Protein AF-A0A1I8D537-F1 (afdb_monomer_lite)

Foldseek 3Di:
DDDDDDDDDDDDDDDDDDDDDDDDDDDDDDDDDDDDDDDDDDDDDDDDDDDDDDDDDDPPPDPDDDDDDDDDDDDDDDDDDDDDDDDDDDDDDPLDLVPVLVVVVPPDPDDDPPDPPDDDDDDDDDDDDDDDDDDDDPPPVVVVVVVVVVVLVVLQVLLVLAFADEDEAEDPDAADDLVVLRLPPVDPLLVSLVVLVCLLVPPDPPVCCVPRPPLRYDYHYQQPDLCRCPPQDDLVNVQCLLAVDFAFDSNFKWWWFADPQDIDTPTDGGRDHSVNVVVSLVVQIKMKTWQCLVRDVSQVSNQVSNCSNVVHHGGDMDIDGHPPGDGAADKDAQDDDRDAQAAAKDWDWAFRQPHSVRSRDNGIDGGDGCVNCVPTHTSDTGMDGRND

Secondary structure (DSSP, 8-state):
-------PPP-----------------PPP---PPPPPP-------------------------------------------------------TTHHHHTTGGGG---------------------------------SHHHHHHHHHHHHHHHHHHTTT-EEEEEE----SPPP-GGG-TT-SSS-HHHHHHHHHHHHTTTS-HHHHHHHTTTTEEEEEE-S-TTTTTTS--HHHHHHHHHHS--BBTTTEEEEEEETTEEE----SSB--HHHHHHHHHTT-EEEEE-GGGT-HHHHHHHHHHHHHHTS----EEEE--TT-B---S---SS-------SSEEEEEEE--SSSTTSS-SSPPP---HHHHHTPPEEEEEEEETT-

Structure (mmCIF, N/CA/C/O backbone):
data_AF-A0A1I8D537-F1
#
_entry.id   AF-A0A1I8D537-F1
#
loop_
_atom_site.group_PDB
_atom_site.id
_atom_site.type_symbol
_atom_site.label_atom_id
_atom_site.label_alt_id
_atom_site.label_comp_id
_atom_site.label_asym_id
_atom_site.label_entity_id
_atom_site.label_seq_id
_atom_site.pdbx_PDB_ins_code
_atom_site.Cartn_x
_atom_site.Cartn_y
_atom_site.Cartn_z
_atom_site.occupancy
_atom_site.B_iso_or_equiv
_atom_site.auth_seq_id
_atom_site.auth_comp_id
_atom_site.auth_asym_id
_atom_site.auth_atom_id
_atom_site.pdbx_PDB_model_num
ATOM 1 N N . MET A 1 1 ? -20.082 6.733 97.610 1.00 42.09 1 MET A N 1
ATOM 2 C CA . MET A 1 1 ? -18.948 5.843 97.273 1.00 42.09 1 MET A CA 1
ATOM 3 C C . MET A 1 1 ? -19.517 4.480 96.896 1.00 42.09 1 MET A C 1
ATOM 5 O O . MET A 1 1 ? -20.137 3.892 97.761 1.00 42.09 1 MET A O 1
ATOM 9 N N . VAL A 1 2 ? -19.406 4.048 95.629 1.00 35.66 2 VAL A N 1
ATOM 10 C CA . VAL A 1 2 ? -19.519 2.661 95.091 1.00 35.66 2 VAL A CA 1
ATOM 11 C C . VAL A 1 2 ? -19.519 2.766 93.552 1.00 35.66 2 VAL A C 1
ATOM 13 O O . VAL A 1 2 ? -20.226 3.599 92.995 1.00 35.66 2 VAL A O 1
ATOM 16 N N . LYS A 1 3 ? -18.702 1.954 92.866 1.00 36.00 3 LYS A N 1
ATOM 17 C CA . LYS A 1 3 ? -18.610 1.874 91.390 1.00 36.00 3 LYS A CA 1
ATOM 18 C C . LYS A 1 3 ? -19.558 0.804 90.829 1.00 36.00 3 LYS A C 1
ATOM 20 O O . LYS A 1 3 ? -19.685 -0.244 91.457 1.00 36.00 3 LYS A O 1
ATOM 25 N N . ARG A 1 4 ? -20.090 1.016 89.614 1.00 32.56 4 ARG A N 1
ATOM 26 C CA . ARG A 1 4 ? -20.592 0.039 88.601 1.00 32.56 4 ARG A CA 1
ATOM 27 C C . ARG A 1 4 ? -21.242 0.841 87.453 1.00 32.56 4 ARG A C 1
ATOM 29 O O . ARG A 1 4 ? -21.795 1.891 87.738 1.00 32.56 4 ARG A O 1
ATOM 36 N N . LYS A 1 5 ? -21.287 0.413 86.188 1.00 35.75 5 LYS A N 1
ATOM 37 C CA . LYS A 1 5 ? -20.443 -0.477 85.355 1.00 35.75 5 LYS A CA 1
ATOM 38 C C . LY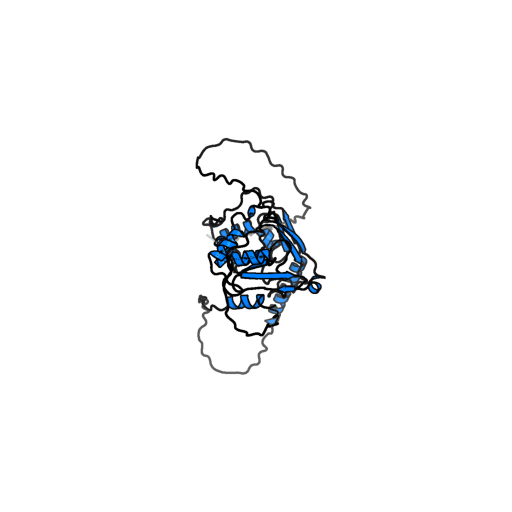S A 1 5 ? -20.904 -0.208 83.901 1.00 35.75 5 LYS A C 1
ATOM 40 O O . LYS A 1 5 ? -22.108 -0.095 83.695 1.00 35.75 5 LYS A O 1
ATOM 45 N N . ASN A 1 6 ? -20.008 -0.098 82.917 1.00 33.31 6 ASN A N 1
ATOM 46 C CA . ASN A 1 6 ? -20.415 0.188 81.528 1.00 33.31 6 ASN A CA 1
ATOM 47 C C . ASN A 1 6 ? -21.150 -0.999 80.878 1.00 33.31 6 ASN A C 1
ATOM 49 O O . ASN A 1 6 ? -20.800 -2.152 81.127 1.00 33.31 6 ASN A O 1
ATOM 53 N N . GLY A 1 7 ? -22.105 -0.694 79.995 1.00 30.84 7 GLY A N 1
ATOM 54 C CA . GLY A 1 7 ? -22.795 -1.662 79.141 1.00 30.84 7 GLY A CA 1
ATOM 55 C C . GLY A 1 7 ? -23.750 -0.969 78.165 1.00 30.84 7 GLY A C 1
ATOM 56 O O . GLY A 1 7 ? -24.885 -0.675 78.527 1.00 30.84 7 GLY A O 1
ATOM 57 N N . SER A 1 8 ? -23.291 -0.702 76.940 1.00 32.69 8 SER A N 1
ATOM 58 C CA . SER A 1 8 ? -24.126 -0.142 75.868 1.00 32.69 8 SER A CA 1
ATOM 59 C C . SER A 1 8 ? -24.868 -1.257 75.116 1.00 32.69 8 SER A C 1
ATOM 61 O O . SER A 1 8 ? -24.220 -2.224 74.710 1.00 32.69 8 SER A O 1
ATOM 63 N N . PRO A 1 9 ? -26.186 -1.145 74.872 1.00 38.38 9 PRO A N 1
ATOM 64 C CA . PRO A 1 9 ? -26.909 -2.064 73.999 1.00 38.38 9 PRO A CA 1
ATOM 65 C C . PRO A 1 9 ? -26.724 -1.679 72.523 1.00 38.38 9 PRO A C 1
ATOM 67 O O . PRO A 1 9 ? -26.725 -0.502 72.166 1.00 38.38 9 PRO A O 1
ATOM 70 N N . GLY A 1 10 ? -26.575 -2.678 71.652 1.00 29.81 10 GLY A N 1
ATOM 71 C CA . GLY A 1 10 ? -26.399 -2.461 70.215 1.00 29.81 10 GLY A CA 1
ATOM 72 C C . GLY A 1 10 ? -27.690 -2.080 69.481 1.00 29.81 10 GLY A C 1
ATOM 73 O O . GLY A 1 10 ? -28.796 -2.445 69.884 1.00 29.81 10 GLY A O 1
ATOM 74 N N . HIS A 1 11 ? -27.541 -1.407 68.341 1.00 34.97 11 HIS A N 1
ATOM 75 C CA . HIS A 1 11 ? -28.600 -1.249 67.344 1.00 34.97 11 HIS A CA 1
ATOM 76 C C . HIS A 1 11 ? -28.240 -2.017 66.072 1.00 34.97 11 HIS A C 1
ATOM 78 O O . HIS A 1 11 ? -27.252 -1.716 65.405 1.00 34.97 11 HIS A O 1
ATOM 84 N N . LYS A 1 12 ? -29.069 -3.011 65.734 1.00 34.28 12 LYS A N 1
ATOM 85 C CA . LYS A 1 12 ? -29.093 -3.618 64.400 1.00 34.28 12 LYS A CA 1
ATOM 86 C C . LYS A 1 12 ? -29.731 -2.627 63.431 1.00 34.28 12 LYS A C 1
ATOM 88 O O . LYS A 1 12 ? -30.748 -2.030 63.770 1.00 34.28 12 LYS A O 1
ATOM 93 N N . ASN A 1 13 ? -29.183 -2.501 62.225 1.00 32.94 13 ASN A N 1
ATOM 94 C CA . ASN A 1 13 ? -29.828 -1.761 61.143 1.00 32.94 13 ASN A CA 1
ATOM 95 C C . ASN A 1 13 ? -29.662 -2.534 59.825 1.00 32.94 13 ASN A C 1
ATOM 97 O O . ASN A 1 13 ? -28.634 -2.440 59.154 1.00 32.94 13 ASN A O 1
ATOM 101 N N . ASP A 1 14 ? -30.674 -3.332 59.478 1.00 34.47 14 ASP A N 1
ATOM 102 C CA . ASP A 1 14 ? -30.709 -4.132 58.251 1.00 34.47 14 ASP A CA 1
ATOM 103 C C . ASP A 1 14 ? -30.905 -3.242 57.015 1.00 34.47 14 ASP A C 1
ATOM 105 O O . ASP A 1 14 ? -32.007 -2.762 56.740 1.00 34.47 14 ASP A O 1
ATOM 109 N N . LYS A 1 15 ? -29.857 -3.068 56.201 1.00 35.38 15 LYS A N 1
ATOM 110 C CA . LYS A 1 15 ? -29.979 -2.461 54.865 1.00 35.38 15 LYS A CA 1
ATOM 111 C C . LYS A 1 15 ? -30.142 -3.537 53.789 1.00 35.38 15 LYS A C 1
ATOM 113 O O . LYS A 1 15 ? -29.167 -4.003 53.201 1.00 35.38 15 LYS A O 1
ATOM 118 N N . LYS A 1 16 ? -31.396 -3.886 53.475 1.00 32.94 16 LYS A N 1
ATOM 119 C CA . LYS A 1 16 ? -31.740 -4.678 52.279 1.00 32.94 16 LYS A CA 1
ATOM 120 C C . LYS A 1 16 ? -31.326 -3.922 51.007 1.00 32.94 16 LYS A C 1
ATOM 122 O O . LYS A 1 16 ? -31.945 -2.917 50.661 1.00 32.94 16 LYS A O 1
ATOM 127 N N . LYS A 1 17 ? -30.322 -4.423 50.277 1.00 32.81 17 LYS A N 1
ATOM 128 C CA . LYS A 1 17 ? -29.999 -3.944 48.921 1.00 32.81 17 LYS A CA 1
ATOM 129 C C . LYS A 1 17 ? -31.120 -4.362 47.956 1.00 32.81 17 LYS A C 1
ATOM 131 O O . LYS A 1 17 ? -31.336 -5.555 47.758 1.00 32.81 17 LYS A O 1
ATOM 136 N N . LYS A 1 18 ? -31.824 -3.402 47.345 1.00 30.39 18 LYS A N 1
ATOM 137 C CA . LYS A 1 18 ? -32.707 -3.670 46.196 1.00 30.39 18 LYS A CA 1
ATOM 138 C C . LYS A 1 18 ? -31.857 -3.740 44.926 1.00 30.39 18 LYS A C 1
ATOM 140 O O . LYS A 1 18 ? -31.135 -2.796 44.623 1.00 30.39 18 LYS A O 1
ATOM 145 N N . ARG A 1 19 ? -31.955 -4.851 44.196 1.00 27.30 19 ARG A N 1
ATOM 146 C CA . ARG A 1 19 ? -31.329 -5.056 42.883 1.00 27.30 19 ARG A CA 1
ATOM 147 C C . ARG A 1 19 ? -32.318 -4.567 41.822 1.00 27.30 19 ARG A C 1
ATOM 149 O O . ARG A 1 19 ? -33.407 -5.123 41.726 1.00 27.30 19 ARG A O 1
ATOM 156 N N . ILE A 1 20 ? -31.974 -3.512 41.088 1.00 29.56 20 ILE A N 1
ATOM 157 C CA . ILE A 1 20 ? -32.763 -3.045 39.940 1.00 29.56 20 ILE A CA 1
ATOM 158 C C . ILE A 1 20 ? -32.239 -3.794 38.715 1.00 29.56 20 ILE A C 1
ATOM 160 O O . ILE A 1 20 ? -31.045 -3.735 38.434 1.00 29.56 20 ILE A O 1
ATOM 164 N N . MET A 1 21 ? -33.116 -4.518 38.018 1.00 25.98 21 MET A N 1
ATOM 165 C CA . MET A 1 21 ? -32.838 -4.991 36.662 1.00 25.98 21 MET A CA 1
ATOM 166 C C . MET A 1 21 ? -33.482 -4.013 35.686 1.00 25.98 21 MET A C 1
ATOM 168 O O . MET A 1 21 ? -34.645 -3.657 35.871 1.00 25.98 21 MET A O 1
ATOM 172 N N . ILE A 1 22 ? -32.734 -3.590 34.671 1.00 29.81 22 ILE A N 1
ATOM 173 C CA . ILE A 1 22 ? -33.254 -2.813 33.546 1.00 29.81 22 ILE A CA 1
ATOM 174 C C . ILE A 1 22 ? -33.246 -3.752 32.341 1.00 29.81 22 ILE A C 1
ATOM 176 O O . ILE A 1 22 ? -32.198 -4.275 31.969 1.00 29.81 22 ILE A O 1
ATOM 180 N N . SER A 1 23 ? -34.425 -4.014 31.786 1.00 29.33 23 SER A N 1
ATOM 181 C CA . SER A 1 23 ? -34.601 -4.770 30.547 1.00 29.33 23 SER A CA 1
ATOM 182 C C . SER A 1 23 ? -34.297 -3.888 29.339 1.00 29.33 23 SER A C 1
ATOM 184 O O . SER A 1 23 ? -34.702 -2.727 29.312 1.00 29.33 23 SER A O 1
ATOM 186 N N . SER A 1 24 ? -33.635 -4.443 28.328 1.00 29.47 24 SER A N 1
ATOM 187 C CA . SER A 1 24 ? -33.384 -3.765 27.058 1.00 29.47 24 SER A CA 1
ATOM 188 C C . SER A 1 24 ? -34.669 -3.640 26.232 1.00 29.47 24 SER A C 1
ATOM 190 O O . SER A 1 24 ? -35.201 -4.626 25.723 1.00 29.47 24 SER A O 1
ATOM 192 N N . GLU A 1 25 ? -35.159 -2.411 26.069 1.00 31.31 25 GLU A N 1
ATOM 193 C CA . GLU A 1 25 ? -36.150 -2.080 25.042 1.00 31.31 25 GLU A CA 1
ATOM 194 C C . GLU A 1 25 ? -35.470 -1.569 23.763 1.00 31.31 25 GLU A C 1
ATOM 196 O O . GLU A 1 25 ? -34.305 -1.174 23.750 1.00 31.31 25 GLU A O 1
ATOM 201 N N . LYS A 1 26 ? -36.191 -1.683 22.646 1.00 32.62 26 LYS A N 1
ATOM 202 C CA . LYS A 1 26 ? -35.643 -1.617 21.287 1.00 32.62 26 LYS A CA 1
ATOM 203 C C . LYS A 1 26 ? -35.336 -0.176 20.870 1.00 32.62 26 LYS A C 1
ATOM 205 O O . LYS A 1 26 ? -36.237 0.659 20.863 1.00 32.62 26 LYS A O 1
ATOM 210 N N . ASN A 1 27 ? -34.110 0.083 20.414 1.00 34.41 27 ASN A N 1
ATOM 211 C CA . ASN A 1 27 ? -33.751 1.362 19.798 1.00 34.41 27 ASN A CA 1
ATOM 212 C C . ASN A 1 27 ? -34.459 1.543 18.445 1.00 34.41 27 ASN A C 1
ATOM 214 O O . ASN A 1 27 ? -34.182 0.826 17.485 1.00 34.41 27 ASN A O 1
ATOM 218 N N . ALA A 1 28 ? -35.332 2.547 18.366 1.00 29.05 28 ALA A N 1
ATOM 219 C CA . ALA A 1 28 ? -35.763 3.166 17.116 1.00 29.05 28 ALA A CA 1
ATOM 220 C C . ALA A 1 28 ? -35.010 4.503 16.939 1.00 29.05 28 ALA A C 1
ATOM 222 O O . ALA A 1 28 ? -34.761 5.185 17.937 1.00 29.05 28 ALA A O 1
ATOM 223 N N . PRO A 1 29 ? -34.630 4.903 15.712 1.00 31.08 29 PRO A N 1
ATOM 224 C CA . PRO A 1 29 ? -33.760 6.059 15.508 1.00 31.08 29 PRO A CA 1
ATOM 225 C C . PRO A 1 29 ? -34.480 7.383 15.795 1.00 31.08 29 PRO A C 1
ATOM 227 O O . PRO A 1 29 ? -35.481 7.725 15.161 1.00 31.08 29 PRO A O 1
ATOM 230 N N . VAL A 1 30 ? -33.930 8.163 16.727 1.00 29.34 30 VAL A N 1
ATOM 231 C CA . VAL A 1 30 ? -34.388 9.524 17.034 1.00 29.34 30 VAL A CA 1
ATOM 232 C C . VAL A 1 30 ? -33.805 10.496 16.006 1.00 29.34 30 VAL A C 1
ATOM 234 O O . VAL A 1 30 ? -32.590 10.643 15.901 1.00 29.34 30 VAL A O 1
ATOM 237 N N . LYS A 1 31 ? -34.663 11.200 15.257 1.00 29.36 31 LYS A N 1
ATOM 238 C CA . LYS A 1 31 ? -34.233 12.319 14.403 1.00 29.36 31 LYS A CA 1
ATOM 239 C C . LYS A 1 31 ? -33.857 13.524 15.266 1.00 29.36 31 LYS A C 1
ATOM 241 O O . LYS A 1 31 ? -34.735 14.139 15.868 1.00 29.36 31 LYS A O 1
ATOM 246 N N . ALA A 1 32 ? -32.580 13.896 15.271 1.00 27.77 32 ALA A N 1
ATOM 247 C CA . ALA A 1 32 ? -32.137 15.174 15.816 1.00 27.77 32 ALA A CA 1
ATOM 248 C C . ALA A 1 32 ? -32.544 16.331 14.883 1.00 27.77 32 ALA A C 1
ATOM 250 O O . ALA A 1 32 ? -32.377 16.249 13.666 1.00 27.77 32 ALA A O 1
ATOM 251 N N . ILE A 1 33 ? -33.071 17.414 15.457 1.00 29.64 33 ILE A N 1
ATOM 252 C CA . ILE A 1 33 ? -33.353 18.675 14.758 1.00 29.64 33 ILE A CA 1
ATOM 253 C C . ILE A 1 33 ? -32.297 19.684 15.212 1.00 29.64 33 ILE A C 1
ATOM 255 O O . ILE A 1 33 ? -32.210 19.987 16.400 1.00 29.64 33 ILE A O 1
ATOM 259 N N . ILE A 1 34 ? -31.501 20.198 14.274 1.00 33.84 34 ILE A N 1
ATOM 260 C CA . ILE A 1 34 ? -30.439 21.174 14.553 1.00 33.84 34 ILE A CA 1
ATOM 261 C C . ILE A 1 34 ? -31.026 22.598 14.463 1.00 33.84 34 ILE A C 1
ATOM 263 O O . ILE A 1 34 ? -31.644 22.922 13.442 1.00 33.84 34 ILE A O 1
ATOM 267 N N . PRO A 1 35 ? -30.859 23.468 15.479 1.00 28.75 35 PRO A N 1
ATOM 268 C CA . PRO A 1 35 ? -31.269 24.869 15.395 1.00 28.75 35 PRO A CA 1
ATOM 269 C C . PRO A 1 35 ? -30.373 25.667 14.437 1.00 28.75 35 PRO A C 1
ATOM 271 O O . PRO A 1 35 ? -29.161 25.466 14.396 1.00 28.75 35 PRO A O 1
ATOM 274 N N . LYS A 1 36 ? -30.949 26.634 13.711 1.00 29.59 36 LYS A N 1
ATOM 275 C CA . LYS A 1 36 ? -30.155 27.652 13.005 1.00 29.59 36 LYS A CA 1
ATOM 276 C C . LYS A 1 36 ? -29.499 28.590 14.021 1.00 29.59 36 LYS A C 1
ATOM 278 O O . LYS A 1 36 ? -30.199 29.139 14.866 1.00 29.59 36 LYS A O 1
ATOM 283 N N . LEU A 1 37 ? -28.196 28.813 13.877 1.00 31.05 37 LEU A N 1
ATOM 284 C CA . LEU A 1 37 ? -27.470 29.899 14.534 1.00 31.05 37 LEU A CA 1
ATOM 285 C C . LEU A 1 37 ? -27.420 31.129 13.619 1.00 31.05 37 LEU A C 1
ATOM 287 O O . LEU A 1 37 ? -27.288 31.009 12.398 1.00 31.05 37 LEU A O 1
ATOM 291 N N . GLU A 1 38 ? -27.573 32.305 14.221 1.00 29.55 38 GLU A N 1
ATOM 292 C CA . GLU A 1 38 ? -27.538 33.598 13.537 1.00 29.55 38 GLU A CA 1
ATOM 293 C C . GLU A 1 38 ? -26.091 34.079 13.331 1.00 29.55 38 GLU A C 1
ATOM 295 O O . GLU A 1 38 ? -25.165 33.632 14.006 1.00 29.55 38 GLU A O 1
ATOM 300 N N . LYS A 1 39 ? -25.887 34.978 12.361 1.00 34.84 39 LYS A N 1
ATOM 301 C CA . LYS A 1 39 ? -24.579 35.590 12.094 1.00 34.84 39 LYS A CA 1
ATOM 302 C C . LYS A 1 39 ? -24.328 36.748 13.058 1.00 34.84 39 LYS A C 1
ATOM 304 O O . LYS A 1 39 ? -25.103 37.700 13.045 1.00 34.84 39 LYS A O 1
ATOM 309 N N . GLU A 1 40 ? -23.183 36.742 13.732 1.00 31.56 40 GLU A N 1
ATOM 310 C CA . GLU A 1 40 ? -22.563 37.961 14.266 1.00 31.56 40 GLU A CA 1
ATOM 311 C C . GLU A 1 40 ? -21.183 38.217 13.636 1.00 31.56 40 GLU A C 1
ATOM 313 O O . GLU A 1 40 ? -20.696 37.431 12.820 1.00 31.56 40 GLU A O 1
ATOM 318 N N . ALA A 1 41 ? -20.654 39.417 13.879 1.00 30.30 41 ALA A N 1
ATOM 319 C CA . ALA A 1 41 ? -19.824 40.147 12.925 1.00 30.30 41 ALA A CA 1
ATOM 320 C C . ALA A 1 41 ? -18.313 39.862 12.993 1.00 30.30 41 ALA A C 1
ATOM 322 O O . ALA A 1 41 ? -17.769 39.432 14.007 1.00 30.30 41 ALA A O 1
ATOM 323 N N . ALA A 1 42 ? -17.635 40.173 11.886 1.00 30.94 42 ALA A N 1
ATOM 324 C CA . ALA A 1 42 ? -16.201 39.994 11.719 1.00 30.94 42 ALA A CA 1
ATOM 325 C C . ALA A 1 42 ? -15.366 41.144 12.312 1.00 30.94 42 ALA A C 1
ATOM 327 O O . ALA A 1 42 ? -15.640 42.320 12.075 1.00 30.94 42 ALA A O 1
ATOM 328 N N . LEU A 1 43 ? -14.281 40.756 12.977 1.00 29.61 43 LEU A N 1
ATOM 329 C CA . LEU A 1 43 ? -13.011 41.467 13.136 1.00 29.61 43 LEU A CA 1
ATOM 330 C C . LEU A 1 43 ? -11.947 40.358 12.992 1.00 29.61 43 LEU A C 1
ATOM 332 O O . LEU A 1 43 ? -12.119 39.296 13.579 1.00 29.61 43 LEU A O 1
ATOM 336 N N . GLY A 1 44 ? -10.873 40.466 12.219 1.00 28.73 44 GLY A N 1
ATOM 337 C CA . GLY A 1 44 ? -10.266 41.646 11.615 1.00 28.73 44 GLY A CA 1
ATOM 338 C C . GLY A 1 44 ? -8.754 41.520 11.786 1.00 28.73 44 GLY A C 1
ATOM 339 O O . GLY A 1 44 ? -8.198 42.127 12.695 1.00 28.73 44 GLY A O 1
ATOM 340 N N . ALA A 1 45 ? -8.124 40.674 10.971 1.00 30.45 45 ALA A N 1
ATOM 341 C CA . ALA A 1 45 ? -6.677 40.497 10.905 1.00 30.45 45 ALA A CA 1
ATOM 342 C C . ALA A 1 45 ? -6.301 40.167 9.455 1.00 30.45 45 ALA A C 1
ATOM 344 O O . ALA A 1 45 ? -6.851 39.233 8.869 1.00 30.45 45 ALA A O 1
ATOM 345 N N . GLU A 1 46 ? -5.431 40.991 8.886 1.00 33.12 46 GLU A N 1
ATOM 346 C CA . GLU A 1 46 ? -4.829 40.812 7.568 1.00 33.12 46 GLU A CA 1
ATOM 347 C C . GLU A 1 46 ? -3.608 39.896 7.718 1.00 33.12 46 GLU A C 1
ATOM 349 O O . GLU A 1 46 ? -2.859 40.051 8.678 1.00 33.12 46 GLU A O 1
ATOM 354 N N . ASP A 1 47 ? -3.411 38.974 6.779 1.00 33.69 47 ASP A N 1
ATOM 355 C CA . ASP A 1 47 ? -2.084 38.490 6.387 1.00 33.69 47 ASP A CA 1
ATOM 356 C C . ASP A 1 47 ? -2.196 37.943 4.955 1.00 33.69 47 ASP A C 1
ATOM 358 O O . ASP A 1 47 ? -3.015 37.064 4.662 1.00 33.69 47 ASP A O 1
ATOM 362 N N . ASP A 1 48 ? -1.418 38.533 4.049 1.00 34.25 48 ASP A N 1
ATOM 363 C CA . ASP A 1 48 ? -1.381 38.190 2.629 1.00 34.25 48 ASP A CA 1
ATOM 364 C C . ASP A 1 48 ? -0.525 36.935 2.395 1.00 34.25 48 ASP A C 1
ATOM 366 O O . ASP A 1 48 ? 0.622 36.895 2.825 1.00 34.25 48 ASP A O 1
ATOM 370 N N . ASP A 1 49 ? -1.072 35.940 1.683 1.00 32.09 49 ASP A N 1
ATOM 371 C CA . ASP A 1 49 ? -0.349 35.087 0.712 1.00 32.09 49 ASP A CA 1
ATOM 372 C C . ASP A 1 49 ? -1.305 34.032 0.108 1.00 32.09 49 ASP A C 1
ATOM 374 O O . ASP A 1 49 ? -1.273 32.837 0.417 1.00 32.09 49 ASP A O 1
ATOM 378 N N . ILE A 1 50 ? -2.198 34.474 -0.787 1.00 28.78 50 ILE A N 1
ATOM 379 C CA . ILE A 1 50 ? -3.016 33.567 -1.609 1.00 28.78 50 ILE A CA 1
ATOM 380 C C . ILE A 1 50 ? -2.271 33.286 -2.917 1.00 28.78 50 ILE A C 1
ATOM 382 O O . ILE A 1 50 ? -2.323 34.075 -3.861 1.00 28.78 50 ILE A O 1
ATOM 386 N N . ILE A 1 51 ? -1.611 32.128 -2.996 1.00 33.38 51 ILE A N 1
ATOM 387 C CA . ILE A 1 51 ? -1.079 31.613 -4.263 1.00 33.38 51 ILE A CA 1
ATOM 388 C C . ILE A 1 51 ? -2.243 31.061 -5.096 1.00 33.38 51 ILE A C 1
ATOM 390 O O . ILE A 1 51 ? -2.849 30.039 -4.770 1.00 33.38 51 ILE A O 1
ATOM 394 N N . GLU A 1 52 ? -2.551 31.757 -6.189 1.00 28.17 52 GLU A N 1
ATOM 395 C CA . GLU A 1 52 ? -3.597 31.405 -7.150 1.00 28.17 52 GLU A CA 1
ATOM 396 C C . GLU A 1 52 ? -3.191 30.161 -7.969 1.00 28.17 52 GLU A C 1
ATOM 398 O O . GLU A 1 52 ? -2.550 30.261 -9.016 1.00 28.17 52 GLU A O 1
ATOM 403 N N . LEU A 1 53 ? -3.567 28.965 -7.497 1.00 30.48 53 LEU A N 1
ATOM 404 C CA . LEU A 1 53 ? -3.414 27.720 -8.258 1.00 30.48 53 LEU A CA 1
ATOM 405 C C . LEU A 1 53 ? -4.370 27.705 -9.457 1.00 30.48 53 LEU A C 1
ATOM 407 O O . LEU A 1 53 ? -5.536 27.311 -9.355 1.00 30.48 53 LEU A O 1
ATOM 411 N N . LYS A 1 54 ? -3.860 28.122 -10.617 1.00 29.11 54 LYS A N 1
ATOM 412 C CA . LYS A 1 54 ? -4.538 27.934 -11.901 1.00 29.11 54 LYS A CA 1
ATOM 413 C C . LYS A 1 54 ? -4.584 26.451 -12.256 1.00 29.11 54 LYS A C 1
ATOM 415 O O . LYS A 1 54 ? -3.618 25.721 -12.051 1.00 29.11 54 LYS A O 1
ATOM 420 N N . ARG A 1 55 ? -5.719 26.029 -12.815 1.00 34.53 55 ARG A N 1
ATOM 421 C CA . ARG A 1 55 ? -5.831 24.742 -13.504 1.00 34.53 55 ARG A CA 1
ATOM 422 C C . ARG A 1 55 ? -4.916 24.752 -14.721 1.00 34.53 55 ARG A C 1
ATOM 424 O O . ARG A 1 55 ? -4.999 25.682 -15.521 1.00 34.53 55 ARG A O 1
ATOM 431 N N . GLU A 1 56 ? -4.158 23.683 -14.891 1.00 33.66 56 GLU A N 1
ATOM 432 C CA . GLU A 1 56 ? -3.835 23.172 -16.218 1.00 33.66 56 GLU A CA 1
ATOM 433 C C . GLU A 1 56 ? -4.650 21.888 -16.390 1.00 33.66 56 GLU A C 1
ATOM 435 O O . GLU A 1 56 ? -4.726 21.059 -15.478 1.00 33.66 56 GLU A O 1
ATOM 440 N N . ASP A 1 57 ? -5.384 21.813 -17.498 1.00 29.98 57 ASP A N 1
ATOM 441 C CA . ASP A 1 57 ? -6.360 20.756 -17.745 1.00 29.98 57 ASP A CA 1
ATOM 442 C C . ASP A 1 57 ? -5.680 19.436 -18.155 1.00 29.98 57 ASP A C 1
ATOM 444 O O . ASP A 1 57 ? -4.477 19.372 -18.413 1.00 29.98 57 ASP A O 1
ATOM 448 N N . ALA A 1 58 ? -6.462 18.356 -18.167 1.00 31.75 58 ALA A N 1
ATOM 449 C CA . ALA A 1 58 ? -5.971 17.000 -18.382 1.00 31.75 58 ALA A CA 1
ATOM 450 C C . ALA A 1 58 ? -5.155 16.848 -19.679 1.00 31.75 58 ALA A C 1
ATOM 452 O O . ALA A 1 58 ? -5.612 17.214 -20.762 1.00 31.75 58 ALA A O 1
ATOM 453 N N . ILE A 1 59 ? -3.989 16.203 -19.571 1.00 28.94 59 ILE A N 1
ATOM 454 C CA . ILE A 1 59 ? -3.255 15.694 -20.731 1.00 28.94 59 ILE A CA 1
ATOM 455 C C . ILE A 1 59 ? -4.005 14.463 -21.253 1.00 28.94 59 ILE A C 1
ATOM 457 O O . ILE A 1 59 ? -3.756 13.333 -20.827 1.00 28.94 59 ILE A O 1
AT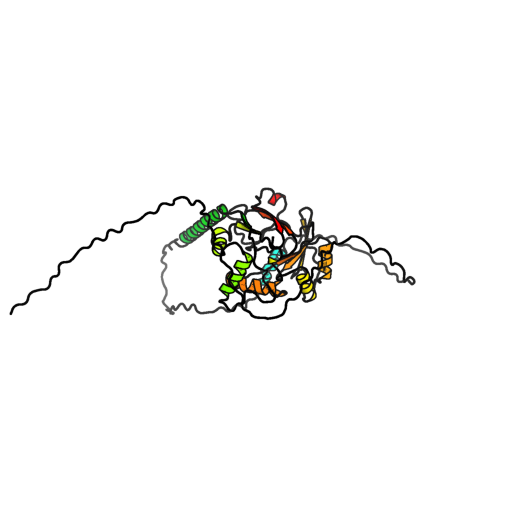OM 461 N N . GLU A 1 60 ? -4.928 14.682 -22.187 1.00 28.75 60 GLU A N 1
ATOM 462 C CA . GLU A 1 60 ? -5.301 13.643 -23.143 1.00 28.75 60 GLU A CA 1
ATOM 463 C C . GLU A 1 60 ? -4.065 13.339 -23.997 1.00 28.75 60 GLU A C 1
ATOM 465 O O . GLU A 1 60 ? -3.559 14.197 -24.719 1.00 28.75 60 GLU A O 1
ATOM 470 N N . MET A 1 61 ? -3.539 12.118 -23.889 1.00 28.95 61 MET A N 1
ATOM 471 C CA . MET A 1 61 ? -2.465 11.656 -24.764 1.00 28.95 61 MET A CA 1
ATOM 472 C C . MET A 1 61 ? -3.053 11.332 -26.139 1.00 28.95 61 MET A C 1
ATOM 474 O O . MET A 1 61 ? -3.532 10.222 -26.361 1.00 28.95 61 MET A O 1
ATOM 478 N N . SER A 1 62 ? -3.025 12.304 -27.049 1.00 31.05 62 SER A N 1
ATOM 479 C CA . SER A 1 62 ? -3.342 12.083 -28.458 1.00 31.05 62 SER A CA 1
ATOM 480 C C . SER A 1 62 ? -2.266 11.223 -29.122 1.00 31.05 62 SER A C 1
ATOM 482 O O . SER A 1 62 ? -1.085 11.575 -29.109 1.00 31.05 62 SER A O 1
ATOM 484 N N . GLU A 1 63 ? -2.683 10.117 -29.729 1.00 38.56 63 GLU A N 1
ATOM 485 C CA . GLU A 1 63 ? -1.903 9.422 -30.750 1.00 38.56 63 GLU A CA 1
ATOM 486 C C . GLU A 1 63 ? -1.905 10.292 -32.015 1.00 38.56 63 GLU A C 1
ATOM 488 O O . GLU A 1 63 ? -2.968 10.471 -32.598 1.00 38.56 63 GLU A O 1
ATOM 493 N N . ASP A 1 64 ? -0.761 10.888 -32.374 1.00 32.94 64 ASP A N 1
ATOM 494 C CA . ASP A 1 64 ? -0.312 11.203 -33.746 1.00 32.94 64 ASP A CA 1
ATOM 495 C C . ASP A 1 64 ? 0.990 12.043 -33.707 1.00 32.94 64 ASP A C 1
ATOM 497 O O . ASP A 1 64 ? 1.344 12.612 -32.676 1.00 32.94 64 ASP A O 1
ATOM 501 N N . GLU A 1 65 ? 1.701 12.097 -34.841 1.00 33.34 65 GLU A N 1
ATOM 502 C CA . GLU A 1 65 ? 2.960 12.834 -35.093 1.00 33.34 65 GLU A CA 1
ATOM 503 C C . GLU A 1 65 ? 4.219 12.399 -34.309 1.00 33.34 65 GLU A C 1
ATOM 505 O O . GLU A 1 65 ? 4.614 13.025 -33.333 1.00 33.34 65 GLU A O 1
ATOM 510 N N . TYR A 1 66 ? 4.950 11.416 -34.855 1.00 32.94 66 TYR A N 1
ATOM 511 C CA . TYR A 1 66 ? 6.390 11.564 -35.149 1.00 32.94 66 TYR A CA 1
ATOM 512 C C . TYR A 1 66 ? 6.791 10.616 -36.286 1.00 32.94 66 TYR A C 1
ATOM 514 O O . TYR A 1 66 ? 7.258 9.504 -36.051 1.00 32.94 66 TYR A O 1
ATOM 522 N N . ASP A 1 67 ? 6.622 11.081 -37.524 1.00 30.69 67 ASP A N 1
ATOM 523 C CA . ASP A 1 67 ? 7.131 10.417 -38.725 1.00 30.69 67 ASP A CA 1
ATOM 524 C C . ASP A 1 67 ? 7.838 11.456 -39.613 1.00 30.69 67 ASP A C 1
ATOM 526 O O . ASP A 1 67 ? 7.299 12.538 -39.852 1.00 30.69 67 ASP A O 1
ATOM 530 N N . ASN A 1 68 ? 9.016 11.099 -40.136 1.00 31.86 68 ASN A N 1
ATOM 531 C CA . ASN A 1 68 ? 9.979 11.940 -40.878 1.00 31.86 68 ASN A CA 1
ATOM 532 C C . ASN A 1 68 ? 10.782 12.980 -40.059 1.00 31.86 68 ASN A C 1
ATOM 534 O O . ASN A 1 68 ? 10.364 14.119 -39.903 1.00 31.86 68 ASN A O 1
ATOM 538 N N . GLU A 1 69 ? 12.032 12.643 -39.731 1.00 31.00 69 GLU A N 1
ATOM 539 C CA . GLU A 1 69 ? 13.188 13.265 -40.406 1.00 31.00 69 GLU A CA 1
ATOM 540 C C . GLU A 1 69 ? 14.289 12.207 -40.550 1.00 31.00 69 GLU A C 1
ATOM 542 O O . GLU A 1 69 ? 14.995 11.872 -39.601 1.00 31.00 69 GLU A O 1
ATOM 547 N N . ASP A 1 70 ? 14.416 11.661 -41.758 1.00 33.53 70 ASP A N 1
ATOM 548 C CA . ASP A 1 70 ? 15.538 10.807 -42.144 1.00 33.53 70 ASP A CA 1
ATOM 549 C C . ASP A 1 70 ? 16.509 11.622 -43.022 1.00 33.53 70 ASP A C 1
ATOM 551 O O . ASP A 1 70 ? 16.085 12.532 -43.738 1.00 33.53 70 ASP A O 1
ATOM 555 N N . SER A 1 71 ? 17.791 11.238 -43.025 1.00 30.03 71 SER A N 1
ATOM 556 C CA . SER A 1 71 ? 18.896 11.702 -43.902 1.00 30.03 71 SER A CA 1
ATOM 557 C C . SER A 1 71 ? 19.840 12.848 -43.464 1.00 30.03 71 SER A C 1
ATOM 559 O O . SER A 1 71 ? 19.851 13.919 -44.063 1.00 30.03 71 SER A O 1
ATOM 561 N N . PHE A 1 72 ? 20.834 12.544 -42.607 1.00 28.80 72 PHE A N 1
ATOM 562 C CA . PHE A 1 72 ? 22.218 13.015 -42.859 1.00 28.80 72 PHE A CA 1
ATOM 563 C C . PHE A 1 72 ? 23.333 12.215 -42.142 1.00 28.80 72 PHE A C 1
ATOM 565 O O . PHE A 1 72 ? 23.873 12.663 -41.139 1.00 28.80 72 PHE A O 1
ATOM 572 N N . PHE A 1 73 ? 23.723 11.050 -42.680 1.00 27.34 73 PHE A N 1
ATOM 573 C CA . PHE A 1 73 ? 25.120 10.712 -43.044 1.00 27.34 73 PHE A CA 1
ATOM 574 C C . PHE A 1 73 ? 25.211 9.275 -43.589 1.00 27.34 73 PHE A C 1
ATOM 576 O O . PHE A 1 73 ? 24.672 8.336 -43.011 1.00 27.34 73 PHE A O 1
ATOM 583 N N . LYS A 1 74 ? 25.938 9.085 -44.695 1.00 29.27 74 LYS A N 1
ATOM 584 C CA . LYS A 1 74 ? 26.327 7.766 -45.227 1.00 29.27 74 LYS A CA 1
ATOM 585 C C . LYS A 1 74 ? 27.742 7.863 -45.814 1.00 29.27 74 LYS A C 1
ATOM 587 O O . LYS A 1 74 ? 28.167 8.966 -46.152 1.00 29.27 74 LYS A O 1
ATOM 592 N N . THR A 1 75 ? 28.413 6.717 -45.993 1.00 27.91 75 THR A N 1
ATOM 593 C CA . THR A 1 75 ? 29.843 6.536 -46.374 1.00 27.91 75 THR A CA 1
ATOM 594 C C . THR A 1 75 ? 30.819 6.866 -45.226 1.00 27.91 75 THR A C 1
ATOM 596 O O . THR A 1 75 ? 30.660 7.902 -44.594 1.00 27.91 75 THR A O 1
ATOM 599 N N . SER A 1 76 ? 31.837 6.070 -44.866 1.00 31.33 76 SER A N 1
ATOM 600 C CA . SER A 1 76 ? 32.331 4.738 -45.306 1.00 31.33 76 SER A CA 1
ATOM 601 C C . SER A 1 76 ? 33.367 4.213 -44.267 1.00 31.33 76 SER A C 1
ATOM 603 O O . SER A 1 76 ? 33.869 5.040 -43.511 1.00 31.33 76 SER A O 1
ATOM 605 N N . PHE A 1 77 ? 33.829 2.950 -44.188 1.00 27.27 77 PHE A N 1
ATOM 606 C CA . PHE A 1 77 ? 33.441 1.618 -44.724 1.00 27.27 77 PHE A CA 1
ATOM 607 C C . PHE A 1 77 ? 34.445 0.553 -44.172 1.00 27.27 77 PHE A C 1
ATOM 609 O O . PHE A 1 77 ? 35.531 0.948 -43.759 1.00 27.27 77 PHE A O 1
ATOM 616 N N . GLU A 1 78 ? 34.101 -0.748 -44.220 1.00 27.97 78 GLU A N 1
ATOM 617 C CA . GLU A 1 78 ? 34.950 -1.945 -43.945 1.00 27.97 78 GLU A CA 1
ATOM 618 C C . GLU A 1 78 ? 35.521 -2.203 -42.526 1.00 27.97 78 GLU A C 1
ATOM 620 O O . GLU A 1 78 ? 36.015 -1.316 -41.835 1.00 27.97 78 GLU A O 1
ATOM 625 N N . GLY A 1 79 ? 35.482 -3.485 -42.124 1.00 26.45 79 GLY A N 1
ATOM 626 C CA . GLY A 1 79 ? 36.011 -4.010 -40.859 1.00 26.45 79 GLY A CA 1
ATOM 627 C C . GLY A 1 79 ? 35.411 -5.376 -40.498 1.00 26.45 79 GLY A C 1
ATOM 628 O O . GLY A 1 79 ? 34.517 -5.438 -39.660 1.00 26.45 79 GLY A O 1
ATOM 629 N N . ASP A 1 80 ? 35.870 -6.447 -41.153 1.00 27.28 80 ASP A N 1
ATOM 630 C CA . ASP A 1 80 ? 35.409 -7.825 -40.912 1.00 27.28 80 ASP A CA 1
ATOM 631 C C . ASP A 1 80 ? 35.830 -8.372 -39.537 1.00 27.28 80 ASP A C 1
ATOM 633 O O . ASP A 1 80 ? 36.991 -8.234 -39.148 1.00 27.28 80 ASP A O 1
ATOM 637 N N . SER A 1 81 ? 34.935 -9.129 -38.896 1.00 32.06 81 SER A N 1
ATOM 638 C CA . SER A 1 81 ? 35.279 -10.416 -38.267 1.00 32.06 81 SER A CA 1
ATOM 639 C C . SER A 1 81 ? 34.016 -11.204 -37.909 1.00 32.06 81 SER A C 1
ATOM 641 O O . SER A 1 81 ? 33.102 -10.675 -37.277 1.00 32.06 81 SER A O 1
ATOM 643 N N . GLU A 1 82 ? 33.986 -12.467 -38.328 1.00 31.70 82 GLU A N 1
ATOM 644 C CA . GLU A 1 82 ? 33.036 -13.484 -37.872 1.00 31.70 82 GLU A CA 1
ATOM 645 C C . GLU A 1 82 ? 33.350 -13.866 -36.416 1.00 31.70 82 GLU A C 1
ATOM 647 O O . GLU A 1 82 ? 34.518 -13.900 -36.047 1.00 31.70 82 GLU A O 1
ATOM 652 N N . ASP A 1 83 ? 32.321 -14.168 -35.625 1.00 32.72 83 ASP A N 1
ATOM 653 C CA . ASP A 1 83 ? 32.286 -15.263 -34.641 1.00 32.72 83 ASP A CA 1
ATOM 654 C C . ASP A 1 83 ? 30.824 -15.406 -34.169 1.00 32.72 83 ASP A C 1
ATOM 656 O O . ASP A 1 83 ? 30.113 -14.409 -34.013 1.00 32.72 83 ASP A O 1
ATOM 660 N N . GLY A 1 84 ? 30.336 -16.641 -34.041 1.00 27.69 84 GLY A N 1
ATOM 661 C CA . GLY A 1 84 ? 28.933 -16.951 -33.733 1.00 27.69 84 GLY A CA 1
ATOM 662 C C . GLY A 1 84 ? 28.750 -17.698 -32.412 1.00 27.69 84 GLY A C 1
ATOM 663 O O . GLY A 1 84 ? 29.726 -17.941 -31.710 1.00 27.69 84 GLY A O 1
ATOM 664 N N . GLU A 1 85 ? 27.499 -18.113 -32.160 1.00 29.55 85 GLU A N 1
ATOM 665 C CA . GLU A 1 85 ? 27.055 -18.964 -31.031 1.00 29.55 85 GLU A CA 1
ATOM 666 C C . GLU A 1 85 ? 27.124 -18.248 -29.651 1.00 29.55 85 GLU A C 1
ATOM 668 O O . GLU A 1 85 ? 28.039 -17.486 -29.367 1.00 29.55 85 GLU A O 1
ATOM 673 N N . GLU A 1 86 ? 26.148 -18.333 -28.739 1.00 29.62 86 GLU A N 1
ATOM 674 C CA . GLU A 1 86 ? 24.935 -19.162 -28.600 1.00 29.62 86 GLU A CA 1
ATOM 675 C C . GLU A 1 86 ? 23.866 -18.368 -27.798 1.00 29.62 86 GLU A C 1
ATOM 677 O O . GLU A 1 86 ? 24.219 -17.521 -26.972 1.00 29.62 86 GLU A O 1
ATOM 682 N N . GLU A 1 87 ? 22.566 -18.636 -27.990 1.00 41.94 87 GLU A N 1
ATOM 683 C CA . GLU A 1 87 ? 21.530 -18.182 -27.038 1.00 41.94 87 GLU A CA 1
ATOM 684 C C . GLU A 1 87 ? 21.419 -19.175 -25.868 1.00 41.94 87 GLU A C 1
ATOM 686 O O . GLU A 1 87 ? 21.291 -20.374 -26.120 1.00 41.94 87 GLU A O 1
ATOM 691 N N . PRO A 1 88 ? 21.365 -18.718 -24.604 1.00 33.59 88 PRO A N 1
ATOM 692 C CA . PRO A 1 88 ? 20.871 -19.540 -23.513 1.00 33.59 88 PRO A CA 1
ATOM 693 C C . PRO A 1 88 ? 19.345 -19.401 -23.400 1.00 33.59 88 PRO A C 1
ATOM 695 O O . PRO A 1 88 ? 18.829 -18.445 -22.814 1.00 33.59 88 PRO A O 1
ATOM 698 N N . GLU A 1 89 ? 18.619 -20.401 -23.905 1.00 38.19 89 GLU A N 1
ATOM 699 C CA . GLU A 1 89 ? 17.366 -20.795 -23.259 1.00 38.19 89 GLU A CA 1
ATOM 700 C C . GLU A 1 89 ? 17.699 -21.217 -21.820 1.00 38.19 89 GLU A C 1
ATOM 702 O O . GLU A 1 89 ? 18.442 -22.172 -21.636 1.00 38.19 89 GLU A O 1
ATOM 707 N N . ASP A 1 90 ? 17.158 -20.528 -20.813 1.00 30.22 90 ASP A N 1
ATOM 708 C CA . ASP A 1 90 ? 16.946 -21.091 -19.470 1.00 30.22 90 ASP A CA 1
ATOM 709 C C . ASP A 1 90 ? 15.985 -20.191 -18.675 1.00 30.22 90 ASP A C 1
ATOM 711 O O . ASP A 1 90 ? 16.351 -19.184 -18.062 1.00 30.22 90 ASP A O 1
ATOM 715 N N . GLY A 1 91 ? 14.698 -20.542 -18.714 1.00 30.02 91 GLY A N 1
ATOM 716 C CA . GLY A 1 91 ? 13.658 -19.881 -17.931 1.00 30.02 91 GLY A CA 1
ATOM 717 C C . GLY A 1 91 ? 13.648 -20.382 -16.489 1.00 30.02 91 GLY A C 1
ATOM 718 O O . GLY A 1 91 ? 12.956 -21.350 -16.184 1.00 30.02 91 GLY A O 1
ATOM 719 N N . ILE A 1 92 ? 14.378 -19.712 -15.597 1.00 27.94 92 ILE A N 1
ATOM 720 C CA . ILE A 1 92 ? 14.366 -20.021 -14.160 1.00 27.94 92 ILE A CA 1
ATOM 721 C C . ILE A 1 92 ? 13.101 -19.419 -13.523 1.00 27.94 92 ILE A C 1
ATOM 723 O O . ILE A 1 92 ? 12.929 -18.198 -13.521 1.00 27.94 92 ILE A O 1
ATOM 727 N N . SER A 1 93 ? 12.224 -20.262 -12.965 1.00 34.88 93 SER A N 1
ATOM 728 C CA . SER A 1 93 ? 11.112 -19.801 -12.115 1.00 34.88 93 SER A CA 1
ATOM 729 C C . SER A 1 93 ? 11.684 -19.305 -10.788 1.00 34.88 93 SER A C 1
ATOM 731 O O . SER A 1 93 ? 12.268 -20.085 -10.041 1.00 34.88 93 SER A O 1
ATOM 733 N N . LEU A 1 94 ? 11.530 -18.010 -10.507 1.00 36.22 94 LEU A N 1
ATOM 734 C CA . LEU A 1 94 ? 11.937 -17.366 -9.250 1.00 36.22 94 LEU A CA 1
ATOM 735 C C . LEU A 1 94 ? 10.720 -17.129 -8.341 1.00 36.22 94 LEU A C 1
ATOM 737 O O . LEU A 1 94 ? 10.492 -16.036 -7.817 1.00 36.22 94 LEU A O 1
ATOM 741 N N . ASP A 1 95 ? 9.926 -18.184 -8.175 1.00 34.28 95 ASP A N 1
ATOM 742 C CA . ASP A 1 95 ? 8.887 -18.279 -7.154 1.00 34.28 95 ASP A CA 1
ATOM 743 C C . ASP A 1 95 ? 9.569 -18.594 -5.813 1.00 34.28 95 ASP A C 1
ATOM 745 O O . ASP A 1 95 ? 9.772 -19.752 -5.463 1.00 34.28 95 ASP A O 1
ATOM 749 N N . GLY A 1 96 ? 10.013 -17.544 -5.115 1.00 35.50 96 GLY A N 1
ATOM 750 C CA . GLY A 1 96 ? 10.737 -17.667 -3.842 1.00 35.50 96 GLY A CA 1
ATOM 751 C C . GLY A 1 96 ? 11.367 -16.373 -3.315 1.00 35.50 96 GLY A C 1
ATOM 752 O O . GLY A 1 96 ? 11.524 -16.231 -2.110 1.00 35.50 96 GLY A O 1
ATOM 753 N N . LEU A 1 97 ? 11.651 -15.390 -4.182 1.00 38.56 97 LEU A N 1
ATOM 754 C CA . LEU A 1 97 ? 12.331 -14.146 -3.772 1.00 38.56 97 LEU A CA 1
ATOM 755 C C . LEU A 1 97 ? 11.547 -13.285 -2.763 1.00 38.56 97 LEU A C 1
ATOM 757 O O . LEU A 1 97 ? 12.152 -12.489 -2.064 1.00 38.56 97 LEU A O 1
ATOM 761 N N . GLU A 1 98 ? 10.225 -13.451 -2.650 1.00 45.75 98 GLU A N 1
ATOM 762 C CA . GLU A 1 98 ? 9.427 -12.745 -1.631 1.00 45.75 98 GLU A CA 1
ATOM 763 C C . GLU A 1 98 ? 9.627 -13.316 -0.211 1.00 45.75 98 GLU A C 1
ATOM 765 O O . GLU A 1 98 ? 9.242 -12.656 0.741 1.00 45.75 98 GLU A O 1
ATOM 770 N N . ALA A 1 99 ? 10.247 -14.496 -0.054 1.00 41.06 99 ALA A N 1
ATOM 771 C CA . ALA A 1 99 ? 10.554 -15.095 1.251 1.00 41.06 99 ALA A CA 1
ATOM 772 C C . ALA A 1 99 ? 12.031 -14.944 1.674 1.00 41.06 99 ALA A C 1
ATOM 774 O O . ALA A 1 99 ? 12.333 -15.040 2.859 1.00 41.06 99 ALA A O 1
ATOM 775 N N . GLU A 1 100 ? 12.958 -14.722 0.733 1.00 35.75 100 GLU A N 1
ATOM 776 C CA . GLU A 1 100 ? 14.388 -14.542 1.049 1.00 35.75 100 GLU A CA 1
ATOM 777 C C . GLU A 1 100 ? 14.732 -13.097 1.472 1.00 35.75 100 GLU A C 1
ATOM 779 O O . GLU A 1 100 ? 15.722 -12.892 2.172 1.00 35.75 100 GLU A O 1
ATOM 784 N N . ASP A 1 101 ? 13.914 -12.103 1.100 1.00 43.75 101 ASP A N 1
ATOM 785 C CA . ASP A 1 101 ? 14.187 -10.678 1.368 1.00 43.75 101 ASP A CA 1
ATOM 786 C C . ASP A 1 101 ? 13.896 -10.236 2.829 1.00 43.75 101 ASP A C 1
ATOM 788 O O . ASP A 1 101 ? 14.430 -9.212 3.263 1.00 43.75 101 ASP A O 1
ATOM 792 N N . ASP A 1 102 ? 13.103 -10.989 3.609 1.00 41.84 102 ASP A N 1
ATOM 793 C CA . ASP A 1 102 ? 12.788 -10.662 5.019 1.00 41.84 102 ASP A CA 1
ATOM 794 C C . ASP A 1 102 ? 13.800 -11.246 6.035 1.00 41.84 102 ASP A C 1
ATOM 796 O O . ASP A 1 102 ? 14.027 -10.656 7.096 1.00 41.84 102 ASP A O 1
ATOM 800 N N . ASP A 1 103 ? 14.484 -12.353 5.710 1.00 36.62 103 ASP A N 1
ATOM 801 C CA . ASP A 1 103 ? 15.486 -12.988 6.593 1.00 36.62 103 ASP A CA 1
ATOM 802 C C . ASP A 1 103 ? 16.745 -12.106 6.791 1.00 36.62 103 ASP A C 1
ATOM 804 O O . ASP A 1 103 ? 17.381 -12.122 7.853 1.00 36.62 103 ASP A O 1
ATOM 808 N N . ASP A 1 104 ? 17.096 -11.285 5.794 1.00 37.44 104 ASP A N 1
ATOM 809 C CA . ASP A 1 104 ? 18.284 -10.413 5.815 1.00 37.44 104 ASP A CA 1
ATOM 810 C C . ASP A 1 104 ? 18.132 -9.204 6.769 1.00 37.44 104 ASP A C 1
ATOM 812 O O . ASP A 1 104 ? 19.128 -8.598 7.178 1.00 37.44 104 ASP A O 1
ATOM 816 N N . LEU A 1 105 ? 16.906 -8.870 7.201 1.00 39.47 105 LEU A N 1
ATOM 817 C CA . LEU A 1 105 ? 16.649 -7.810 8.190 1.00 39.47 105 LEU A CA 1
ATOM 818 C C . LEU A 1 105 ? 16.902 -8.250 9.645 1.00 39.47 105 LEU A C 1
ATOM 820 O O . LEU A 1 105 ? 16.956 -7.404 10.539 1.00 39.47 105 LEU A O 1
ATOM 824 N N . MET A 1 106 ? 17.105 -9.548 9.895 1.00 39.00 106 MET A N 1
ATOM 825 C CA . MET A 1 106 ? 17.269 -10.115 11.242 1.00 39.00 106 MET A CA 1
ATOM 826 C C . MET A 1 106 ? 18.739 -10.333 11.664 1.00 39.00 106 MET A C 1
ATOM 828 O O . MET A 1 106 ? 18.996 -10.881 12.738 1.00 39.00 106 MET A O 1
ATOM 832 N N . GLN A 1 107 ? 19.720 -9.892 10.861 1.00 33.44 107 GLN A N 1
ATOM 833 C CA . GLN A 1 107 ? 21.157 -10.151 11.078 1.00 33.44 107 GLN A CA 1
ATOM 834 C C . GLN A 1 107 ? 22.002 -8.950 11.570 1.00 33.44 107 GLN A C 1
ATOM 836 O O . GLN A 1 107 ? 23.195 -8.8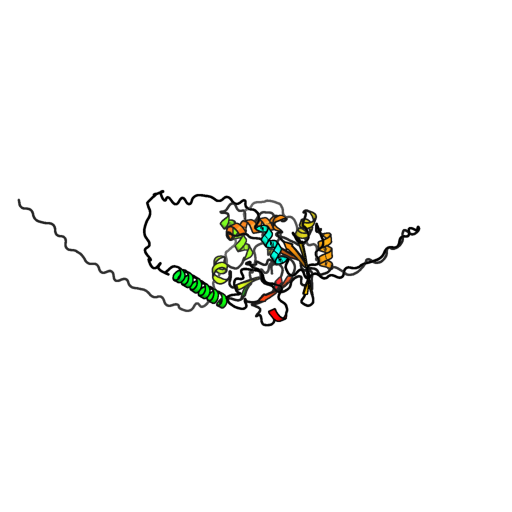81 11.268 1.00 33.44 107 GLN A O 1
ATOM 841 N N . ASP A 1 108 ? 21.455 -8.044 12.394 1.00 32.88 108 ASP A N 1
ATOM 842 C CA . ASP A 1 108 ? 22.275 -7.077 13.160 1.00 32.88 108 ASP A CA 1
ATOM 843 C C . ASP A 1 108 ? 22.180 -7.304 14.689 1.00 32.88 108 ASP A C 1
ATOM 845 O O . ASP A 1 108 ? 21.238 -6.844 15.345 1.00 32.88 108 ASP A O 1
ATOM 849 N N . PRO A 1 109 ? 23.141 -8.026 15.304 1.00 37.66 109 PRO A N 1
ATOM 850 C CA . PRO A 1 109 ? 23.144 -8.320 16.734 1.00 37.66 109 PRO A CA 1
ATOM 851 C C . PRO A 1 109 ? 23.707 -7.143 17.555 1.00 37.66 109 PRO A C 1
ATOM 853 O O . PRO A 1 109 ? 24.742 -7.264 18.214 1.00 37.66 109 PRO A O 1
ATOM 856 N N . ALA A 1 110 ? 23.007 -6.004 17.538 1.00 35.03 110 ALA A N 1
ATOM 857 C CA . ALA A 1 110 ? 23.410 -4.774 18.229 1.00 35.03 110 ALA A CA 1
ATOM 858 C C . ALA A 1 110 ? 22.296 -4.122 19.079 1.00 35.03 110 ALA A C 1
ATOM 860 O O . ALA A 1 110 ? 22.287 -2.905 19.271 1.00 35.03 110 ALA A O 1
ATOM 861 N N . ILE A 1 111 ? 21.381 -4.914 19.654 1.00 35.75 111 ILE A N 1
ATOM 862 C CA . ILE A 1 111 ? 20.430 -4.420 20.666 1.00 35.75 111 ILE A CA 1
ATOM 863 C C . ILE A 1 111 ? 21.006 -4.596 22.077 1.00 35.75 111 ILE A C 1
ATOM 865 O O . ILE A 1 111 ? 21.378 -5.695 22.491 1.00 35.75 111 ILE A O 1
ATOM 869 N N . LEU A 1 112 ? 21.047 -3.489 22.829 1.00 32.22 112 LEU A N 1
ATOM 870 C CA . LEU A 1 112 ? 21.374 -3.462 24.256 1.00 32.22 112 LEU A CA 1
ATOM 871 C C . LEU A 1 112 ? 20.457 -4.413 25.040 1.00 32.22 112 LEU A C 1
ATOM 873 O O . LEU A 1 112 ? 19.251 -4.191 25.130 1.00 32.22 112 LEU A O 1
ATOM 877 N N . THR A 1 113 ? 21.040 -5.407 25.705 1.00 30.41 113 THR A N 1
ATOM 878 C CA . THR A 1 113 ? 20.354 -6.135 26.777 1.00 30.41 113 THR A CA 1
ATOM 879 C C . THR A 1 113 ? 20.317 -5.260 28.029 1.00 30.41 113 THR A C 1
ATOM 881 O O . THR A 1 113 ? 21.305 -5.192 28.765 1.00 30.41 113 THR A O 1
ATOM 884 N N . ASP A 1 114 ? 19.194 -4.588 28.277 1.00 29.95 114 ASP A N 1
ATOM 885 C CA . ASP A 1 114 ? 19.025 -3.755 29.469 1.00 29.95 114 ASP A CA 1
ATOM 886 C C . ASP A 1 114 ? 18.851 -4.647 30.716 1.00 29.95 114 ASP A C 1
ATOM 888 O O . ASP A 1 114 ? 17.810 -5.258 30.967 1.00 29.95 114 ASP A O 1
ATOM 892 N N . SER A 1 115 ? 19.939 -4.813 31.468 1.00 31.42 115 SER A N 1
ATOM 893 C CA . SER A 1 115 ? 20.091 -5.877 32.460 1.00 31.42 115 SER A CA 1
ATOM 894 C C . SER A 1 115 ? 19.700 -5.444 33.881 1.00 31.42 115 SER A C 1
ATOM 896 O O . SER A 1 115 ? 20.574 -5.302 34.739 1.00 31.42 115 SER A O 1
ATOM 898 N N . ILE A 1 116 ? 18.402 -5.277 34.174 1.00 30.28 116 ILE A N 1
ATOM 899 C CA . ILE A 1 116 ? 17.905 -5.209 35.568 1.00 30.28 116 ILE A CA 1
ATOM 900 C C . ILE A 1 116 ? 16.622 -6.040 35.769 1.00 30.28 116 ILE A C 1
ATOM 902 O O . ILE A 1 116 ? 15.547 -5.521 36.056 1.00 30.28 116 ILE A O 1
ATOM 906 N N . TYR A 1 117 ? 16.775 -7.365 35.730 1.00 31.45 117 TYR A N 1
ATOM 907 C CA . TYR A 1 117 ? 15.999 -8.273 36.582 1.00 31.45 117 TYR A CA 1
ATOM 908 C C . TYR A 1 117 ? 16.983 -9.016 37.494 1.00 31.45 117 TYR A C 1
ATOM 910 O O . TYR A 1 117 ? 17.479 -10.089 37.163 1.00 31.45 117 TYR A O 1
ATOM 918 N N . GLN A 1 118 ? 17.314 -8.405 38.635 1.00 28.19 118 GLN A N 1
ATOM 919 C CA . GLN A 1 118 ? 18.075 -9.074 39.691 1.00 28.19 118 GLN A CA 1
ATOM 920 C C . GLN A 1 118 ? 17.135 -9.963 40.512 1.00 28.19 118 GLN A C 1
ATOM 922 O O . GLN A 1 118 ? 16.505 -9.495 41.463 1.00 28.19 118 GLN A O 1
ATOM 927 N N . GLU A 1 119 ? 17.068 -11.252 40.182 1.00 31.30 119 GLU A N 1
ATOM 928 C CA . GLU A 1 119 ? 16.677 -12.246 41.181 1.00 31.30 119 GLU A CA 1
ATOM 929 C C . GLU A 1 119 ? 17.849 -12.458 42.143 1.00 31.30 119 GLU A C 1
ATOM 931 O O . GLU A 1 119 ? 18.880 -13.027 41.787 1.00 31.30 119 GLU A O 1
ATOM 936 N N . ASN A 1 120 ? 17.688 -11.989 43.381 1.00 32.03 120 ASN A N 1
ATOM 937 C CA . ASN A 1 120 ? 18.527 -12.447 44.480 1.00 32.03 120 ASN A CA 1
ATOM 938 C C . ASN A 1 120 ? 18.175 -13.909 44.765 1.00 32.03 120 ASN A C 1
ATOM 940 O O . ASN A 1 120 ? 17.042 -14.179 45.161 1.00 32.03 120 ASN A O 1
ATOM 944 N N . ASN A 1 121 ? 19.141 -14.816 44.657 1.00 31.88 121 ASN A N 1
ATOM 945 C CA . ASN A 1 121 ? 19.194 -16.006 45.498 1.00 31.88 121 ASN A CA 1
ATOM 946 C C . ASN A 1 121 ? 20.656 -16.312 45.820 1.00 31.88 121 ASN A C 1
ATOM 948 O O . ASN A 1 121 ? 21.530 -16.224 44.960 1.00 31.88 121 ASN A O 1
ATOM 952 N N . GLU A 1 122 ? 20.899 -16.578 47.097 1.00 33.28 122 GLU A N 1
ATOM 953 C CA . GLU A 1 122 ? 22.226 -16.723 47.684 1.00 33.28 122 GLU A CA 1
ATOM 954 C C . GLU A 1 122 ? 22.814 -18.105 47.358 1.00 33.28 122 GLU A C 1
ATOM 956 O O . GLU A 1 122 ? 22.088 -19.089 47.204 1.00 33.28 122 GLU A O 1
ATOM 961 N N . GLU A 1 123 ? 24.141 -18.174 47.247 1.00 33.31 123 GLU A N 1
ATOM 962 C CA . GLU A 1 123 ? 24.879 -19.433 47.139 1.00 33.31 123 GLU A CA 1
ATOM 963 C C . GLU A 1 123 ? 24.788 -20.189 48.475 1.00 33.31 123 GLU A C 1
ATOM 965 O O . GLU A 1 123 ? 25.179 -19.649 49.510 1.00 33.31 123 GLU A O 1
ATOM 970 N N . ASP A 1 124 ? 24.320 -21.441 48.460 1.00 32.97 124 ASP A N 1
ATOM 971 C CA . ASP A 1 124 ? 24.434 -22.353 49.606 1.00 32.97 124 ASP A CA 1
ATOM 972 C C . ASP A 1 124 ? 24.963 -23.714 49.121 1.00 32.97 124 ASP A C 1
ATOM 974 O O . ASP A 1 124 ? 24.282 -24.462 48.411 1.00 32.97 124 ASP A O 1
ATOM 978 N N . GLU A 1 125 ? 26.225 -24.011 49.444 1.00 36.56 125 GLU A N 1
ATOM 979 C CA . GLU A 1 125 ? 26.867 -25.292 49.133 1.00 36.56 125 GLU A CA 1
ATOM 980 C C . GLU A 1 125 ? 26.454 -26.347 50.174 1.00 36.56 125 GLU A C 1
ATOM 982 O O . GLU A 1 125 ? 26.830 -26.259 51.344 1.00 36.56 125 GLU A O 1
ATOM 987 N N . GLY A 1 126 ? 25.713 -27.380 49.753 1.00 31.61 126 GLY A N 1
ATOM 988 C CA . GLY A 1 126 ? 25.165 -28.405 50.651 1.00 31.61 126 GLY A CA 1
ATOM 989 C C . GLY A 1 126 ? 25.247 -29.830 50.096 1.00 31.61 126 GLY A C 1
ATOM 990 O O . GLY A 1 126 ? 24.671 -30.146 49.062 1.00 31.61 126 GLY A O 1
ATOM 991 N N . GLU A 1 127 ? 25.969 -30.682 50.819 1.00 32.00 127 GLU A N 1
ATOM 992 C CA . GLU A 1 127 ? 26.371 -32.061 50.511 1.00 32.00 127 GLU A CA 1
ATOM 993 C C . GLU A 1 127 ? 25.329 -33.049 49.928 1.00 32.00 127 GLU A C 1
ATOM 995 O O . GLU A 1 127 ? 24.150 -33.085 50.266 1.00 32.00 127 GLU A O 1
ATOM 1000 N N . SER A 1 128 ? 25.886 -33.959 49.123 1.00 34.56 128 SER A N 1
ATOM 1001 C CA . SER A 1 128 ? 25.439 -35.307 48.735 1.00 34.56 128 SER A CA 1
ATOM 1002 C C . SER A 1 128 ? 24.263 -35.990 49.464 1.00 34.56 128 SER A C 1
ATOM 1004 O O . SER A 1 128 ? 24.312 -36.209 50.674 1.00 34.56 128 SER A O 1
ATOM 1006 N N . GLY A 1 129 ? 23.400 -36.625 48.658 1.00 32.72 129 GLY A N 1
ATOM 1007 C CA . GLY A 1 129 ? 22.840 -37.951 48.962 1.00 32.72 129 GLY A CA 1
ATOM 1008 C C . GLY A 1 129 ? 21.313 -38.062 48.976 1.00 32.72 129 GLY A C 1
ATOM 1009 O O . GLY A 1 129 ? 20.666 -37.561 49.887 1.00 32.72 129 GLY A O 1
ATOM 1010 N N . ASP A 1 130 ? 20.762 -38.789 47.998 1.00 32.53 130 ASP A N 1
ATOM 1011 C CA . ASP A 1 130 ? 20.011 -40.058 48.154 1.00 32.53 130 ASP A CA 1
ATOM 1012 C C . ASP A 1 130 ? 18.960 -40.233 47.032 1.00 32.53 130 ASP A C 1
ATOM 1014 O O . ASP A 1 130 ? 18.305 -39.281 46.600 1.00 32.53 130 ASP A O 1
ATOM 1018 N N . GLU A 1 131 ? 18.801 -41.456 46.520 1.00 44.44 131 GLU A N 1
ATOM 1019 C CA . GLU A 1 131 ? 17.882 -41.754 45.412 1.00 44.44 131 GLU A CA 1
ATOM 1020 C C . GLU A 1 131 ? 16.444 -41.946 45.915 1.00 44.44 131 GLU A C 1
ATOM 1022 O O . GLU A 1 131 ? 16.014 -43.059 46.231 1.00 44.44 131 GLU A O 1
ATOM 1027 N N . HIS A 1 132 ? 15.640 -40.877 45.908 1.00 36.09 132 HIS A N 1
ATOM 1028 C CA . HIS A 1 132 ? 14.193 -41.000 46.100 1.00 36.09 132 HIS A CA 1
ATOM 1029 C C . HIS A 1 132 ? 13.367 -40.592 44.877 1.00 36.09 132 HIS A C 1
ATOM 1031 O O . HIS A 1 132 ? 13.197 -39.422 44.540 1.00 36.09 132 HIS A O 1
ATOM 1037 N N . VAL A 1 133 ? 12.772 -41.617 44.256 1.00 46.75 133 VAL A N 1
ATOM 1038 C CA . VAL A 1 133 ? 11.737 -41.514 43.223 1.00 46.75 133 VAL A CA 1
ATOM 1039 C C . VAL A 1 133 ? 10.504 -40.810 43.797 1.00 46.75 133 VAL A C 1
ATOM 1041 O O . VAL A 1 133 ? 9.612 -41.444 44.364 1.00 46.75 133 VAL A O 1
ATOM 1044 N N . HIS A 1 134 ? 10.421 -39.495 43.606 1.00 38.50 134 HIS A N 1
ATOM 1045 C CA . HIS A 1 134 ? 9.177 -38.750 43.756 1.00 38.50 134 HIS A CA 1
ATOM 1046 C C . HIS A 1 134 ? 8.536 -38.512 42.389 1.00 38.50 134 HIS A C 1
ATOM 1048 O O . HIS A 1 134 ? 9.131 -37.917 41.494 1.00 38.50 134 HIS A O 1
ATOM 1054 N N . GLY A 1 135 ? 7.295 -38.983 42.236 1.00 44.69 135 GLY A N 1
ATOM 1055 C CA . GLY A 1 135 ? 6.497 -38.762 41.034 1.00 44.69 135 GLY A CA 1
ATOM 1056 C C . GLY A 1 135 ? 6.237 -37.273 40.815 1.00 44.69 135 GLY A C 1
ATOM 1057 O O . GLY A 1 135 ? 5.379 -36.689 41.478 1.00 44.69 135 GLY A O 1
ATOM 1058 N N . GLY A 1 136 ? 6.978 -36.678 39.878 1.00 37.25 136 GLY A N 1
ATOM 1059 C CA . GLY A 1 136 ? 6.806 -35.296 39.445 1.00 37.25 136 GLY A CA 1
ATOM 1060 C C . GLY A 1 136 ? 5.404 -35.074 38.883 1.00 37.25 136 GLY A C 1
ATOM 1061 O O . GLY A 1 136 ? 5.009 -35.679 37.888 1.00 37.25 136 GLY A O 1
ATOM 1062 N N . ASN A 1 137 ? 4.643 -34.216 39.555 1.00 45.81 137 ASN A N 1
ATOM 1063 C CA . ASN A 1 137 ? 3.246 -33.937 39.256 1.00 45.81 137 ASN A CA 1
ATOM 1064 C C . ASN A 1 137 ? 3.086 -33.335 37.843 1.00 45.81 137 ASN A C 1
ATOM 1066 O O . ASN A 1 137 ? 3.572 -32.234 37.585 1.00 45.81 137 ASN A O 1
ATOM 1070 N N . CYS A 1 138 ? 2.378 -34.028 36.943 1.00 46.06 138 CYS A N 1
ATOM 1071 C CA . CYS A 1 138 ? 2.135 -33.620 35.550 1.00 46.06 138 CYS A CA 1
ATOM 1072 C C . CYS A 1 138 ? 1.082 -32.487 35.453 1.00 46.06 138 CYS A C 1
ATOM 1074 O O . CYS A 1 138 ? 0.029 -32.623 34.838 1.00 46.06 138 CYS A O 1
ATOM 1076 N N . CYS A 1 139 ? 1.347 -31.366 36.130 1.00 49.22 139 CYS A N 1
ATOM 1077 C CA . CYS A 1 139 ? 0.439 -30.220 36.270 1.00 49.22 139 CYS A CA 1
ATOM 1078 C C . CYS A 1 139 ? 0.842 -28.993 35.429 1.00 49.22 139 CYS A C 1
ATOM 1080 O O . CYS A 1 139 ? 0.246 -27.926 35.587 1.00 49.22 139 CYS A O 1
ATOM 1082 N N . SER A 1 140 ? 1.858 -29.117 34.569 1.00 55.03 140 SER A N 1
ATOM 1083 C CA . SER A 1 140 ? 2.263 -28.069 33.622 1.00 55.03 140 SER A CA 1
ATOM 1084 C C . SER A 1 140 ? 1.542 -28.188 32.277 1.00 55.03 140 SER A C 1
ATOM 1086 O O . SER A 1 140 ? 1.022 -27.180 31.802 1.00 55.03 140 SER A O 1
ATOM 1088 N N . SER A 1 141 ? 1.436 -29.394 31.700 1.00 60.62 141 SER A N 1
ATOM 1089 C CA . SER A 1 141 ? 0.768 -29.605 30.403 1.00 60.62 141 SER A CA 1
ATOM 1090 C C . SER A 1 141 ? -0.689 -29.157 30.436 1.00 60.62 141 SER A C 1
ATOM 1092 O O . SER A 1 141 ? -1.079 -28.317 29.639 1.00 60.62 141 SER A O 1
ATOM 1094 N N . SER A 1 142 ? -1.456 -29.578 31.445 1.00 69.56 142 SER A N 1
ATOM 1095 C CA . SER A 1 142 ? -2.893 -29.280 31.551 1.00 69.56 142 SER A CA 1
ATOM 1096 C C . SER A 1 142 ? -3.248 -27.788 31.575 1.00 69.56 142 SER A C 1
ATOM 1098 O O . SER A 1 142 ? -4.362 -27.421 31.201 1.00 69.56 142 SER A O 1
ATOM 1100 N N . LYS A 1 143 ? -2.322 -26.909 31.986 1.00 72.81 143 LYS A N 1
ATOM 1101 C CA . LYS A 1 143 ? -2.499 -25.452 31.885 1.00 72.81 143 LYS A CA 1
ATOM 1102 C C . LYS A 1 143 ? -2.221 -24.932 30.477 1.00 72.81 143 LYS A C 1
ATOM 1104 O O . LYS A 1 143 ? -2.986 -24.108 29.991 1.00 72.81 143 LYS A O 1
ATOM 1109 N N . VAL A 1 144 ? -1.159 -25.415 29.833 1.00 76.19 144 VAL A N 1
ATOM 1110 C CA . VAL A 1 144 ? -0.820 -25.065 28.443 1.00 76.19 144 VAL A CA 1
ATOM 1111 C C . VAL A 1 144 ? -1.914 -25.561 27.495 1.00 76.19 144 VAL A C 1
ATOM 1113 O O . VAL A 1 144 ? -2.405 -24.788 26.680 1.00 76.19 144 VAL A O 1
ATOM 1116 N N . ASP A 1 145 ? -2.386 -26.794 27.686 1.00 79.25 145 ASP A N 1
ATOM 1117 C CA . ASP A 1 145 ? -3.492 -27.394 26.933 1.00 79.25 145 ASP A CA 1
ATOM 1118 C C . ASP A 1 145 ? -4.787 -26.567 27.069 1.00 79.25 145 ASP A C 1
ATOM 1120 O O . ASP A 1 145 ? -5.511 -26.373 26.090 1.00 79.25 145 ASP A O 1
ATOM 1124 N N . SER A 1 146 ? -5.067 -26.026 28.265 1.00 85.69 146 SER A N 1
ATOM 1125 C CA . SER A 1 146 ? -6.217 -25.137 28.500 1.00 85.69 146 SER A CA 1
ATOM 1126 C C . SER A 1 146 ? -6.079 -23.819 27.739 1.00 85.69 146 SER A C 1
ATOM 1128 O O . SER A 1 146 ? -7.008 -23.430 27.042 1.00 85.69 146 SER A O 1
ATOM 1130 N N . VAL A 1 147 ? -4.917 -23.160 27.820 1.00 89.00 147 VAL A N 1
ATOM 1131 C CA . VAL A 1 147 ? -4.668 -21.882 27.128 1.00 89.00 147 VAL A CA 1
ATOM 1132 C C . VAL A 1 147 ? -4.747 -22.049 25.609 1.00 89.00 147 VAL A C 1
ATOM 1134 O O . VAL A 1 147 ? -5.394 -21.249 24.942 1.00 89.00 147 VAL A O 1
ATOM 1137 N N . LEU A 1 148 ? -4.162 -23.116 25.057 1.00 86.12 148 LEU A N 1
ATOM 1138 C CA . LEU A 1 148 ? -4.265 -23.430 23.628 1.00 86.12 148 LEU A CA 1
ATOM 1139 C C . LEU A 1 148 ? -5.711 -23.722 23.200 1.00 86.12 148 LEU A C 1
ATOM 1141 O O . LEU A 1 148 ? -6.114 -23.357 22.097 1.00 86.12 148 LEU A O 1
ATOM 1145 N N . THR A 1 149 ? -6.510 -24.349 24.068 1.00 88.12 149 THR A N 1
ATOM 1146 C CA . THR A 1 149 ? -7.943 -24.563 23.815 1.00 88.12 149 THR A CA 1
ATOM 1147 C C . THR A 1 149 ? -8.707 -23.238 23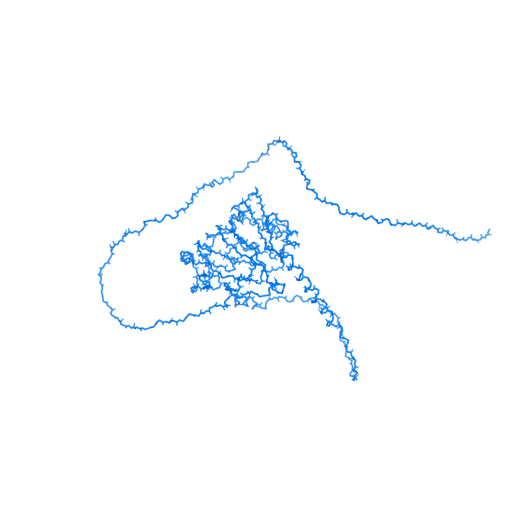.794 1.00 88.12 149 THR A C 1
ATOM 1149 O O . THR A 1 149 ? -9.511 -23.018 22.889 1.00 88.12 149 THR A O 1
ATOM 1152 N N . ASP A 1 150 ? -8.438 -22.341 24.746 1.00 90.81 150 ASP A N 1
ATOM 1153 C CA . ASP A 1 150 ? -9.076 -21.023 24.827 1.00 90.81 150 ASP A CA 1
ATOM 1154 C C . ASP A 1 150 ? -8.726 -20.144 23.609 1.00 90.81 150 ASP A C 1
ATOM 1156 O O . ASP A 1 150 ? -9.619 -19.514 23.036 1.00 90.81 150 ASP A O 1
ATOM 1160 N N . ILE A 1 151 ? -7.465 -20.170 23.152 1.00 89.19 151 ILE A N 1
ATOM 1161 C CA . ILE A 1 151 ? -7.014 -19.498 21.918 1.00 89.19 151 ILE A CA 1
ATOM 1162 C C . ILE A 1 151 ? -7.797 -20.019 20.706 1.00 89.19 151 ILE A C 1
ATOM 1164 O O . ILE A 1 151 ? -8.424 -19.228 20.005 1.00 89.19 151 ILE A O 1
ATOM 1168 N N . LYS A 1 152 ? -7.881 -21.342 20.516 1.00 90.00 152 LYS A N 1
ATOM 1169 C CA . LYS A 1 152 ? -8.629 -21.930 19.390 1.00 90.00 152 LYS A CA 1
ATOM 1170 C C . LYS A 1 152 ? -10.120 -21.612 19.415 1.00 90.00 152 LYS A C 1
ATOM 1172 O O . LYS A 1 152 ? -10.736 -21.420 18.369 1.00 90.00 152 LYS A O 1
ATOM 1177 N N . VAL A 1 153 ? -10.732 -21.527 20.597 1.00 92.38 153 VAL A N 1
ATOM 1178 C CA . VAL A 1 153 ? -12.130 -21.082 20.735 1.00 92.38 153 VAL A CA 1
ATOM 1179 C C . VAL A 1 153 ? -12.283 -19.604 20.351 1.00 92.38 153 VAL A C 1
ATOM 1181 O O . VAL A 1 153 ? -13.298 -19.229 19.753 1.00 92.38 153 VAL A O 1
ATOM 1184 N N . PHE A 1 154 ? -11.283 -18.771 20.646 1.00 90.69 154 PHE A N 1
ATOM 1185 C CA . PHE A 1 154 ? -11.261 -17.360 20.271 1.00 90.69 154 PHE A CA 1
ATOM 1186 C C . PHE A 1 154 ? -11.059 -17.162 18.760 1.00 90.69 154 PHE A C 1
ATOM 1188 O O . PHE A 1 154 ? -11.875 -16.481 18.144 1.00 90.69 154 PHE A O 1
ATOM 1195 N N . GLU A 1 155 ? -10.094 -17.840 18.134 1.00 91.50 155 GLU A N 1
ATOM 1196 C CA . GLU A 1 155 ? -9.884 -17.859 16.672 1.00 91.50 155 GLU A CA 1
ATOM 1197 C C . GLU A 1 155 ? -11.162 -18.289 15.935 1.00 91.50 155 GLU A C 1
ATOM 1199 O O . GLU A 1 155 ? -11.659 -17.597 15.047 1.00 91.50 155 GLU A O 1
ATOM 1204 N N . GLN A 1 156 ? -11.794 -19.373 16.395 1.00 92.69 156 GLN A N 1
ATOM 1205 C CA . GLN A 1 156 ? -13.085 -19.850 15.888 1.00 92.69 156 GLN A CA 1
ATOM 1206 C C . GLN A 1 156 ? -14.248 -18.873 16.121 1.00 92.69 156 GLN A C 1
ATOM 1208 O O . GLN A 1 156 ? -15.323 -19.062 15.545 1.00 92.69 156 GLN A O 1
ATOM 1213 N N . THR A 1 157 ? -14.099 -17.875 16.991 1.00 92.31 157 THR A N 1
ATOM 1214 C CA . THR A 1 157 ? -15.079 -16.798 17.188 1.00 92.31 157 THR A CA 1
ATOM 1215 C C . THR A 1 157 ? -14.786 -15.645 16.230 1.00 92.31 157 THR A C 1
ATOM 1217 O O . THR A 1 157 ? -15.679 -15.258 15.481 1.00 92.31 157 THR A O 1
ATOM 1220 N N . LEU A 1 158 ? -13.529 -15.196 16.147 1.00 91.44 158 LEU A N 1
ATOM 1221 C CA . LEU A 1 158 ? -13.081 -14.177 15.191 1.00 91.44 158 LEU A CA 1
ATOM 1222 C C . LEU A 1 158 ? -13.392 -14.570 13.740 1.00 91.44 158 LEU A C 1
ATOM 1224 O O . LEU A 1 158 ? -13.918 -13.758 12.983 1.00 91.44 158 LEU A O 1
ATOM 1228 N N . PHE A 1 159 ? -13.184 -15.839 13.379 1.00 92.44 159 PHE A N 1
ATOM 1229 C CA . PHE A 1 159 ? -13.510 -16.363 12.053 1.00 92.44 159 PHE A CA 1
ATOM 1230 C C . PHE A 1 159 ? -15.009 -16.298 11.724 1.00 92.44 159 PHE A C 1
ATOM 1232 O O . PHE A 1 159 ? -15.378 -16.094 10.571 1.00 92.44 159 PHE A O 1
ATOM 1239 N N . LYS A 1 160 ? -15.900 -16.418 12.717 1.00 91.94 160 LYS A N 1
ATOM 1240 C CA . LYS A 1 160 ? -17.354 -16.270 12.506 1.00 91.94 160 LYS A CA 1
ATOM 1241 C C . LYS A 1 160 ? -17.780 -14.811 12.361 1.00 91.94 160 LYS A C 1
ATOM 1243 O O . LYS A 1 160 ? -18.757 -14.543 11.666 1.00 91.94 160 LYS A O 1
ATOM 1248 N N . ASP A 1 161 ? -17.042 -13.901 12.991 1.00 90.62 161 ASP A N 1
ATOM 1249 C CA . ASP A 1 161 ? -17.242 -12.452 12.905 1.00 90.62 161 ASP A CA 1
ATOM 1250 C C . ASP A 1 161 ? -16.555 -11.828 11.672 1.00 90.62 161 ASP A C 1
ATOM 1252 O O . ASP A 1 161 ? -16.620 -10.606 11.476 1.00 90.62 161 ASP A O 1
ATOM 1256 N N . ASN A 1 162 ? -15.918 -12.656 10.829 1.00 91.56 162 ASN A N 1
ATOM 1257 C CA . ASN A 1 162 ? -15.246 -12.205 9.618 1.00 91.56 162 ASN A CA 1
ATOM 1258 C C . ASN A 1 162 ? -16.220 -11.619 8.586 1.00 91.56 162 ASN A C 1
ATOM 1260 O O . ASN A 1 162 ? -17.422 -11.906 8.567 1.00 91.56 162 ASN A O 1
ATOM 1264 N N . GLY A 1 163 ? -15.699 -10.766 7.704 1.00 93.12 163 GLY A N 1
ATOM 1265 C CA . GLY A 1 163 ? -16.488 -10.236 6.601 1.00 93.12 163 GLY A CA 1
ATOM 1266 C C . GLY A 1 163 ? -15.981 -8.911 6.061 1.00 93.12 163 GLY A C 1
ATOM 1267 O O . GLY A 1 163 ? -14.780 -8.676 5.954 1.00 93.12 163 GLY A O 1
ATOM 1268 N N . PHE A 1 164 ? -16.929 -8.054 5.691 1.00 96.31 164 PHE A N 1
ATOM 1269 C CA . PHE A 1 164 ? -16.685 -6.790 5.012 1.00 96.31 164 PHE A CA 1
ATOM 1270 C C . PHE A 1 164 ? -17.440 -5.652 5.701 1.00 96.31 164 PHE A C 1
ATOM 1272 O O . PHE A 1 164 ? -18.606 -5.810 6.072 1.00 96.31 164 PHE A O 1
ATOM 1279 N N . PHE A 1 165 ? -16.780 -4.507 5.852 1.00 96.50 165 PHE A N 1
ATOM 1280 C CA . PHE A 1 165 ? -17.371 -3.271 6.347 1.00 96.50 165 PHE A CA 1
ATOM 1281 C C . PHE A 1 165 ? -17.056 -2.135 5.374 1.00 96.50 165 PHE A C 1
ATOM 1283 O O . PHE A 1 165 ? -15.893 -1.879 5.071 1.00 96.50 165 PHE A O 1
ATOM 1290 N N . GLU A 1 166 ? -18.088 -1.437 4.901 1.00 95.19 166 GLU A N 1
ATOM 1291 C CA . GLU A 1 166 ? -17.935 -0.266 4.038 1.00 95.19 166 GLU A CA 1
ATOM 1292 C C . GLU A 1 166 ? -18.520 0.973 4.711 1.00 95.19 166 GLU A C 1
ATOM 1294 O O . GLU A 1 166 ? -19.637 0.939 5.233 1.00 95.19 166 GLU A O 1
ATOM 1299 N N . TYR A 1 167 ? -17.780 2.077 4.653 1.00 93.38 167 TYR A N 1
ATOM 1300 C CA . TYR A 1 167 ? -18.220 3.375 5.144 1.00 93.38 167 TYR A CA 1
ATOM 1301 C C . TYR A 1 167 ? -18.038 4.455 4.078 1.00 93.38 167 TYR A C 1
ATOM 1303 O O . TYR A 1 167 ? -16.969 4.577 3.482 1.00 93.38 167 TYR A O 1
ATOM 1311 N N . GLN A 1 168 ? -19.079 5.265 3.874 1.00 91.44 168 GLN A N 1
ATOM 1312 C CA . GLN A 1 168 ? -19.025 6.460 3.036 1.00 91.44 168 GLN A CA 1
ATOM 1313 C C . GLN A 1 168 ? -18.774 7.681 3.928 1.00 91.44 168 GLN A C 1
ATOM 1315 O O . GLN A 1 168 ? -19.693 8.200 4.564 1.00 91.44 168 GLN A O 1
ATOM 1320 N N . CYS A 1 169 ? -17.528 8.141 3.972 1.00 85.69 169 CYS A N 1
ATOM 1321 C CA . CYS A 1 169 ? -17.151 9.381 4.628 1.00 85.69 169 CYS A CA 1
ATOM 1322 C C . CYS A 1 169 ? -17.402 10.566 3.687 1.00 85.69 169 CYS A C 1
ATOM 1324 O O . CYS A 1 169 ? -16.829 10.646 2.603 1.00 85.69 169 CYS A O 1
ATOM 1326 N N . SER A 1 170 ? -18.243 11.506 4.116 1.00 81.00 170 SER A N 1
ATOM 1327 C CA . SER A 1 170 ? -18.428 12.788 3.432 1.00 81.00 170 SER A CA 1
ATOM 1328 C C . SER A 1 170 ? -17.480 13.821 4.032 1.00 81.00 170 SER A C 1
ATOM 1330 O O . SER A 1 170 ? -17.788 14.417 5.066 1.00 81.00 170 SER A O 1
ATOM 1332 N N . LEU A 1 171 ? -16.328 14.038 3.400 1.00 81.94 171 LEU A N 1
ATOM 1333 C CA . LEU A 1 171 ? -15.334 14.993 3.885 1.00 81.94 171 LEU A CA 1
ATOM 1334 C C . LEU A 1 171 ? -15.626 16.423 3.417 1.00 81.94 171 LEU A C 1
ATOM 1336 O O . LEU A 1 171 ? -15.638 16.710 2.223 1.00 81.94 171 LEU A O 1
ATOM 1340 N N . SER A 1 172 ? -15.807 17.334 4.376 1.00 76.50 172 SER A N 1
ATOM 1341 C CA . SER A 1 172 ? -15.863 18.789 4.148 1.00 76.50 172 SER A CA 1
ATOM 1342 C C . SER A 1 172 ? -14.575 19.522 4.541 1.00 76.50 172 SER A C 1
ATOM 1344 O O . SER A 1 172 ? -14.450 20.719 4.296 1.00 76.50 172 SER A O 1
ATOM 1346 N N . GLU A 1 173 ? -13.648 18.832 5.205 1.00 80.31 173 GLU A N 1
ATOM 1347 C CA . GLU A 1 173 ? -12.355 19.373 5.631 1.00 80.31 173 GLU A CA 1
ATOM 1348 C C . GLU A 1 173 ? -11.378 19.455 4.439 1.00 80.31 173 GLU A C 1
ATOM 1350 O O . GLU A 1 173 ? -11.400 18.576 3.568 1.00 80.31 173 GLU A O 1
ATOM 1355 N N . PRO A 1 174 ? -10.512 20.486 4.375 1.00 81.94 174 PRO A N 1
ATOM 1356 C CA . PRO A 1 174 ? -9.470 20.559 3.360 1.00 81.94 174 PRO A CA 1
ATOM 1357 C C . PRO A 1 174 ? -8.433 19.434 3.549 1.00 81.94 174 PRO A C 1
ATOM 1359 O O . PRO A 1 174 ? -8.234 18.965 4.672 1.00 81.94 174 PRO A O 1
ATOM 1362 N N . PRO A 1 175 ? -7.732 19.021 2.477 1.00 85.88 175 PRO A N 1
ATOM 1363 C CA . PRO A 1 175 ? -6.625 18.078 2.567 1.00 85.88 175 PRO A CA 1
ATOM 1364 C C . PRO A 1 175 ? -5.546 18.495 3.561 1.00 85.88 175 PRO A C 1
ATOM 1366 O O . PRO A 1 175 ? -5.221 19.676 3.713 1.00 85.88 175 PRO A O 1
ATOM 1369 N N . VAL A 1 176 ? -4.933 17.493 4.180 1.00 89.19 176 VAL A N 1
ATOM 1370 C CA . VAL A 1 176 ? -3.814 17.685 5.098 1.00 89.19 176 VAL A CA 1
ATOM 1371 C C . VAL A 1 176 ? -2.545 18.038 4.310 1.00 89.19 176 VAL A C 1
ATOM 1373 O O . VAL A 1 176 ? -2.241 17.418 3.290 1.00 89.19 176 VAL A O 1
ATOM 1376 N N . ASN A 1 177 ? -1.785 19.036 4.777 1.00 89.00 177 ASN A N 1
ATOM 1377 C CA . ASN A 1 177 ? -0.533 19.445 4.138 1.00 89.00 177 ASN A CA 1
ATOM 1378 C C . ASN A 1 177 ? 0.672 18.697 4.730 1.00 89.00 177 ASN A C 1
ATOM 1380 O O . ASN A 1 177 ? 1.199 19.073 5.777 1.00 89.00 177 ASN A O 1
ATOM 1384 N N . TRP A 1 178 ? 1.139 17.681 4.009 1.00 91.62 178 TRP A N 1
ATOM 1385 C CA . TRP A 1 178 ? 2.231 16.800 4.426 1.00 91.62 178 TRP A CA 1
ATOM 1386 C C . TRP A 1 178 ? 3.600 17.474 4.522 1.00 91.62 178 TRP A C 1
ATOM 1388 O O . TRP A 1 178 ? 4.390 17.114 5.389 1.00 91.62 178 TRP A O 1
ATOM 1398 N N . VAL A 1 179 ? 3.834 18.542 3.750 1.00 82.56 179 VAL A N 1
ATOM 1399 C CA . VAL A 1 179 ? 5.075 19.343 3.803 1.00 82.56 179 VAL A CA 1
ATOM 1400 C C . VAL A 1 179 ? 5.295 19.974 5.189 1.00 82.56 179 VAL A C 1
ATOM 1402 O O . VAL A 1 179 ? 6.410 20.362 5.522 1.00 82.56 179 VAL A O 1
ATOM 1405 N N . LYS A 1 180 ? 4.241 20.083 6.011 1.00 86.81 180 LYS A N 1
ATOM 1406 C CA . LYS A 1 180 ? 4.289 20.670 7.358 1.00 86.81 180 LYS A CA 1
ATOM 1407 C C . LYS A 1 180 ? 4.319 19.645 8.504 1.00 86.81 180 LYS A C 1
ATOM 1409 O O . LYS A 1 180 ? 4.158 20.074 9.639 1.00 86.81 180 LYS A O 1
ATOM 1414 N N . MET A 1 181 ? 4.504 18.343 8.238 1.00 89.25 181 MET A N 1
ATOM 1415 C CA . MET A 1 181 ? 4.481 17.271 9.261 1.00 89.25 181 MET A CA 1
ATOM 1416 C C . MET A 1 181 ? 3.233 17.369 10.170 1.00 89.25 181 MET A C 1
ATOM 1418 O O . MET A 1 181 ? 3.323 17.695 11.352 1.00 89.25 181 MET A O 1
ATOM 1422 N N . PRO A 1 182 ? 2.033 17.163 9.600 1.00 91.56 182 PRO A N 1
ATOM 1423 C CA . PRO A 1 182 ? 0.756 17.676 10.116 1.00 91.56 182 PRO A CA 1
ATOM 1424 C C . PRO A 1 182 ? 0.336 17.225 11.524 1.00 91.56 182 PRO A C 1
ATOM 1426 O O . PRO A 1 182 ? -0.471 17.912 12.159 1.00 91.56 182 PRO A O 1
ATOM 1429 N N . PHE A 1 183 ? 0.850 16.096 12.011 1.00 93.25 183 PHE A N 1
ATOM 1430 C CA . PHE A 1 183 ? 0.530 15.556 13.336 1.00 93.25 183 PHE A CA 1
ATOM 1431 C C . PHE A 1 183 ? 1.592 15.905 14.393 1.00 93.25 183 PHE A C 1
ATOM 1433 O O . PHE A 1 183 ? 1.334 15.691 15.571 1.00 93.25 183 PHE A O 1
ATOM 1440 N N . SER A 1 184 ? 2.723 16.513 13.994 1.00 85.88 184 SER A N 1
ATOM 1441 C CA . SER A 1 184 ? 3.831 16.932 14.866 1.00 85.88 184 SER A CA 1
ATOM 1442 C C . SER A 1 184 ? 3.492 18.236 15.594 1.00 85.88 184 SER A C 1
ATOM 1444 O O . SER A 1 184 ? 3.995 19.324 15.302 1.00 85.88 184 SER A O 1
ATOM 1446 N N . GLN A 1 185 ? 2.542 18.137 16.517 1.00 80.81 185 GLN A N 1
ATOM 1447 C CA . GLN A 1 185 ? 1.922 19.257 17.221 1.00 80.81 185 GLN A CA 1
ATOM 1448 C C . GLN A 1 185 ? 2.531 19.494 18.614 1.00 80.81 185 GLN A C 1
ATOM 1450 O O . GLN A 1 185 ? 2.061 20.367 19.346 1.00 80.81 185 GLN A O 1
ATOM 1455 N N . LYS A 1 186 ? 3.620 18.783 18.948 1.00 79.56 186 LYS A N 1
ATOM 1456 C CA . LYS A 1 186 ? 4.278 18.751 20.268 1.00 79.56 186 LYS A CA 1
ATOM 1457 C C . LYS A 1 186 ? 3.362 18.187 21.352 1.00 79.56 186 LYS A C 1
ATOM 1459 O O . LYS A 1 186 ? 3.341 18.685 22.481 1.00 79.56 186 LYS A O 1
ATOM 1464 N N . LEU A 1 187 ? 2.576 17.184 20.979 1.00 80.31 187 LEU A N 1
ATOM 1465 C CA . LEU A 1 187 ? 1.789 16.395 21.914 1.00 80.31 187 LEU A CA 1
ATOM 1466 C C . LEU A 1 187 ? 2.655 15.267 22.494 1.00 80.31 187 LEU A C 1
ATOM 1468 O O . LEU A 1 187 ? 3.848 15.156 22.219 1.00 80.31 187 LEU A O 1
ATOM 1472 N N . ASP A 1 188 ? 2.034 14.444 23.330 1.00 93.31 188 ASP A N 1
ATOM 1473 C CA . ASP A 1 188 ? 2.524 13.094 23.581 1.00 93.31 188 ASP A CA 1
ATOM 1474 C C . ASP A 1 188 ? 2.575 12.319 22.250 1.00 93.31 188 ASP A C 1
ATOM 1476 O O . ASP A 1 188 ? 1.653 12.405 21.438 1.00 93.31 188 ASP A O 1
ATOM 1480 N N . SER A 1 189 ? 3.664 11.608 21.997 1.00 93.25 189 SER A N 1
ATOM 1481 C CA . SER A 1 189 ? 4.003 11.100 20.667 1.00 93.25 189 SER A CA 1
ATOM 1482 C C . SER A 1 189 ? 3.173 9.872 20.254 1.00 93.25 189 SER A C 1
ATOM 1484 O O . SER A 1 189 ? 2.770 9.770 19.094 1.00 93.25 189 SER A O 1
ATOM 1486 N N . VAL A 1 190 ? 2.717 9.057 21.216 1.00 95.19 190 VAL A N 1
ATOM 1487 C CA . VAL A 1 190 ? 1.653 8.052 20.997 1.00 95.19 190 VAL A CA 1
ATOM 1488 C C . VAL A 1 190 ? 0.338 8.728 20.582 1.00 95.19 190 VAL A C 1
ATOM 1490 O O . VAL A 1 190 ? -0.388 8.217 19.727 1.00 95.19 190 VAL A O 1
ATOM 1493 N N . THR A 1 191 ? 0.036 9.910 21.130 1.00 95.44 191 THR A N 1
ATOM 1494 C CA . THR A 1 191 ? -1.130 10.713 20.718 1.00 95.44 191 THR A CA 1
ATOM 1495 C C . THR A 1 191 ? -0.969 11.281 19.299 1.00 95.44 191 THR A C 1
ATOM 1497 O O . THR A 1 191 ? -1.943 11.318 18.546 1.00 95.44 191 THR A O 1
ATOM 1500 N N . GLU A 1 192 ? 0.238 11.688 18.887 1.00 94.94 192 GLU A N 1
ATOM 1501 C CA . GLU A 1 192 ? 0.512 12.108 17.499 1.00 94.94 192 GLU A CA 1
ATOM 1502 C C . GLU A 1 192 ? 0.319 10.945 16.512 1.00 94.94 192 GLU A C 1
ATOM 1504 O O . GLU A 1 192 ? -0.351 11.112 15.489 1.00 94.94 192 GLU A O 1
ATOM 1509 N N . GLY A 1 193 ? 0.797 9.750 16.868 1.00 96.81 193 GLY A N 1
ATOM 1510 C CA . GLY A 1 193 ? 0.547 8.514 16.128 1.00 96.81 193 GLY A CA 1
ATOM 1511 C C . GLY A 1 193 ? -0.937 8.139 16.044 1.00 96.81 193 GLY A C 1
ATOM 1512 O O . GLY A 1 193 ? -1.432 7.816 14.962 1.00 96.81 193 GLY A O 1
ATOM 1513 N N . GLN A 1 194 ? -1.693 8.270 17.142 1.00 96.81 194 GLN A N 1
ATOM 1514 C CA . GLN A 1 194 ? -3.143 8.048 17.131 1.00 96.81 194 GLN A CA 1
ATOM 1515 C C . GLN A 1 194 ? -3.863 9.026 16.187 1.00 96.81 194 GLN A C 1
ATOM 1517 O O . GLN A 1 194 ? -4.763 8.614 15.456 1.00 96.81 194 GLN A O 1
ATOM 1522 N N . ASN A 1 195 ? -3.466 10.303 16.163 1.00 96.19 195 ASN A N 1
ATOM 1523 C CA . ASN A 1 195 ? -4.043 11.301 15.253 1.00 96.19 195 ASN A CA 1
ATOM 1524 C C . ASN A 1 195 ? -3.763 10.959 13.777 1.00 96.19 195 ASN A C 1
ATOM 1526 O O . ASN A 1 195 ? -4.632 11.138 12.919 1.00 96.19 195 ASN A O 1
ATOM 1530 N N . ALA A 1 196 ? -2.567 10.443 13.476 1.00 96.56 196 ALA A N 1
ATOM 1531 C CA . ALA A 1 196 ? -2.213 9.965 12.142 1.00 96.56 196 ALA A CA 1
ATOM 1532 C C . ALA A 1 196 ? -3.025 8.724 11.740 1.00 96.56 196 ALA A C 1
ATOM 1534 O O . ALA A 1 196 ? -3.497 8.628 10.604 1.00 96.56 196 ALA A O 1
ATOM 1535 N N . PHE A 1 197 ? -3.267 7.808 12.682 1.00 97.75 197 PHE A N 1
ATOM 1536 C CA . PHE A 1 197 ? -4.127 6.654 12.449 1.00 97.75 197 PHE A CA 1
ATOM 1537 C C . PHE A 1 197 ? -5.602 7.049 12.257 1.00 97.75 197 PHE A C 1
ATOM 1539 O O . PHE A 1 197 ? -6.248 6.574 11.323 1.00 97.75 197 PHE A O 1
ATOM 1546 N N . GLU A 1 198 ? -6.132 7.988 13.050 1.00 96.06 198 GLU A N 1
ATOM 1547 C CA . GLU A 1 198 ? -7.485 8.534 12.859 1.00 96.06 198 GLU A CA 1
ATOM 1548 C C . GLU A 1 198 ? -7.638 9.224 11.493 1.00 96.06 198 GLU A C 1
ATOM 1550 O O . GLU A 1 198 ? -8.698 9.136 10.873 1.00 96.06 198 GLU A O 1
ATOM 1555 N N . TRP A 1 199 ? -6.580 9.854 10.968 1.00 94.81 199 TRP A N 1
ATOM 1556 C CA . TRP A 1 199 ? -6.549 10.297 9.573 1.00 94.81 199 TRP A CA 1
ATOM 1557 C C . TRP A 1 199 ? -6.613 9.100 8.605 1.00 94.81 199 TRP A C 1
ATOM 1559 O O . TRP A 1 199 ? -7.484 9.066 7.734 1.00 94.81 199 TRP A O 1
ATOM 1569 N N . MET A 1 200 ? -5.797 8.056 8.781 1.00 95.00 200 MET A N 1
ATOM 1570 C CA . MET A 1 200 ? -5.857 6.873 7.907 1.00 95.00 200 MET A CA 1
ATOM 1571 C C . MET A 1 200 ? -7.254 6.240 7.836 1.00 95.00 200 MET A C 1
ATOM 1573 O O . MET A 1 200 ? -7.677 5.865 6.742 1.00 95.00 200 MET A O 1
ATOM 1577 N N . ILE A 1 201 ? -8.009 6.175 8.938 1.00 95.12 201 ILE A N 1
ATOM 1578 C CA . ILE A 1 201 ? -9.362 5.580 8.974 1.00 95.12 201 ILE A CA 1
ATOM 1579 C C . ILE A 1 201 ? -10.514 6.605 9.057 1.00 95.12 201 ILE A C 1
ATOM 1581 O O . ILE A 1 201 ? -11.643 6.239 9.399 1.00 95.12 201 ILE A O 1
ATOM 1585 N N . LYS A 1 202 ? -10.258 7.883 8.732 1.00 93.44 202 LYS A N 1
ATOM 1586 C CA . LYS A 1 202 ? -11.183 9.019 8.931 1.00 93.44 202 LYS A CA 1
ATOM 1587 C C . LYS A 1 202 ? -12.619 8.698 8.506 1.00 93.44 202 LYS A C 1
ATOM 1589 O O . LYS A 1 202 ? -12.901 8.401 7.346 1.00 93.44 202 LYS A O 1
ATOM 1594 N N . GLY A 1 203 ? -13.534 8.820 9.468 1.00 90.31 203 GLY A N 1
ATOM 1595 C CA . GLY A 1 203 ? -14.941 8.429 9.341 1.00 90.31 203 GLY A CA 1
ATOM 1596 C C . GLY A 1 203 ? -15.325 7.240 10.225 1.00 90.31 203 GLY A C 1
ATOM 1597 O O . GLY A 1 203 ? -16.495 7.112 10.579 1.00 90.31 203 GLY A O 1
ATOM 1598 N N . ILE A 1 204 ? -14.349 6.429 10.639 1.00 95.50 204 ILE A N 1
ATOM 1599 C CA . ILE A 1 204 ? -14.513 5.351 11.618 1.00 95.50 204 ILE A CA 1
ATOM 1600 C C . ILE A 1 204 ? -13.815 5.772 12.925 1.00 95.50 204 ILE A C 1
ATOM 1602 O O . ILE A 1 204 ? -12.640 6.137 12.877 1.00 95.50 204 ILE A O 1
ATOM 1606 N N . PRO A 1 205 ? -14.486 5.737 14.094 1.00 95.88 205 PRO A N 1
ATOM 1607 C CA . PRO A 1 205 ? -13.819 5.950 15.375 1.00 95.88 205 PRO A CA 1
ATOM 1608 C C . PRO A 1 205 ? -12.746 4.884 15.623 1.00 95.88 205 PRO A C 1
ATOM 1610 O O . PRO A 1 205 ? -12.994 3.694 15.428 1.00 95.88 205 PRO A O 1
ATOM 1613 N N . VAL A 1 206 ? -11.573 5.296 16.111 1.00 97.38 206 VAL A N 1
ATOM 1614 C CA . VAL A 1 206 ? -10.439 4.390 16.386 1.00 97.38 206 VAL A CA 1
ATOM 1615 C C . VAL A 1 206 ? -10.822 3.251 17.340 1.00 97.38 206 VAL A C 1
ATOM 1617 O O . VAL A 1 206 ? -10.433 2.108 17.111 1.00 97.38 206 VAL A O 1
ATOM 1620 N N . SER A 1 207 ? -11.657 3.527 18.350 1.00 97.50 207 SER A N 1
ATOM 1621 C CA . SER A 1 207 ? -12.219 2.500 19.239 1.00 97.50 207 SER A CA 1
ATOM 1622 C C . SER A 1 207 ? -12.963 1.408 18.474 1.00 97.50 207 SER A C 1
ATOM 1624 O O . SER A 1 207 ? -12.709 0.226 18.678 1.00 97.50 207 SER A O 1
ATOM 1626 N N . ASP A 1 208 ? -13.858 1.813 17.579 1.00 97.25 208 ASP A N 1
ATOM 1627 C CA . ASP A 1 208 ? -14.794 0.930 16.890 1.00 97.25 208 ASP A CA 1
ATOM 1628 C C . ASP A 1 208 ? -14.059 0.102 15.829 1.00 97.25 208 ASP A C 1
ATOM 1630 O O . ASP A 1 208 ? -14.375 -1.067 15.616 1.00 97.25 208 ASP A O 1
ATOM 1634 N N . PHE A 1 209 ? -13.034 0.683 15.198 1.00 97.75 209 PHE A N 1
ATOM 1635 C CA . PHE A 1 209 ? -12.131 -0.055 14.321 1.00 97.75 209 PHE A CA 1
ATOM 1636 C C . PHE A 1 209 ? -11.384 -1.154 15.092 1.00 97.75 209 PHE A C 1
ATOM 1638 O O . PHE A 1 209 ? -11.432 -2.319 14.696 1.00 97.75 209 PHE A O 1
ATOM 1645 N N . LEU A 1 210 ? -10.744 -0.811 16.215 1.00 96.25 210 LEU A N 1
ATOM 1646 C CA . LEU A 1 210 ? -9.945 -1.760 16.994 1.00 96.25 210 LEU A CA 1
ATOM 1647 C C . LEU A 1 210 ? -10.792 -2.856 17.663 1.00 96.25 210 LEU A C 1
ATOM 1649 O O . LEU A 1 210 ? -10.342 -3.999 17.734 1.00 96.25 210 LEU A O 1
ATOM 1653 N N . THR A 1 211 ? -12.016 -2.566 18.128 1.00 95.00 211 THR A N 1
ATOM 1654 C CA . THR A 1 211 ? -12.865 -3.602 18.746 1.00 95.00 211 THR A CA 1
ATOM 1655 C C . THR A 1 211 ? -13.659 -4.419 17.731 1.00 95.00 211 THR A C 1
ATOM 1657 O O . THR A 1 211 ? -13.792 -5.630 17.918 1.00 95.00 211 THR A O 1
ATOM 1660 N N . GLU A 1 212 ? -14.163 -3.823 16.645 1.00 95.50 212 GLU A N 1
ATOM 1661 C CA . GLU A 1 212 ? -15.124 -4.484 15.746 1.00 95.50 212 GLU A CA 1
ATOM 1662 C C . GLU A 1 212 ? -14.558 -4.912 14.385 1.00 95.50 212 GLU A C 1
ATOM 1664 O O . GLU A 1 212 ? -15.256 -5.635 13.664 1.00 95.50 212 GLU A O 1
ATOM 1669 N N . MET A 1 213 ? -13.357 -4.466 13.992 1.00 96.44 213 MET A N 1
ATOM 1670 C CA . MET A 1 213 ? -12.868 -4.598 12.607 1.00 96.44 213 MET A CA 1
ATOM 1671 C C . MET A 1 213 ? -11.437 -5.134 12.473 1.00 96.44 213 MET A C 1
ATOM 1673 O O . MET A 1 213 ? -11.219 -6.013 11.638 1.00 96.44 213 MET A O 1
ATOM 1677 N N . TYR A 1 214 ? -10.492 -4.634 13.273 1.00 95.12 214 TYR A N 1
ATOM 1678 C CA . TYR A 1 214 ? -9.078 -5.028 13.236 1.00 95.12 214 TYR A CA 1
ATOM 1679 C C . TYR A 1 214 ? -8.902 -6.540 13.437 1.00 95.12 214 TYR A C 1
ATOM 1681 O O . TYR A 1 214 ? -9.567 -7.120 14.303 1.00 95.12 214 TYR A O 1
ATOM 1689 N N . GLY A 1 215 ? -8.074 -7.183 12.604 1.00 91.50 215 GLY A N 1
ATOM 1690 C CA . GLY A 1 215 ? -7.904 -8.639 12.578 1.00 91.50 215 GLY A CA 1
ATOM 1691 C C . GLY A 1 215 ? -9.185 -9.446 12.299 1.00 91.50 215 GLY A C 1
ATOM 1692 O O . GLY A 1 215 ? -9.251 -10.619 12.650 1.00 91.50 215 GLY A O 1
ATOM 1693 N N . LYS A 1 216 ? -10.255 -8.839 11.754 1.00 92.62 216 LYS A N 1
ATOM 1694 C CA . LYS A 1 216 ? -11.561 -9.507 11.536 1.00 92.62 216 LYS A CA 1
ATOM 1695 C C . LYS A 1 216 ? -12.163 -9.238 10.162 1.00 92.62 216 LYS A C 1
ATOM 1697 O O . LYS A 1 216 ? -12.722 -10.142 9.543 1.00 92.62 216 LYS A O 1
ATOM 1702 N N . LYS A 1 217 ? -12.144 -7.984 9.705 1.00 95.75 217 LYS A N 1
ATOM 1703 C CA . LYS A 1 217 ? -12.942 -7.530 8.556 1.00 95.75 217 LYS A CA 1
ATOM 1704 C C . LYS A 1 217 ? -12.083 -6.823 7.524 1.00 95.75 217 LYS A C 1
ATOM 1706 O O . LYS A 1 217 ? -11.269 -5.973 7.857 1.00 95.75 217 LYS A O 1
ATOM 1711 N N . CYS A 1 218 ? -12.372 -7.085 6.254 1.00 96.88 218 CYS A N 1
ATOM 1712 C CA . CYS A 1 218 ? -11.950 -6.208 5.172 1.00 96.88 218 CYS A CA 1
ATOM 1713 C C . CYS A 1 218 ? -12.718 -4.879 5.305 1.00 96.88 218 CYS A C 1
ATOM 1715 O O . CYS A 1 218 ? -13.952 -4.870 5.271 1.00 96.88 218 CYS A O 1
ATOM 1717 N N . VAL A 1 219 ? -12.002 -3.769 5.497 1.00 97.25 219 VAL A N 1
ATOM 1718 C CA . VAL A 1 219 ? -12.583 -2.434 5.706 1.00 97.25 219 VAL A CA 1
ATOM 1719 C C . VAL A 1 219 ? -12.355 -1.560 4.476 1.00 97.25 219 VAL A C 1
ATOM 1721 O O . VAL A 1 219 ? -11.226 -1.396 4.023 1.00 97.25 219 VAL A O 1
ATOM 1724 N N . HIS A 1 220 ? -13.424 -0.951 3.961 1.00 96.44 220 HIS A N 1
ATOM 1725 C CA . HIS A 1 220 ? -13.371 -0.001 2.852 1.00 96.44 220 HIS A CA 1
ATOM 1726 C C . HIS A 1 220 ? -13.948 1.359 3.267 1.00 96.44 220 HIS A C 1
ATOM 1728 O O . HIS A 1 220 ? -15.134 1.478 3.577 1.00 96.44 220 HIS A O 1
ATOM 1734 N N . VAL A 1 221 ? -13.109 2.399 3.253 1.00 94.62 221 VAL A N 1
ATOM 1735 C CA . VAL A 1 221 ? -13.513 3.783 3.553 1.00 94.62 221 VAL A CA 1
ATOM 1736 C C . VAL A 1 221 ? -13.512 4.604 2.268 1.00 94.62 221 VAL A C 1
ATOM 1738 O O . VAL A 1 221 ? -12.456 5.032 1.797 1.00 94.62 221 VAL A O 1
ATOM 1741 N N . LYS A 1 222 ? -14.709 4.851 1.734 1.00 92.56 222 LYS A N 1
ATOM 1742 C CA . LYS A 1 222 ? -14.937 5.733 0.588 1.00 92.56 222 LYS A CA 1
ATOM 1743 C C . LYS A 1 222 ? -14.996 7.178 1.070 1.00 92.56 222 LYS A C 1
ATOM 1745 O O . LYS A 1 222 ? -15.840 7.490 1.907 1.00 92.56 222 LYS A O 1
ATOM 1750 N N . ARG A 1 223 ? -14.092 8.052 0.624 1.00 87.75 223 ARG A N 1
ATOM 1751 C CA . ARG A 1 223 ? -13.873 9.386 1.239 1.00 87.75 223 ARG A CA 1
ATOM 1752 C C . ARG A 1 223 ? -14.478 10.577 0.484 1.00 87.75 223 ARG A C 1
ATOM 1754 O O . ARG A 1 223 ? -14.446 11.695 0.999 1.00 87.75 223 ARG A O 1
ATOM 1761 N N . SER A 1 224 ? -15.032 10.359 -0.711 1.00 85.12 224 SER A N 1
ATOM 1762 C CA . SER A 1 224 ? -15.650 11.375 -1.584 1.00 85.12 224 SER A CA 1
ATOM 1763 C C . SER A 1 224 ? -14.828 12.659 -1.794 1.00 85.12 224 SER A C 1
ATOM 1765 O O . SER A 1 224 ? -15.382 13.719 -2.081 1.00 85.12 224 SER A O 1
ATOM 1767 N N . ASN A 1 225 ? -13.502 12.575 -1.676 1.00 88.50 225 ASN A N 1
ATOM 1768 C CA . ASN A 1 225 ? -12.574 13.690 -1.805 1.00 88.50 225 ASN A CA 1
ATOM 1769 C C . ASN A 1 225 ? -11.254 13.212 -2.426 1.00 88.50 225 ASN A C 1
ATOM 1771 O O . ASN A 1 225 ? -10.325 12.817 -1.722 1.00 88.50 225 ASN A O 1
ATOM 1775 N N . GLN A 1 226 ? -11.137 13.322 -3.752 1.00 88.31 226 GLN A N 1
ATOM 1776 C CA . GLN A 1 226 ? -9.935 12.922 -4.500 1.00 88.31 226 GLN A CA 1
ATOM 1777 C C . GLN A 1 226 ? -8.630 13.589 -4.040 1.00 88.31 226 GLN A C 1
ATOM 1779 O O . GLN A 1 226 ? -7.539 13.082 -4.291 1.00 88.31 226 GLN A O 1
ATOM 1784 N N . TYR A 1 227 ? -8.730 14.714 -3.333 1.00 89.88 227 TYR A N 1
ATOM 1785 C CA . TYR A 1 227 ? -7.582 15.432 -2.803 1.00 89.88 227 TYR A CA 1
ATOM 1786 C C . TYR A 1 227 ? -7.174 14.966 -1.403 1.00 89.88 227 TYR A C 1
ATOM 1788 O O . TYR A 1 227 ? -6.243 15.538 -0.855 1.00 89.88 227 TYR A O 1
ATOM 1796 N N . TYR A 1 228 ? -7.823 13.956 -0.808 1.00 92.00 228 TYR A N 1
ATOM 1797 C CA . TYR A 1 228 ? -7.608 13.571 0.592 1.00 92.00 228 TYR A CA 1
ATOM 1798 C C . TYR A 1 228 ? -6.144 13.285 0.953 1.00 92.00 228 TYR A C 1
ATOM 1800 O O . TYR A 1 228 ? -5.643 13.768 1.970 1.00 92.00 228 TYR A O 1
ATOM 1808 N N . TYR A 1 229 ? -5.453 12.540 0.088 1.00 92.62 229 TYR A N 1
ATOM 1809 C CA . TYR A 1 229 ? -4.030 12.236 0.236 1.00 92.62 229 TYR A CA 1
ATOM 1810 C C . TYR A 1 229 ? -3.126 13.416 -0.156 1.00 92.62 229 TYR A C 1
ATOM 1812 O O . TYR A 1 229 ? -1.982 13.480 0.279 1.00 92.62 229 TYR A O 1
ATOM 1820 N N . GLY A 1 230 ? -3.656 14.396 -0.896 1.00 86.12 230 GLY A N 1
ATOM 1821 C CA . GLY A 1 230 ? -3.063 15.717 -1.093 1.00 86.12 230 GLY A CA 1
ATOM 1822 C C . GLY A 1 230 ? -1.599 15.681 -1.522 1.00 86.12 230 GLY A C 1
ATOM 1823 O O . GLY A 1 230 ? -1.264 15.181 -2.590 1.00 86.12 230 GLY A O 1
ATOM 1824 N N . SER A 1 231 ? -0.731 16.239 -0.677 1.00 90.81 231 SER A N 1
ATOM 1825 C CA . SER A 1 231 ? 0.718 16.307 -0.890 1.00 90.81 231 SER A CA 1
ATOM 1826 C C . SER A 1 231 ? 1.511 15.130 -0.296 1.00 90.81 231 SER A C 1
ATOM 1828 O O . SER A 1 231 ? 2.728 15.243 -0.178 1.00 90.81 231 SER A O 1
ATOM 1830 N N . PHE A 1 232 ? 0.861 14.021 0.088 1.00 95.06 232 PHE A N 1
ATOM 1831 C CA . PHE A 1 232 ? 1.514 12.866 0.718 1.00 95.06 232 PHE A CA 1
ATOM 1832 C C . PHE A 1 232 ? 2.557 12.212 -0.197 1.00 95.06 232 PHE A C 1
ATOM 1834 O O . PHE A 1 232 ? 3.751 12.275 0.086 1.00 95.06 232 PHE A O 1
ATOM 1841 N N . PHE A 1 233 ? 2.119 11.610 -1.304 1.00 95.62 233 PHE A N 1
ATOM 1842 C CA . PHE A 1 233 ? 2.987 10.940 -2.270 1.00 95.62 233 PHE A CA 1
ATOM 1843 C C . PHE A 1 233 ? 2.288 10.836 -3.635 1.00 95.62 233 PHE A C 1
ATOM 1845 O O . PHE A 1 233 ? 1.059 10.833 -3.702 1.00 95.62 233 PHE A O 1
ATOM 1852 N N . SER A 1 234 ? 3.066 10.785 -4.718 1.00 96.06 234 SER A N 1
ATOM 1853 C CA . SER A 1 234 ? 2.586 10.838 -6.109 1.00 96.06 234 SER A CA 1
ATOM 1854 C C . SER A 1 234 ? 3.533 10.097 -7.058 1.00 96.06 234 SER A C 1
ATOM 1856 O O . SER A 1 234 ? 4.698 9.871 -6.716 1.00 96.06 234 SER A O 1
ATOM 1858 N N . THR A 1 235 ? 3.091 9.774 -8.278 1.00 97.50 235 THR A N 1
ATOM 1859 C CA . THR A 1 235 ? 3.976 9.185 -9.303 1.00 97.50 235 THR A CA 1
ATOM 1860 C C . THR A 1 235 ? 5.130 10.133 -9.651 1.00 97.50 235 THR A C 1
ATOM 1862 O O . THR A 1 235 ? 6.259 9.687 -9.833 1.00 97.50 235 THR A O 1
ATOM 1865 N N . ASP A 1 236 ? 4.905 11.450 -9.679 1.00 97.06 236 ASP A N 1
ATOM 1866 C CA . ASP A 1 236 ? 5.981 12.439 -9.858 1.00 97.06 236 ASP A CA 1
ATOM 1867 C C . ASP A 1 236 ? 6.986 12.426 -8.687 1.00 97.06 236 ASP A C 1
ATOM 1869 O O . ASP A 1 236 ? 8.199 12.438 -8.914 1.00 97.06 236 ASP A O 1
ATOM 1873 N N . SER A 1 237 ? 6.506 12.308 -7.442 1.00 96.81 237 SER A N 1
ATOM 1874 C CA . SER A 1 237 ? 7.370 12.150 -6.265 1.00 96.81 237 SER A CA 1
ATOM 1875 C C . SER A 1 237 ? 8.205 10.871 -6.354 1.00 96.81 237 SER A C 1
ATOM 1877 O O . SER A 1 237 ? 9.411 10.922 -6.120 1.00 96.81 237 SER A O 1
ATOM 1879 N N . PHE A 1 238 ? 7.611 9.754 -6.787 1.00 98.31 238 PHE A N 1
ATOM 1880 C CA . PHE A 1 238 ? 8.322 8.499 -7.037 1.00 98.31 238 PHE A CA 1
ATOM 1881 C C . PHE A 1 238 ? 9.409 8.634 -8.116 1.00 98.31 238 PHE A C 1
ATOM 1883 O O . PHE A 1 238 ? 10.542 8.202 -7.914 1.00 98.31 238 PHE A O 1
ATOM 1890 N N . MET A 1 239 ? 9.110 9.279 -9.247 1.00 98.31 239 MET A N 1
ATOM 1891 C CA . MET A 1 239 ? 10.095 9.484 -10.318 1.00 98.31 239 MET A CA 1
ATOM 1892 C C . MET A 1 239 ? 11.276 10.346 -9.839 1.00 98.31 239 MET A C 1
ATOM 1894 O O . MET A 1 239 ? 12.430 10.011 -10.104 1.00 98.31 239 MET A O 1
ATOM 1898 N N . LYS A 1 240 ? 11.005 11.411 -9.072 1.00 97.88 240 LYS A N 1
ATOM 1899 C CA . LYS A 1 240 ? 12.041 12.253 -8.447 1.00 97.88 240 LYS A CA 1
ATOM 1900 C C . LYS A 1 240 ? 12.847 11.495 -7.393 1.00 97.88 240 LYS A C 1
ATOM 1902 O O . LYS A 1 240 ? 14.053 11.704 -7.296 1.00 97.88 240 LYS A O 1
ATOM 1907 N N . MET A 1 241 ? 12.204 10.613 -6.632 1.00 97.88 241 MET A N 1
ATOM 1908 C CA . MET A 1 241 ? 12.837 9.752 -5.633 1.00 97.88 241 MET A CA 1
ATOM 1909 C C . MET A 1 241 ? 13.846 8.794 -6.282 1.00 97.88 241 MET A C 1
ATOM 1911 O O . MET A 1 241 ? 14.979 8.734 -5.811 1.00 97.88 241 MET A O 1
ATOM 1915 N N . LEU A 1 242 ? 13.483 8.129 -7.388 1.00 98.44 242 LEU A N 1
ATOM 1916 C CA . LEU A 1 242 ? 14.402 7.278 -8.159 1.00 98.44 242 LEU A CA 1
ATOM 1917 C C . LEU A 1 242 ? 15.618 8.057 -8.676 1.00 98.44 242 LEU A C 1
ATOM 1919 O O . LEU A 1 242 ? 16.754 7.619 -8.518 1.00 98.44 242 LEU A O 1
ATOM 1923 N N . ASP A 1 243 ? 15.396 9.227 -9.280 1.00 98.06 243 ASP A N 1
ATOM 1924 C CA . ASP A 1 243 ? 16.484 9.994 -9.892 1.00 98.06 243 ASP A CA 1
ATOM 1925 C C . ASP A 1 243 ? 17.413 10.645 -8.851 1.00 98.06 243 ASP A C 1
ATOM 1927 O O . ASP A 1 243 ? 18.606 10.801 -9.126 1.00 98.06 243 ASP A O 1
ATOM 1931 N N . SER A 1 244 ? 16.899 10.957 -7.655 1.00 97.81 244 SER A N 1
ATOM 1932 C CA . SER A 1 244 ? 17.645 11.602 -6.558 1.00 97.81 244 SER A CA 1
ATOM 1933 C C . SER A 1 244 ? 18.382 10.625 -5.632 1.00 97.81 244 SER A C 1
ATOM 1935 O O . SER A 1 244 ? 19.251 11.058 -4.880 1.00 97.81 244 SER A O 1
ATOM 1937 N N . ASN A 1 245 ? 18.054 9.329 -5.671 1.00 97.50 245 ASN A N 1
ATOM 1938 C CA . ASN A 1 245 ? 18.617 8.299 -4.789 1.00 97.50 245 ASN A CA 1
ATOM 1939 C C . ASN A 1 245 ? 19.227 7.129 -5.585 1.00 97.50 245 ASN A C 1
ATOM 1941 O O . ASN A 1 245 ? 19.083 7.027 -6.805 1.00 97.50 245 ASN A O 1
ATOM 1945 N N . THR A 1 246 ? 19.897 6.206 -4.895 1.00 97.00 246 THR A N 1
ATOM 1946 C CA . THR A 1 246 ? 20.322 4.921 -5.472 1.00 97.00 246 THR A CA 1
ATOM 1947 C C . THR A 1 246 ? 19.349 3.835 -5.031 1.00 97.00 246 THR A C 1
ATOM 1949 O O . THR A 1 246 ? 19.538 3.222 -3.987 1.00 97.00 246 THR A O 1
ATOM 1952 N N . CYS A 1 247 ? 18.295 3.628 -5.822 1.00 98.00 247 CYS A N 1
ATOM 1953 C CA . CYS A 1 247 ? 17.372 2.505 -5.667 1.00 98.00 247 CYS A CA 1
ATOM 1954 C C . CYS A 1 247 ? 17.764 1.405 -6.663 1.00 98.00 247 CYS A C 1
ATOM 1956 O O . CYS A 1 247 ? 17.956 1.704 -7.843 1.00 98.00 247 CYS A O 1
ATOM 1958 N N . GLU A 1 248 ? 17.885 0.155 -6.222 1.00 98.25 248 GLU A N 1
ATOM 1959 C CA . GLU A 1 248 ? 18.364 -0.962 -7.055 1.00 98.25 248 GLU A CA 1
ATOM 1960 C C . GLU A 1 248 ? 17.281 -2.019 -7.317 1.00 98.25 248 GLU A C 1
ATOM 1962 O O . GLU A 1 248 ? 16.339 -2.173 -6.534 1.00 98.25 248 GLU A O 1
ATOM 1967 N N . PHE A 1 249 ? 17.410 -2.738 -8.438 1.00 98.50 249 PHE A N 1
ATOM 1968 C CA . PHE A 1 249 ? 16.561 -3.892 -8.749 1.00 98.50 249 PHE A CA 1
ATOM 1969 C C . PHE A 1 249 ? 16.706 -5.000 -7.695 1.00 98.50 249 PHE A C 1
ATOM 1971 O O . PHE A 1 249 ? 17.810 -5.246 -7.208 1.00 98.50 249 PHE A O 1
ATOM 1978 N N . GLY A 1 250 ? 15.602 -5.674 -7.358 1.00 96.06 250 GLY A N 1
ATOM 1979 C CA . GLY A 1 250 ? 15.542 -6.645 -6.259 1.00 96.06 250 GLY A CA 1
ATOM 1980 C C . GLY A 1 250 ? 15.435 -5.936 -4.911 1.00 96.06 250 GLY A C 1
ATOM 1981 O O . GLY A 1 250 ? 14.379 -5.923 -4.296 1.00 96.06 250 GLY A O 1
ATOM 1982 N N . LYS A 1 251 ? 16.500 -5.229 -4.519 1.00 96.94 251 LYS A N 1
ATOM 1983 C CA . LYS A 1 251 ? 16.641 -4.605 -3.193 1.00 96.94 251 LYS A CA 1
ATOM 1984 C C . LYS A 1 251 ? 15.618 -3.511 -2.870 1.00 96.94 251 LYS A C 1
ATOM 1986 O O . LYS A 1 251 ? 15.240 -3.326 -1.716 1.00 96.94 251 LYS A O 1
ATOM 1991 N N . ASN A 1 252 ? 15.256 -2.685 -3.850 1.00 98.25 252 ASN A N 1
ATOM 1992 C CA . ASN A 1 252 ? 14.346 -1.556 -3.634 1.00 98.25 252 ASN A CA 1
ATOM 1993 C C . ASN A 1 252 ? 13.203 -1.533 -4.636 1.00 98.25 252 ASN A C 1
ATOM 1995 O O . ASN A 1 252 ? 12.103 -1.128 -4.280 1.00 98.25 252 ASN A O 1
ATOM 1999 N N . ILE A 1 253 ? 13.465 -1.905 -5.889 1.00 98.62 253 ILE A N 1
ATOM 2000 C CA . ILE A 1 253 ? 12.496 -1.819 -6.976 1.00 98.62 253 ILE A CA 1
ATOM 2001 C C . ILE A 1 253 ? 12.338 -3.183 -7.635 1.00 98.62 253 ILE A C 1
ATOM 2003 O O . ILE A 1 253 ? 13.311 -3.761 -8.119 1.00 98.62 253 ILE A O 1
ATOM 2007 N N . ASN A 1 254 ? 11.094 -3.635 -7.744 1.00 98.50 254 ASN A N 1
ATOM 2008 C CA . ASN A 1 254 ? 10.730 -4.822 -8.504 1.00 98.50 254 ASN A CA 1
ATOM 2009 C C . ASN A 1 254 ? 9.766 -4.444 -9.628 1.00 98.50 254 ASN A C 1
ATOM 2011 O O . ASN A 1 254 ? 8.789 -3.720 -9.416 1.00 98.50 254 ASN A O 1
ATOM 2015 N N . PHE A 1 255 ? 10.032 -4.928 -10.838 1.00 98.44 255 PHE A N 1
ATOM 2016 C CA . PHE A 1 255 ? 9.066 -4.898 -11.932 1.00 98.44 255 PHE A CA 1
ATOM 2017 C C . PHE A 1 255 ? 8.313 -6.221 -11.953 1.00 98.44 255 PHE A C 1
ATOM 2019 O O . PHE A 1 255 ? 8.919 -7.274 -11.795 1.00 98.44 255 PHE A O 1
ATOM 2026 N N . ALA A 1 256 ? 6.999 -6.167 -12.161 1.00 97.69 256 ALA A N 1
ATOM 2027 C CA . ALA A 1 256 ? 6.132 -7.336 -12.084 1.00 97.69 256 ALA A CA 1
ATOM 2028 C C . ALA A 1 256 ? 5.086 -7.343 -13.206 1.00 97.69 256 ALA A C 1
ATOM 2030 O O . ALA A 1 256 ? 4.483 -6.312 -13.528 1.00 97.69 256 ALA A O 1
ATOM 2031 N N . THR A 1 257 ? 4.839 -8.513 -13.788 1.00 97.00 257 THR A N 1
ATOM 2032 C CA . THR A 1 257 ? 3.740 -8.759 -14.730 1.00 97.00 257 THR A CA 1
ATOM 2033 C C . THR A 1 257 ? 2.950 -9.985 -14.305 1.00 97.00 257 THR A C 1
ATOM 2035 O O . THR A 1 257 ? 3.530 -11.001 -13.939 1.00 97.00 257 THR A O 1
ATOM 2038 N N . TYR A 1 258 ? 1.624 -9.907 -14.405 1.00 95.44 258 TYR A N 1
ATOM 2039 C CA . TYR A 1 258 ? 0.730 -11.052 -14.257 1.00 95.44 258 TYR A CA 1
ATOM 2040 C C . TYR A 1 258 ? -0.155 -11.161 -15.500 1.00 95.44 258 TYR A C 1
ATOM 2042 O O . TYR A 1 258 ? -1.012 -10.306 -15.741 1.00 95.44 258 TYR A O 1
ATOM 2050 N N . VAL A 1 259 ? 0.103 -12.185 -16.316 1.00 92.88 259 VAL A N 1
ATOM 2051 C CA . VAL A 1 259 ? -0.539 -12.424 -17.620 1.00 92.88 259 VAL A CA 1
ATOM 2052 C C . VAL A 1 259 ? -0.869 -13.910 -17.729 1.00 92.88 259 VAL A C 1
ATOM 2054 O O . VAL A 1 259 ? -0.037 -14.743 -17.381 1.00 92.88 259 VAL A O 1
ATOM 2057 N N . ASP A 1 260 ? -2.084 -14.234 -18.177 1.00 90.50 260 ASP A N 1
ATOM 2058 C CA . ASP A 1 260 ? -2.574 -15.608 -18.388 1.00 90.50 260 ASP A CA 1
ATOM 2059 C C . ASP A 1 260 ? -2.320 -16.564 -17.201 1.00 90.50 260 ASP A C 1
ATOM 2061 O O . ASP A 1 260 ? -1.954 -17.724 -17.369 1.00 90.50 260 ASP A O 1
ATOM 2065 N N . GLY A 1 261 ? -2.503 -16.054 -15.977 1.00 88.94 261 GLY A N 1
ATOM 2066 C CA . GLY A 1 261 ? -2.327 -16.813 -14.734 1.00 88.94 261 GLY A CA 1
ATOM 2067 C C . GLY A 1 261 ? -0.892 -16.878 -14.196 1.00 88.94 261 GLY A C 1
ATOM 2068 O O . GLY A 1 261 ? -0.683 -17.454 -13.133 1.00 88.94 261 GLY A O 1
ATOM 2069 N N . VAL A 1 262 ? 0.091 -16.292 -14.889 1.00 90.56 262 VAL A N 1
ATOM 2070 C CA . VAL A 1 262 ? 1.522 -16.412 -14.560 1.00 90.56 262 VAL A CA 1
ATOM 2071 C C . VAL A 1 262 ? 2.104 -15.069 -14.113 1.00 90.56 262 VAL A C 1
ATOM 2073 O O . VAL A 1 262 ? 2.083 -14.097 -14.873 1.00 90.56 262 VAL A O 1
ATOM 2076 N N . ARG A 1 263 ? 2.670 -15.026 -12.897 1.00 93.25 263 ARG A N 1
ATOM 2077 C CA . ARG A 1 263 ? 3.506 -13.920 -12.395 1.00 93.25 263 ARG A CA 1
ATOM 2078 C C . ARG A 1 263 ? 4.919 -14.039 -12.965 1.00 93.25 263 ARG A C 1
ATOM 2080 O O . ARG A 1 263 ? 5.462 -15.135 -13.060 1.00 93.25 263 ARG A O 1
ATOM 2087 N N . LYS A 1 264 ? 5.533 -12.912 -13.322 1.00 94.69 264 LYS A N 1
ATOM 2088 C CA . LYS A 1 264 ? 6.959 -12.812 -13.662 1.00 94.69 264 LYS A CA 1
ATOM 2089 C C . LYS A 1 264 ? 7.550 -11.540 -13.071 1.00 94.69 264 LYS A C 1
ATOM 2091 O O . LYS A 1 264 ? 6.885 -10.504 -13.060 1.00 94.69 264 LYS A O 1
ATOM 2096 N N . THR A 1 265 ? 8.823 -11.611 -12.695 1.00 95.88 265 THR A N 1
ATOM 2097 C CA . THR A 1 265 ? 9.602 -10.479 -12.173 1.00 95.88 265 THR A CA 1
ATOM 2098 C C . THR A 1 265 ? 10.711 -10.104 -13.168 1.00 95.88 265 THR A C 1
ATOM 2100 O O . THR A 1 265 ? 11.847 -10.551 -13.007 1.00 95.88 265 THR A O 1
ATOM 2103 N N . PRO A 1 266 ? 10.417 -9.351 -14.252 1.00 95.62 266 PRO A N 1
ATOM 2104 C CA . PRO A 1 266 ? 11.398 -8.958 -15.273 1.00 95.62 266 PRO A CA 1
ATOM 2105 C C . PRO A 1 266 ? 12.340 -7.838 -14.785 1.00 95.62 266 PRO A C 1
ATOM 2107 O O . PRO A 1 266 ? 12.405 -6.754 -15.368 1.00 95.62 266 PRO A O 1
ATOM 2110 N N . ASN A 1 267 ? 13.062 -8.091 -13.694 1.00 96.94 267 ASN A N 1
ATOM 2111 C CA . ASN A 1 267 ? 14.041 -7.165 -13.135 1.00 96.94 267 ASN A CA 1
ATOM 2112 C C . ASN A 1 267 ? 15.282 -7.033 -14.028 1.00 96.94 267 ASN A C 1
ATOM 2114 O O . ASN A 1 267 ? 15.762 -8.000 -14.621 1.00 96.94 267 ASN A O 1
ATOM 2118 N N . GLY A 1 268 ? 15.834 -5.818 -14.077 1.00 94.94 268 GLY A N 1
ATOM 2119 C CA . GLY A 1 268 ? 17.183 -5.581 -14.586 1.00 94.94 268 GLY A CA 1
ATOM 2120 C C . GLY A 1 268 ? 18.251 -5.887 -13.530 1.00 94.94 268 GLY A C 1
ATOM 2121 O O . GLY A 1 268 ? 18.023 -6.627 -12.576 1.00 94.94 268 GLY A O 1
ATOM 2122 N N . LYS A 1 269 ? 19.431 -5.276 -13.678 1.00 95.88 269 LYS A N 1
ATOM 2123 C CA . LYS A 1 269 ? 20.518 -5.329 -12.687 1.00 95.88 269 LYS A CA 1
ATOM 2124 C C . LYS A 1 269 ? 20.964 -3.916 -12.314 1.00 95.88 269 LYS A C 1
ATOM 2126 O O . LYS A 1 269 ? 21.052 -3.057 -13.188 1.00 95.88 269 LYS A O 1
ATOM 2131 N N . GLY A 1 270 ? 21.295 -3.700 -11.041 1.00 97.44 270 GLY A N 1
ATOM 2132 C CA . GLY A 1 270 ? 21.799 -2.421 -10.530 1.00 97.44 270 GLY A CA 1
ATOM 2133 C C . GLY A 1 270 ? 20.724 -1.338 -10.376 1.00 97.44 270 GLY A C 1
ATOM 2134 O O . GLY A 1 270 ? 19.547 -1.638 -10.173 1.00 97.44 270 GLY A O 1
ATOM 2135 N N . ARG A 1 271 ? 21.151 -0.068 -10.439 1.00 98.06 271 ARG A N 1
ATOM 2136 C CA . ARG A 1 271 ? 20.313 1.114 -10.171 1.00 98.06 271 ARG A CA 1
ATOM 2137 C C . ARG A 1 271 ? 19.170 1.278 -11.180 1.00 98.06 271 ARG A C 1
ATOM 2139 O O . ARG A 1 271 ? 19.395 1.253 -12.388 1.00 98.06 271 ARG A O 1
ATOM 2146 N N . VAL A 1 272 ? 17.978 1.578 -10.670 1.00 98.50 272 VAL A N 1
ATOM 2147 C CA . VAL A 1 272 ? 16.785 1.941 -11.446 1.00 98.50 272 VAL A CA 1
ATOM 2148 C C . VAL A 1 272 ? 16.656 3.461 -11.544 1.00 98.50 272 VAL A C 1
ATOM 2150 O O . VAL A 1 272 ? 16.765 4.162 -10.539 1.00 98.50 272 VAL A O 1
ATOM 2153 N N . THR A 1 273 ? 16.394 3.983 -12.744 1.00 98.44 273 THR A N 1
ATOM 2154 C CA . THR A 1 273 ? 16.122 5.417 -12.968 1.00 98.44 273 THR A CA 1
ATOM 2155 C C . THR A 1 273 ? 14.648 5.675 -13.286 1.00 98.44 273 THR A C 1
ATOM 2157 O O . THR A 1 273 ? 13.910 4.756 -13.660 1.00 98.44 273 THR A O 1
ATOM 2160 N N . SER A 1 274 ? 14.201 6.936 -13.235 1.00 98.44 274 SER A N 1
ATOM 2161 C CA . SER A 1 274 ? 12.839 7.288 -13.661 1.00 98.44 274 SER A CA 1
ATOM 2162 C C . SER A 1 274 ? 12.575 6.954 -15.133 1.00 98.44 274 SER A C 1
ATOM 2164 O O . SER A 1 274 ? 11.436 6.681 -15.510 1.00 98.44 274 SER A O 1
ATOM 2166 N N . ASN A 1 275 ? 13.610 6.926 -15.980 1.00 98.38 275 ASN A N 1
ATOM 2167 C CA . ASN A 1 275 ? 13.480 6.519 -17.378 1.00 98.38 275 ASN A CA 1
ATOM 2168 C C . ASN A 1 275 ? 13.180 5.025 -17.519 1.00 98.38 275 ASN A C 1
ATOM 2170 O O . ASN A 1 275 ? 12.409 4.647 -18.399 1.00 98.38 275 ASN A O 1
ATOM 2174 N N . ASP A 1 276 ? 13.734 4.181 -16.653 1.00 98.44 276 ASP A N 1
ATOM 2175 C CA . ASP A 1 276 ? 13.484 2.739 -16.686 1.00 98.44 276 ASP A CA 1
ATOM 2176 C C . ASP A 1 276 ? 12.094 2.419 -16.136 1.00 98.44 276 ASP A C 1
ATOM 2178 O O . ASP A 1 276 ? 11.346 1.672 -16.765 1.00 98.44 276 ASP A O 1
ATOM 2182 N N . ALA A 1 277 ? 11.678 3.108 -15.068 1.00 98.38 277 ALA A N 1
ATOM 2183 C CA . ALA A 1 277 ? 10.299 3.075 -14.585 1.00 98.38 277 ALA A CA 1
ATOM 2184 C C . ALA A 1 277 ? 9.287 3.508 -15.669 1.00 98.38 277 ALA A C 1
ATOM 2186 O O . ALA A 1 277 ? 8.307 2.810 -15.931 1.00 98.38 277 ALA A O 1
ATOM 2187 N N . LYS A 1 278 ? 9.540 4.619 -16.379 1.00 98.56 278 LYS A N 1
ATOM 2188 C CA . LYS A 1 278 ? 8.686 5.078 -17.495 1.00 98.56 278 LYS A CA 1
ATOM 2189 C C . LYS A 1 278 ? 8.606 4.055 -18.635 1.00 98.56 278 LYS A C 1
ATOM 2191 O O . LYS A 1 278 ? 7.529 3.888 -19.207 1.00 98.56 278 LYS A O 1
ATOM 2196 N N . LYS A 1 279 ? 9.706 3.366 -18.975 1.00 98.31 279 LYS A N 1
ATOM 2197 C CA . LYS A 1 279 ? 9.698 2.275 -19.971 1.00 98.31 279 LYS A CA 1
ATOM 2198 C C . LYS A 1 279 ? 8.850 1.095 -19.487 1.00 98.31 279 LYS A C 1
ATOM 2200 O O . LYS A 1 279 ? 7.991 0.641 -20.233 1.00 98.31 279 LYS A O 1
ATOM 2205 N N . ALA A 1 280 ? 9.037 0.647 -18.245 1.00 98.12 280 ALA A N 1
ATOM 2206 C CA . ALA A 1 280 ? 8.302 -0.478 -17.665 1.00 98.12 280 ALA A CA 1
ATOM 2207 C C . ALA A 1 280 ? 6.780 -0.246 -17.667 1.00 98.12 280 ALA A C 1
ATOM 2209 O O . ALA A 1 280 ? 6.026 -1.094 -18.149 1.00 98.12 280 ALA A O 1
ATOM 2210 N N . LEU A 1 281 ? 6.333 0.943 -17.241 1.00 98.12 281 LEU A N 1
ATOM 2211 C CA . LEU A 1 281 ? 4.915 1.325 -17.253 1.00 98.12 281 LEU A CA 1
ATOM 2212 C C . LEU A 1 281 ? 4.330 1.374 -18.677 1.00 98.12 281 LEU A C 1
ATOM 2214 O O . LEU A 1 281 ? 3.209 0.908 -18.896 1.00 98.12 281 LEU A O 1
ATOM 2218 N N . LYS A 1 282 ? 5.086 1.887 -19.663 1.00 97.94 282 LYS A N 1
ATOM 2219 C CA . LYS A 1 282 ? 4.694 1.837 -21.087 1.00 97.94 282 LYS A CA 1
ATOM 2220 C C . LYS A 1 282 ? 4.557 0.391 -21.578 1.00 97.94 282 LYS A C 1
ATOM 2222 O O . LYS A 1 282 ? 3.572 0.069 -22.236 1.00 97.94 282 LYS A O 1
ATOM 2227 N N . SER A 1 283 ? 5.469 -0.489 -21.168 1.00 97.38 283 SER A N 1
ATOM 2228 C CA . SER A 1 283 ? 5.451 -1.937 -21.432 1.00 97.38 283 SER A CA 1
ATOM 2229 C C . SER A 1 283 ? 4.476 -2.734 -20.545 1.00 97.38 283 SER A C 1
ATOM 2231 O O . SER A 1 283 ? 4.623 -3.946 -20.408 1.00 97.38 283 SER A O 1
ATOM 2233 N N . LYS A 1 284 ? 3.475 -2.076 -19.940 1.00 97.44 284 LYS A N 1
ATOM 2234 C CA . LYS A 1 284 ? 2.413 -2.670 -19.101 1.00 97.44 284 LYS A CA 1
ATOM 2235 C C . LYS A 1 284 ? 2.871 -3.378 -17.815 1.00 97.44 284 LYS A C 1
ATOM 2237 O O . LYS A 1 284 ? 2.042 -3.992 -17.140 1.00 97.44 284 LYS A O 1
ATOM 2242 N N . MET A 1 285 ? 4.132 -3.235 -17.420 1.00 98.12 285 MET A N 1
ATOM 2243 C CA . MET A 1 285 ? 4.664 -3.787 -16.173 1.00 98.12 285 MET A CA 1
ATOM 2244 C C . MET A 1 285 ? 4.213 -2.937 -14.982 1.00 98.12 285 MET A C 1
ATOM 2246 O O . MET A 1 285 ? 4.205 -1.709 -15.061 1.00 98.12 285 MET A O 1
ATOM 2250 N N . SER A 1 286 ? 3.847 -3.581 -13.874 1.00 98.25 286 SER A N 1
ATOM 2251 C CA . SER A 1 286 ? 3.721 -2.895 -12.585 1.00 98.25 286 SER A CA 1
ATOM 2252 C C . SER A 1 286 ? 5.097 -2.681 -11.963 1.00 98.25 286 SER A C 1
ATOM 2254 O O . SER A 1 286 ? 6.025 -3.444 -12.223 1.00 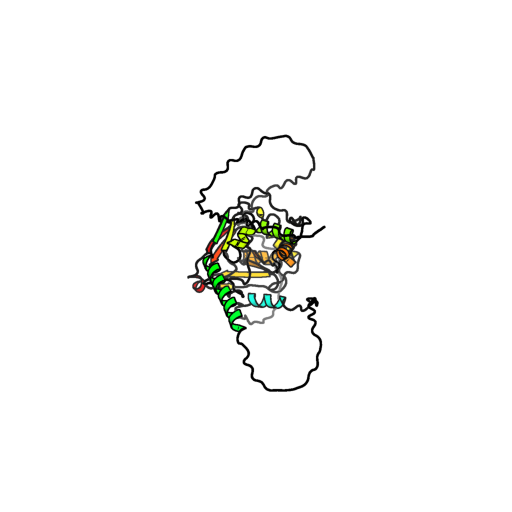98.25 286 SER A O 1
ATOM 2256 N N . ILE A 1 287 ? 5.202 -1.671 -11.106 1.00 98.69 287 ILE A N 1
ATOM 2257 C CA . ILE A 1 287 ? 6.387 -1.375 -10.304 1.00 98.69 287 ILE A CA 1
ATOM 2258 C C . ILE A 1 287 ? 6.001 -1.474 -8.830 1.00 98.69 287 ILE A C 1
ATOM 2260 O O . ILE A 1 287 ? 5.044 -0.827 -8.403 1.00 98.69 287 ILE A O 1
ATOM 2264 N N . GLN A 1 288 ? 6.756 -2.257 -8.068 1.00 98.56 288 GLN A N 1
ATOM 2265 C CA . GLN A 1 288 ? 6.785 -2.244 -6.609 1.00 98.56 288 GLN A CA 1
ATOM 2266 C C . GLN A 1 288 ? 8.036 -1.484 -6.160 1.00 98.56 288 GLN A C 1
ATOM 2268 O O . GLN A 1 288 ? 9.117 -1.684 -6.713 1.00 98.56 288 GLN A O 1
ATOM 2273 N N . CYS A 1 289 ? 7.888 -0.621 -5.158 1.00 98.50 289 CYS A N 1
ATOM 2274 C CA . CYS A 1 289 ? 9.000 -0.063 -4.400 1.00 98.50 289 CYS A CA 1
ATOM 2275 C C . CYS A 1 289 ? 8.900 -0.539 -2.956 1.00 98.50 289 CYS A C 1
ATOM 2277 O O . CYS A 1 289 ? 7.933 -0.191 -2.272 1.00 98.50 289 CYS A O 1
ATOM 2279 N N . ILE A 1 290 ? 9.904 -1.294 -2.523 1.00 98.06 290 ILE A N 1
ATOM 2280 C CA . ILE A 1 290 ? 10.073 -1.774 -1.155 1.00 98.06 290 ILE A CA 1
ATOM 2281 C C . ILE A 1 290 ? 10.740 -0.677 -0.323 1.00 98.06 290 ILE A C 1
ATOM 2283 O O . ILE A 1 290 ? 11.629 0.022 -0.819 1.00 98.06 290 ILE A O 1
ATOM 2287 N N . ASN A 1 291 ? 10.297 -0.507 0.926 1.00 97.75 291 ASN A N 1
ATOM 2288 C CA . ASN A 1 291 ? 10.866 0.446 1.887 1.00 97.75 291 ASN A CA 1
ATOM 2289 C C . ASN A 1 291 ? 11.049 1.884 1.312 1.00 97.75 291 ASN A C 1
ATOM 2291 O O . ASN A 1 291 ? 12.140 2.464 1.367 1.00 97.75 291 ASN A O 1
ATOM 2295 N N . PRO A 1 292 ? 10.003 2.510 0.730 1.00 98.00 292 PRO A N 1
ATOM 2296 C CA . PRO A 1 292 ? 10.091 3.872 0.218 1.00 98.00 292 PRO A CA 1
ATOM 2297 C C . PRO A 1 292 ? 10.260 4.914 1.336 1.00 98.00 292 PRO A C 1
ATOM 2299 O O . PRO A 1 292 ? 10.684 6.033 1.045 1.00 98.00 292 PRO A O 1
ATOM 2302 N N . GLN A 1 293 ? 10.007 4.570 2.608 1.00 98.00 293 GLN A N 1
ATOM 2303 C CA . GLN A 1 293 ? 10.342 5.422 3.753 1.00 98.00 293 GLN A CA 1
ATOM 2304 C C . GLN A 1 293 ? 11.840 5.760 3.824 1.00 98.00 293 GLN A C 1
ATOM 2306 O O . GLN A 1 293 ? 12.180 6.881 4.185 1.00 98.00 293 GLN A O 1
ATOM 2311 N N . SER A 1 294 ? 12.734 4.877 3.365 1.00 97.69 294 SER A N 1
ATOM 2312 C CA . SER A 1 294 ? 14.177 5.175 3.297 1.00 97.69 294 SER A CA 1
ATOM 2313 C C . SER A 1 294 ? 14.540 6.324 2.342 1.00 97.69 294 SER A C 1
ATOM 2315 O O . SER A 1 294 ? 15.643 6.861 2.415 1.00 97.69 294 SER A O 1
ATOM 2317 N N . PHE A 1 295 ? 13.629 6.709 1.441 1.00 97.44 295 PHE A N 1
ATOM 2318 C CA . PHE A 1 295 ? 13.884 7.681 0.371 1.00 97.44 295 PHE A CA 1
ATOM 2319 C C . PHE A 1 295 ? 12.855 8.823 0.302 1.00 97.44 295 PHE A C 1
ATOM 2321 O O . PHE A 1 295 ? 13.057 9.786 -0.443 1.00 97.44 295 PHE A O 1
ATOM 2328 N N . ASN A 1 296 ? 11.747 8.736 1.048 1.00 96.56 296 ASN A N 1
ATOM 2329 C CA . ASN A 1 296 ? 10.675 9.726 1.043 1.00 96.56 296 ASN A CA 1
ATOM 2330 C C . ASN A 1 296 ? 10.286 10.185 2.458 1.00 96.56 296 ASN A C 1
ATOM 2332 O O . ASN A 1 296 ? 9.747 9.427 3.262 1.00 96.56 296 ASN A O 1
ATOM 2336 N N . GLN A 1 297 ? 10.473 11.483 2.701 1.00 95.62 297 GLN A N 1
ATOM 2337 C CA . GLN A 1 297 ? 10.228 12.153 3.979 1.00 95.62 297 GLN A CA 1
ATOM 2338 C C . GLN A 1 297 ? 8.784 12.033 4.502 1.00 95.62 297 GLN A C 1
ATOM 2340 O O . GLN A 1 297 ? 8.587 11.954 5.713 1.00 95.62 297 GLN A O 1
ATOM 2345 N N . ASN A 1 298 ? 7.774 12.029 3.627 1.00 96.62 298 ASN A N 1
ATOM 2346 C CA . ASN A 1 298 ? 6.374 11.958 4.054 1.00 96.62 298 ASN A CA 1
ATOM 2347 C C . ASN A 1 298 ? 5.996 10.531 4.462 1.00 96.62 298 ASN A C 1
ATOM 2349 O O . ASN A 1 298 ? 5.297 10.344 5.457 1.00 96.62 298 ASN A O 1
ATOM 2353 N N . ILE A 1 299 ? 6.486 9.533 3.716 1.00 97.31 299 ILE A N 1
ATOM 2354 C CA . ILE A 1 299 ? 6.263 8.119 4.032 1.00 97.31 299 ILE A CA 1
ATOM 2355 C C . ILE A 1 299 ? 7.027 7.735 5.302 1.00 97.31 299 ILE A C 1
ATOM 2357 O O . ILE A 1 299 ? 6.422 7.116 6.172 1.00 97.31 299 ILE A O 1
ATOM 2361 N N . TRP A 1 300 ? 8.294 8.157 5.461 1.00 97.81 300 TRP A N 1
ATOM 2362 C CA . TRP A 1 300 ? 9.017 7.987 6.730 1.00 97.81 300 TRP A CA 1
ATOM 2363 C C . TRP A 1 300 ? 8.237 8.586 7.890 1.00 97.81 300 TRP A C 1
ATOM 2365 O O . TRP A 1 300 ? 7.918 7.860 8.822 1.00 97.81 300 TRP A O 1
ATOM 2375 N N . TYR A 1 301 ? 7.859 9.861 7.799 1.00 97.25 301 TYR A N 1
ATOM 2376 C CA . TYR A 1 301 ? 7.141 10.534 8.874 1.00 97.25 301 TYR A CA 1
ATOM 2377 C C . TYR A 1 301 ? 5.837 9.818 9.271 1.00 97.25 301 TYR A C 1
ATOM 2379 O O . TYR A 1 301 ? 5.551 9.707 10.459 1.00 97.25 301 TYR A O 1
ATOM 2387 N N . LEU A 1 302 ? 5.063 9.297 8.308 1.00 97.56 302 LEU A N 1
ATOM 2388 C CA . LEU A 1 302 ? 3.858 8.523 8.619 1.00 97.56 302 LEU A CA 1
ATOM 2389 C C . LEU A 1 302 ? 4.184 7.166 9.262 1.00 97.56 302 LEU A C 1
ATOM 2391 O O . LEU A 1 302 ? 3.546 6.802 10.243 1.00 97.56 302 LEU A O 1
ATOM 2395 N N . CYS A 1 303 ? 5.161 6.425 8.738 1.00 98.12 303 CYS A N 1
ATOM 2396 C CA . CYS A 1 303 ? 5.557 5.138 9.316 1.00 98.12 303 CYS A CA 1
ATOM 2397 C C . CYS A 1 303 ? 6.066 5.309 10.754 1.00 98.12 303 CYS A C 1
ATOM 2399 O O . CYS A 1 303 ? 5.628 4.591 11.644 1.00 98.12 303 CYS A O 1
ATOM 2401 N N . ASP A 1 304 ? 6.918 6.309 10.986 1.00 97.06 304 ASP A N 1
ATOM 2402 C CA . ASP A 1 304 ? 7.579 6.597 12.262 1.00 97.06 304 ASP A CA 1
ATOM 2403 C C . ASP A 1 304 ? 6.577 6.855 13.400 1.00 97.06 304 ASP A C 1
ATOM 2405 O O . ASP A 1 304 ? 6.628 6.200 14.439 1.00 97.06 304 ASP A O 1
ATOM 2409 N N . ILE A 1 305 ? 5.592 7.732 13.177 1.00 96.50 305 ILE A N 1
ATOM 2410 C CA . ILE A 1 305 ? 4.562 8.036 14.186 1.00 96.50 305 ILE A CA 1
ATOM 2411 C C . ILE A 1 305 ? 3.540 6.900 14.354 1.00 96.50 305 ILE A C 1
ATOM 2413 O O . ILE A 1 305 ? 2.988 6.722 15.438 1.00 96.50 305 ILE A O 1
ATOM 2417 N N . LEU A 1 306 ? 3.285 6.097 13.314 1.00 98.00 306 LEU A N 1
ATOM 2418 C CA . LEU A 1 306 ? 2.422 4.916 13.435 1.00 98.00 306 LEU A CA 1
ATOM 2419 C C . LEU A 1 306 ? 3.108 3.775 14.189 1.00 98.00 306 LEU A C 1
ATOM 2421 O O . LEU A 1 306 ? 2.429 3.083 14.943 1.00 98.00 306 LEU A O 1
ATOM 2425 N N . GLN A 1 307 ? 4.425 3.598 14.038 1.00 97.56 307 GLN A N 1
ATOM 2426 C CA . GLN A 1 307 ? 5.199 2.599 14.787 1.00 97.56 307 GLN A CA 1
ATOM 2427 C C . GLN A 1 307 ? 5.070 2.840 16.299 1.00 97.56 307 GLN A C 1
ATOM 2429 O O . GLN A 1 307 ? 4.956 1.903 17.085 1.00 97.56 307 GLN A O 1
ATOM 2434 N N . GLU A 1 308 ? 4.993 4.109 16.705 1.00 95.9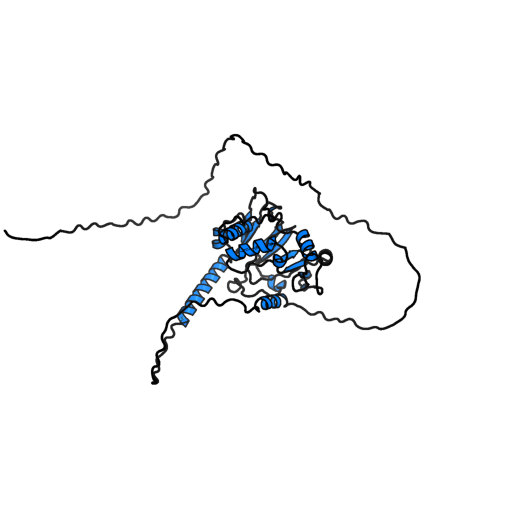4 308 GLU A N 1
ATOM 2435 C CA . GLU A 1 308 ? 4.808 4.504 18.096 1.00 95.94 308 GLU A CA 1
ATOM 2436 C C . GLU A 1 308 ? 3.361 4.327 18.578 1.00 95.94 308 GLU A C 1
ATOM 2438 O O . GLU A 1 308 ? 3.134 4.003 19.743 1.00 95.94 308 GLU A O 1
ATOM 2443 N N . TYR A 1 309 ? 2.370 4.450 17.693 1.00 97.00 309 TYR A N 1
ATOM 2444 C CA . TYR A 1 309 ? 0.987 4.119 18.040 1.00 97.00 309 TYR A CA 1
ATOM 2445 C C . TYR A 1 309 ? 0.758 2.607 18.182 1.00 97.00 309 TYR A C 1
ATOM 2447 O O . TYR A 1 309 ? 0.142 2.161 19.150 1.00 97.00 309 TYR A O 1
ATOM 2455 N N . PHE A 1 310 ? 1.262 1.815 17.233 1.00 97.00 310 PHE A N 1
ATOM 2456 C CA . PHE A 1 310 ? 1.070 0.363 17.202 1.00 97.00 310 PHE A CA 1
ATOM 2457 C C . PHE A 1 310 ? 2.062 -0.420 18.071 1.00 97.00 310 PHE A C 1
ATOM 2459 O O . PHE A 1 310 ? 1.800 -1.582 18.376 1.00 97.00 310 PHE A O 1
ATOM 2466 N N . GLN A 1 311 ? 3.168 0.203 18.499 1.00 96.81 311 GLN A N 1
ATOM 2467 C CA . GLN A 1 311 ? 4.252 -0.430 19.266 1.00 96.81 311 GLN A CA 1
ATOM 2468 C C . GLN A 1 311 ? 4.866 -1.645 18.537 1.00 96.81 311 GLN A C 1
ATOM 2470 O O . GLN A 1 311 ? 5.295 -2.620 19.154 1.00 96.81 311 GLN A O 1
ATOM 2475 N N . CYS A 1 312 ? 4.916 -1.574 17.206 1.00 96.88 312 CYS A N 1
ATOM 2476 C CA . CYS A 1 312 ? 5.544 -2.545 16.314 1.00 96.88 312 CYS A CA 1
ATOM 2477 C C . CYS A 1 312 ? 6.184 -1.822 15.118 1.00 96.88 312 CYS A C 1
ATOM 2479 O O . CYS A 1 312 ? 5.961 -0.629 14.915 1.00 96.88 312 CYS A O 1
ATOM 2481 N N . PHE A 1 313 ? 6.982 -2.533 14.317 1.00 97.62 313 PHE A N 1
ATOM 2482 C CA . PHE A 1 313 ? 7.525 -1.976 13.079 1.00 97.62 313 PHE A CA 1
ATOM 2483 C C . PHE A 1 313 ? 6.402 -1.674 12.076 1.00 97.62 313 PHE A C 1
ATOM 2485 O O . PHE A 1 313 ? 5.568 -2.533 11.792 1.00 97.62 313 PHE A O 1
ATOM 2492 N N . VAL A 1 314 ? 6.412 -0.466 11.506 1.00 98.44 314 VAL A N 1
ATOM 2493 C CA . VAL A 1 314 ? 5.496 -0.062 10.433 1.00 98.44 314 VAL A CA 1
ATOM 2494 C C . VAL A 1 314 ? 6.312 0.236 9.181 1.00 98.44 314 VAL A C 1
ATOM 2496 O O . VAL A 1 314 ? 7.074 1.200 9.128 1.00 98.44 314 VAL A O 1
ATOM 2499 N N . GLY A 1 315 ? 6.145 -0.609 8.166 1.00 98.19 315 GLY A N 1
ATOM 2500 C CA . GLY A 1 315 ? 6.707 -0.416 6.833 1.00 98.19 315 GLY A CA 1
ATOM 2501 C C . GLY A 1 315 ? 5.667 0.066 5.821 1.00 98.19 315 GLY A C 1
ATOM 2502 O O . GLY A 1 315 ? 4.467 0.114 6.093 1.00 98.19 315 GLY A O 1
ATOM 2503 N N . ALA A 1 316 ? 6.129 0.383 4.613 1.00 98.38 316 ALA A N 1
ATOM 2504 C CA . ALA A 1 316 ? 5.278 0.655 3.463 1.00 98.38 316 ALA A CA 1
ATOM 2505 C C . ALA A 1 316 ? 5.867 0.016 2.200 1.00 98.38 316 ALA A C 1
ATOM 2507 O O . ALA A 1 316 ? 7.082 -0.122 2.086 1.00 98.38 316 ALA A O 1
ATOM 2508 N N . ASN A 1 317 ? 5.006 -0.289 1.227 1.00 98.31 317 ASN A N 1
ATOM 2509 C CA . ASN A 1 317 ? 5.377 -0.631 -0.146 1.00 98.31 317 ASN A CA 1
ATOM 2510 C C . ASN A 1 317 ? 4.533 0.224 -1.104 1.00 98.31 317 ASN A C 1
ATOM 2512 O O . ASN A 1 317 ? 3.319 0.341 -0.928 1.00 98.31 317 ASN A O 1
ATOM 2516 N N . ASN A 1 318 ? 5.150 0.811 -2.132 1.00 97.69 318 ASN A N 1
ATOM 2517 C CA . ASN A 1 318 ? 4.424 1.559 -3.166 1.00 97.69 318 ASN A CA 1
ATOM 2518 C C . ASN A 1 318 ? 4.195 0.683 -4.400 1.00 97.69 318 ASN A C 1
ATOM 2520 O O . ASN A 1 318 ? 5.138 0.069 -4.892 1.00 97.69 318 ASN A O 1
ATOM 2524 N N . TYR A 1 319 ? 2.978 0.696 -4.950 1.00 98.25 319 TYR A N 1
ATOM 2525 C CA . TYR A 1 319 ? 2.611 -0.079 -6.138 1.00 98.25 319 TYR A CA 1
ATOM 2526 C C . TYR A 1 319 ? 2.053 0.819 -7.245 1.00 98.25 319 TYR A C 1
ATOM 2528 O O . TYR A 1 319 ? 0.976 1.397 -7.099 1.00 98.25 319 TYR A O 1
ATOM 2536 N N . ILE A 1 320 ? 2.746 0.885 -8.382 1.00 98.31 320 ILE A N 1
ATOM 2537 C CA . ILE A 1 320 ? 2.315 1.631 -9.571 1.00 98.31 320 ILE A CA 1
ATOM 2538 C C . ILE A 1 320 ? 1.969 0.622 -10.667 1.00 98.31 320 ILE A C 1
ATOM 2540 O O . ILE A 1 320 ? 2.837 -0.103 -11.148 1.00 98.31 320 ILE A O 1
ATOM 2544 N N . THR A 1 321 ? 0.698 0.560 -11.065 1.00 98.19 321 THR A N 1
ATOM 2545 C CA . THR A 1 321 ? 0.194 -0.370 -12.091 1.00 98.19 321 THR A CA 1
ATOM 2546 C C . THR A 1 321 ? -0.380 0.426 -13.268 1.00 98.19 321 THR A C 1
ATOM 2548 O O . THR A 1 321 ? -1.281 1.238 -13.049 1.00 98.19 321 THR A O 1
ATOM 2551 N N . PRO A 1 322 ? 0.099 0.226 -14.510 1.00 97.38 322 PRO A N 1
ATOM 2552 C CA . PRO A 1 322 ? -0.434 0.920 -15.678 1.00 97.38 322 PRO A CA 1
ATOM 2553 C C . PRO A 1 322 ? -1.830 0.402 -16.063 1.00 97.38 322 PRO A C 1
ATOM 2555 O O . PRO A 1 322 ? -2.226 -0.714 -15.733 1.00 97.38 322 PRO A O 1
ATOM 2558 N N . PHE A 1 323 ? -2.596 1.217 -16.796 1.00 96.12 323 PHE A N 1
ATOM 2559 C CA . PHE A 1 323 ? -3.965 0.866 -17.184 1.00 96.12 323 PHE A CA 1
ATOM 2560 C C . PHE A 1 323 ? -4.033 -0.452 -17.972 1.00 96.12 323 PHE A C 1
ATOM 2562 O O . PHE A 1 323 ? -3.336 -0.622 -18.980 1.00 96.12 323 PHE A O 1
ATOM 2569 N N . GLY A 1 324 ? -4.943 -1.337 -17.557 1.00 94.81 324 GLY A N 1
ATOM 2570 C CA . GLY A 1 324 ? -5.258 -2.579 -18.262 1.00 94.81 324 GLY A CA 1
ATOM 2571 C C . GLY A 1 324 ? -4.292 -3.740 -18.007 1.00 94.81 324 GLY A C 1
ATOM 2572 O O . GLY A 1 324 ? -4.315 -4.686 -18.786 1.00 94.81 324 GLY A O 1
ATOM 2573 N N . SER A 1 325 ? -3.461 -3.696 -16.959 1.00 95.25 325 SER A N 1
ATOM 2574 C CA . SER A 1 325 ? -2.631 -4.837 -16.545 1.00 95.25 325 SER A CA 1
ATOM 2575 C C . SER A 1 325 ? -2.759 -5.168 -15.054 1.00 95.25 325 SER A C 1
ATOM 2577 O O . SER A 1 325 ? -3.327 -4.405 -14.269 1.00 95.25 325 SER A O 1
ATOM 2579 N N . SER A 1 326 ? -2.227 -6.331 -14.671 1.00 93.44 326 SER A N 1
ATOM 2580 C CA . SER A 1 326 ? -1.910 -6.686 -13.287 1.00 93.44 326 SER A CA 1
ATOM 2581 C C . SER A 1 326 ? -0.409 -6.966 -13.173 1.00 93.44 326 SER A C 1
ATOM 2583 O O . SER A 1 326 ? 0.232 -7.366 -14.146 1.00 93.44 326 SER A O 1
ATOM 2585 N N . GLY A 1 327 ? 0.154 -6.738 -11.988 1.00 91.06 327 GLY A N 1
ATOM 2586 C CA . GLY A 1 327 ? 1.533 -7.114 -11.663 1.00 91.06 327 GLY A CA 1
ATOM 2587 C C . GLY A 1 327 ? 1.644 -8.437 -10.910 1.00 91.06 327 GLY A C 1
ATOM 2588 O O . GLY A 1 327 ? 2.638 -9.132 -11.062 1.00 91.06 327 GLY A O 1
ATOM 2589 N N . PHE A 1 328 ? 0.625 -8.782 -10.120 1.00 92.12 328 PHE A N 1
ATOM 2590 C CA . PHE A 1 328 ? 0.711 -9.806 -9.080 1.00 92.12 328 PHE A CA 1
ATOM 2591 C C . PHE A 1 328 ? -0.463 -10.785 -9.173 1.00 92.12 328 PHE A C 1
ATOM 2593 O O . PHE A 1 328 ? -1.582 -10.401 -9.537 1.00 92.12 328 PHE A O 1
ATOM 2600 N N . SER A 1 329 ? -0.180 -12.038 -8.829 1.00 92.81 329 SER A N 1
ATOM 2601 C CA . SER A 1 329 ? -1.146 -13.110 -8.568 1.00 92.81 329 SER A CA 1
ATOM 2602 C C . SER A 1 329 ? -1.896 -12.859 -7.255 1.00 92.81 329 SER A C 1
ATOM 2604 O O . SER A 1 329 ? -1.426 -12.082 -6.424 1.00 92.81 329 SER A O 1
ATOM 2606 N N . PRO A 1 330 ? -3.035 -13.525 -7.011 1.00 95.12 330 PRO A N 1
ATOM 2607 C CA . PRO A 1 330 ? -3.624 -13.598 -5.677 1.00 95.12 330 PRO A CA 1
ATOM 2608 C C . PRO A 1 330 ? -2.673 -14.282 -4.677 1.00 95.12 330 PRO A C 1
ATOM 2610 O O . PRO A 1 330 ? -2.120 -15.336 -4.977 1.00 95.12 330 PRO A O 1
ATOM 2613 N N . HIS A 1 331 ? -2.519 -13.697 -3.493 1.00 95.44 331 HIS A N 1
ATOM 2614 C CA . HIS A 1 331 ? -1.711 -14.188 -2.368 1.00 95.44 331 HIS A CA 1
ATOM 2615 C C . HIS A 1 331 ? -2.328 -13.687 -1.047 1.00 95.44 331 HIS A C 1
ATOM 2617 O O . HIS A 1 331 ? -3.345 -12.982 -1.067 1.00 95.44 331 HIS A O 1
ATOM 2623 N N . HIS A 1 332 ? -1.742 -14.063 0.088 1.00 95.00 332 HIS A N 1
ATOM 2624 C CA . HIS A 1 332 ? -1.894 -13.353 1.358 1.00 95.00 332 HIS A CA 1
ATOM 2625 C C . HIS A 1 332 ? -0.521 -13.093 1.980 1.00 95.00 332 HIS A C 1
ATOM 2627 O O . HIS A 1 332 ? 0.375 -13.924 1.849 1.00 95.00 332 HIS A O 1
ATOM 2633 N N . ASP A 1 333 ? -0.398 -11.978 2.688 1.00 95.69 333 ASP A N 1
ATOM 2634 C CA . ASP A 1 333 ? 0.812 -11.587 3.412 1.00 95.69 333 ASP A CA 1
ATOM 2635 C C . ASP A 1 333 ? 0.728 -12.014 4.892 1.00 95.69 333 ASP A C 1
ATOM 2637 O O . ASP A 1 333 ? -0.350 -12.339 5.396 1.00 95.69 333 ASP A O 1
ATOM 2641 N N . GLU A 1 334 ? 1.850 -11.965 5.608 1.00 94.44 334 GLU A N 1
ATOM 2642 C CA . GLU A 1 334 ? 1.953 -12.157 7.070 1.00 94.44 334 GLU A CA 1
ATOM 2643 C C . GLU A 1 334 ? 1.730 -10.874 7.902 1.00 94.44 334 GLU A C 1
ATOM 2645 O O . GLU A 1 334 ? 2.088 -10.805 9.079 1.00 94.44 334 GLU A O 1
ATOM 2650 N N . ILE A 1 335 ? 1.129 -9.838 7.302 1.00 95.44 335 ILE A N 1
ATOM 2651 C CA . ILE A 1 335 ? 0.951 -8.505 7.903 1.00 95.44 335 ILE A CA 1
ATOM 2652 C C . ILE A 1 335 ? -0.496 -7.987 7.833 1.00 95.44 335 ILE A C 1
ATOM 2654 O O . ILE A 1 335 ? -1.268 -8.321 6.935 1.00 95.44 335 ILE A O 1
ATOM 2658 N N . GLU A 1 336 ? -0.847 -7.067 8.736 1.00 96.06 336 GLU A N 1
ATOM 2659 C CA . GLU A 1 336 ? -2.086 -6.282 8.643 1.00 96.06 336 GLU A CA 1
ATOM 2660 C C . GLU A 1 336 ? -1.912 -5.138 7.620 1.00 96.06 336 GLU A C 1
ATOM 2662 O O . GLU A 1 336 ? -1.253 -4.129 7.879 1.00 96.06 336 GLU A O 1
ATOM 2667 N N . GLY A 1 337 ? -2.499 -5.289 6.428 1.00 95.88 337 GLY A N 1
ATOM 2668 C CA . GLY A 1 337 ? -2.319 -4.355 5.309 1.00 95.88 337 GLY A CA 1
ATOM 2669 C C . GLY A 1 337 ? -3.298 -3.169 5.272 1.00 95.88 337 GLY A C 1
ATOM 2670 O O . GLY A 1 337 ? -4.508 -3.347 5.118 1.00 95.88 337 GLY A O 1
ATOM 2671 N N . PHE A 1 338 ? -2.775 -1.935 5.278 1.00 97.12 338 PHE A N 1
ATOM 2672 C CA . PHE A 1 338 ? -3.554 -0.702 5.072 1.00 97.12 338 PHE A CA 1
ATOM 2673 C C . PHE A 1 338 ? -3.334 -0.105 3.670 1.00 97.12 338 PHE A C 1
ATOM 2675 O O . PHE A 1 338 ? -2.314 0.523 3.390 1.00 97.12 338 PHE A O 1
ATOM 2682 N N . LEU A 1 339 ? -4.318 -0.257 2.778 1.00 97.00 339 LEU A N 1
ATOM 2683 C CA . LEU A 1 339 ? -4.230 0.206 1.387 1.00 97.00 339 LEU A CA 1
ATOM 2684 C C . LEU A 1 339 ? -4.675 1.671 1.215 1.00 97.00 339 LEU A C 1
ATOM 2686 O O . LEU A 1 339 ? -5.829 2.027 1.466 1.00 97.00 339 LEU A O 1
ATOM 2690 N N . LEU A 1 340 ? -3.775 2.511 0.693 1.00 96.62 340 LEU A N 1
ATOM 2691 C CA . LEU A 1 340 ? -4.021 3.922 0.374 1.00 96.62 340 LEU A CA 1
ATOM 2692 C C . LEU A 1 340 ? -4.031 4.116 -1.156 1.00 96.62 340 LEU A C 1
ATOM 2694 O O . LEU A 1 340 ? -2.984 4.097 -1.799 1.00 96.62 340 LEU A O 1
ATOM 2698 N N . GLN A 1 341 ? -5.205 4.303 -1.770 1.00 96.56 341 GLN A N 1
ATOM 2699 C CA . GLN A 1 341 ? -5.306 4.564 -3.217 1.00 96.56 341 GLN A CA 1
ATOM 2700 C C . GLN A 1 341 ? -4.930 6.026 -3.521 1.00 96.56 341 GLN A C 1
ATOM 2702 O O . GLN A 1 341 ? -5.780 6.913 -3.471 1.00 96.56 341 GLN A O 1
ATOM 2707 N N . LEU A 1 342 ? -3.649 6.274 -3.808 1.00 95.88 342 LEU A N 1
ATOM 2708 C CA . LEU A 1 342 ? -3.102 7.629 -3.959 1.00 95.88 342 LEU A CA 1
ATOM 2709 C C . LEU A 1 342 ? -3.436 8.298 -5.297 1.00 95.88 342 LEU A C 1
ATOM 2711 O O . LEU A 1 342 ? -3.757 9.482 -5.317 1.00 95.88 342 LEU A O 1
ATOM 2715 N N . GLU A 1 343 ? -3.378 7.550 -6.401 1.00 95.75 343 GLU A N 1
ATOM 2716 C CA . GLU A 1 343 ? -3.616 8.055 -7.758 1.00 95.75 343 GLU A CA 1
ATOM 2717 C C . GLU A 1 343 ? -4.490 7.088 -8.567 1.00 95.75 343 GLU A C 1
ATOM 2719 O O . GLU A 1 343 ? -4.393 5.866 -8.417 1.00 95.75 343 GLU A O 1
ATOM 2724 N N . GLY A 1 344 ? -5.343 7.627 -9.441 1.00 95.12 344 GLY A N 1
ATOM 2725 C CA . GLY A 1 344 ? -6.157 6.835 -10.367 1.00 95.12 344 GLY A CA 1
ATOM 2726 C C . GLY A 1 344 ? -7.126 5.873 -9.667 1.00 95.12 344 GLY A C 1
ATOM 2727 O O . GLY A 1 344 ? -7.778 6.228 -8.686 1.00 95.12 344 GLY A O 1
ATOM 2728 N N . ARG A 1 345 ? -7.253 4.647 -10.192 1.00 95.75 345 ARG A N 1
ATOM 2729 C CA . ARG A 1 345 ? -8.088 3.593 -9.596 1.00 95.75 345 ARG A CA 1
ATOM 2730 C C . ARG A 1 345 ? -7.574 2.190 -9.884 1.00 95.75 345 ARG A C 1
ATOM 2732 O O . ARG A 1 345 ? -7.006 1.947 -10.949 1.00 95.75 345 ARG A O 1
ATOM 2739 N N . LYS A 1 346 ? -7.854 1.248 -8.983 1.00 97.12 346 LYS A N 1
ATOM 2740 C CA . LYS A 1 346 ? -7.503 -0.173 -9.128 1.00 97.12 346 LYS A CA 1
ATOM 2741 C C . LYS A 1 346 ? -8.686 -1.048 -8.716 1.00 97.12 346 LYS A C 1
ATOM 2743 O O . LYS A 1 346 ? -9.340 -0.776 -7.711 1.00 97.12 346 LYS A O 1
ATOM 2748 N N . PHE A 1 347 ? -8.995 -2.074 -9.509 1.00 97.00 347 PHE A N 1
ATOM 2749 C CA . PHE A 1 347 ? -10.018 -3.051 -9.142 1.00 97.00 347 PHE A CA 1
ATOM 2750 C C . PHE A 1 347 ? -9.389 -4.085 -8.216 1.00 97.00 347 PHE A C 1
ATOM 2752 O O . PHE A 1 347 ? -8.441 -4.768 -8.601 1.00 97.00 347 PHE A O 1
ATOM 2759 N N . TRP A 1 348 ? -9.926 -4.195 -7.011 1.00 97.31 348 TRP A N 1
ATOM 2760 C CA . TRP A 1 348 ? -9.481 -5.140 -6.002 1.00 97.31 348 TRP A CA 1
ATOM 2761 C C . TRP A 1 348 ? -10.510 -6.249 -5.823 1.00 97.31 348 TRP A C 1
ATOM 2763 O O . TRP A 1 348 ? -11.721 -6.054 -5.970 1.00 97.31 348 TRP A O 1
ATOM 2773 N N . ARG A 1 349 ? -10.011 -7.429 -5.472 1.00 96.19 349 ARG A N 1
ATOM 2774 C CA . ARG A 1 349 ? -10.799 -8.538 -4.949 1.00 96.19 349 ARG A CA 1
ATOM 2775 C C . ARG A 1 349 ? -10.069 -9.050 -3.715 1.00 96.19 349 ARG A C 1
ATOM 2777 O O . ARG A 1 349 ? -8.864 -9.252 -3.770 1.00 96.19 349 ARG A O 1
ATOM 2784 N N . VAL A 1 350 ? -10.799 -9.206 -2.619 1.00 96.50 350 VAL A N 1
ATOM 2785 C CA . VAL A 1 350 ? -10.294 -9.728 -1.346 1.00 96.50 350 VAL A CA 1
ATOM 2786 C C . VAL A 1 350 ? -11.190 -10.892 -0.964 1.00 96.50 350 VAL A C 1
ATOM 2788 O O . VAL A 1 350 ? -12.414 -10.807 -1.104 1.00 96.50 350 VAL A O 1
ATOM 2791 N N . TRP A 1 351 ? -10.592 -11.980 -0.501 1.00 95.19 351 TRP A N 1
ATOM 2792 C CA . TRP A 1 351 ? -11.282 -13.210 -0.129 1.00 95.19 351 TRP A CA 1
ATOM 2793 C C . TRP A 1 351 ? -11.233 -13.407 1.382 1.00 95.19 351 TRP A C 1
ATOM 2795 O O . TRP A 1 351 ? -10.331 -12.902 2.043 1.00 95.19 351 TRP A O 1
ATOM 2805 N N . ALA A 1 352 ? -12.218 -14.118 1.931 1.00 92.31 352 ALA A N 1
ATOM 2806 C CA . ALA A 1 352 ? -12.126 -14.564 3.317 1.00 92.31 352 ALA A CA 1
ATOM 2807 C C . ALA A 1 352 ? -10.993 -15.601 3.468 1.00 92.31 352 ALA A C 1
ATOM 2809 O O . ALA A 1 352 ? -10.702 -16.315 2.498 1.00 92.31 352 ALA A O 1
ATOM 2810 N N . PRO A 1 353 ? -10.428 -15.754 4.679 1.00 91.69 353 PRO A N 1
ATOM 2811 C CA . PRO A 1 353 ? -9.722 -16.971 5.063 1.00 91.69 353 PRO A CA 1
ATOM 2812 C C . PRO A 1 353 ? -10.575 -18.213 4.768 1.00 91.69 353 PRO A C 1
ATOM 2814 O O . PRO A 1 353 ? -11.809 -18.158 4.822 1.00 91.69 353 PRO A O 1
ATOM 2817 N N . SER A 1 354 ? -9.928 -19.329 4.438 1.00 88.94 354 SER A N 1
ATOM 2818 C CA . SER A 1 354 ? -10.618 -20.580 4.095 1.00 88.94 354 SER A CA 1
ATOM 2819 C C . SER A 1 354 ? -11.274 -21.213 5.325 1.00 88.94 354 SER A C 1
ATOM 2821 O O . SER A 1 354 ? -12.379 -21.751 5.245 1.00 88.94 354 SER A O 1
ATOM 2823 N N . ASP A 1 355 ? -10.600 -21.100 6.466 1.00 90.56 355 ASP A N 1
ATOM 2824 C CA . ASP A 1 355 ? -11.007 -21.587 7.779 1.00 90.56 355 ASP A CA 1
ATOM 2825 C C . ASP A 1 355 ? -10.363 -20.717 8.880 1.00 90.56 355 ASP A C 1
ATOM 2827 O O . ASP A 1 355 ? -9.726 -19.699 8.594 1.00 90.56 355 ASP A O 1
ATOM 2831 N N . ALA A 1 356 ? -10.585 -21.071 10.148 1.00 91.06 356 ALA A N 1
ATOM 2832 C CA . ALA A 1 356 ? -10.044 -20.319 11.280 1.00 91.06 356 ALA A CA 1
ATOM 2833 C C . ALA A 1 356 ? -8.529 -20.512 11.462 1.00 91.06 356 ALA A C 1
ATOM 2835 O O . ALA A 1 356 ? -7.866 -19.587 11.922 1.00 91.06 356 ALA A O 1
ATOM 2836 N N . ASP A 1 357 ? -7.987 -21.673 11.081 1.00 89.12 357 ASP A N 1
ATOM 2837 C CA . ASP A 1 357 ? -6.556 -21.965 11.201 1.00 89.12 357 ASP A CA 1
ATOM 2838 C C . ASP A 1 357 ? -5.768 -21.165 10.137 1.00 89.12 357 ASP A C 1
ATOM 2840 O O . ASP A 1 357 ? -4.629 -20.768 10.368 1.00 89.12 357 ASP A O 1
ATOM 2844 N N . SER A 1 358 ? -6.399 -20.843 8.998 1.00 88.88 358 SER A N 1
ATOM 2845 C CA . SER A 1 358 ? -5.860 -19.969 7.946 1.00 88.88 358 SER A CA 1
ATOM 2846 C C . SER A 1 358 ? -6.137 -18.466 8.153 1.00 88.88 358 SER A C 1
ATOM 2848 O O . SER A 1 358 ? -5.948 -17.691 7.212 1.00 88.88 358 SER A O 1
ATOM 2850 N N . MET A 1 359 ? -6.676 -18.039 9.303 1.00 90.00 359 MET A N 1
ATOM 2851 C CA . MET A 1 359 ? -7.110 -16.645 9.513 1.00 90.00 359 MET A CA 1
ATOM 2852 C C . MET A 1 359 ? -5.977 -15.695 9.904 1.00 90.00 359 MET A C 1
ATOM 2854 O O . MET A 1 359 ? -6.003 -14.538 9.494 1.00 90.00 359 MET A O 1
ATOM 2858 N N . PHE A 1 360 ? -5.000 -16.188 10.663 1.00 91.56 360 PHE A N 1
ATOM 2859 C CA . PHE A 1 360 ? -3.829 -15.434 11.110 1.00 91.56 360 PHE A CA 1
ATOM 2860 C C . PHE A 1 360 ? -2.563 -16.153 10.625 1.00 91.56 360 PHE A C 1
ATOM 2862 O O . PHE A 1 360 ? -1.925 -16.867 11.403 1.00 91.56 360 PHE A O 1
ATOM 2869 N N . PRO A 1 361 ? -2.247 -16.069 9.319 1.00 92.50 361 PRO A N 1
ATOM 2870 C CA . PRO A 1 361 ? -1.065 -16.714 8.771 1.00 92.50 361 PRO A CA 1
ATOM 2871 C C . PRO A 1 361 ? 0.199 -16.116 9.399 1.00 92.50 361 PRO A C 1
ATOM 2873 O O . PRO A 1 361 ? 0.354 -14.903 9.465 1.00 92.50 361 PRO A O 1
ATOM 2876 N N . ILE A 1 362 ? 1.104 -16.988 9.847 1.00 92.88 362 ILE A N 1
ATOM 2877 C CA . ILE A 1 362 ? 2.425 -16.598 10.373 1.00 92.88 362 ILE A CA 1
ATOM 2878 C C . ILE A 1 362 ? 3.410 -16.316 9.223 1.00 92.88 362 ILE A C 1
ATOM 2880 O O . ILE A 1 362 ? 4.428 -15.676 9.441 1.00 92.88 362 ILE A O 1
ATOM 2884 N N . TYR A 1 363 ? 3.093 -16.788 8.013 1.00 94.88 363 TYR A N 1
ATOM 2885 C CA . TYR A 1 363 ? 3.912 -16.664 6.811 1.00 94.88 363 TYR A CA 1
ATOM 2886 C C . TYR A 1 363 ? 3.041 -16.319 5.603 1.00 94.88 363 TYR A C 1
ATOM 2888 O O . TYR A 1 363 ? 1.907 -16.803 5.479 1.00 94.88 363 TYR A O 1
ATOM 2896 N N . SER A 1 364 ? 3.599 -15.533 4.693 1.00 95.44 364 SER A N 1
ATOM 2897 C CA . SER A 1 364 ? 3.013 -15.189 3.404 1.00 95.44 364 SER A CA 1
ATOM 2898 C C . SER A 1 364 ? 2.812 -16.434 2.534 1.00 95.44 364 SER A C 1
ATOM 2900 O O . SER A 1 364 ? 3.498 -17.450 2.676 1.00 95.44 364 SER A O 1
ATOM 2902 N N . SER A 1 365 ? 1.824 -16.396 1.641 1.00 95.06 365 SER A N 1
ATOM 2903 C CA . SER A 1 365 ? 1.529 -17.525 0.759 1.00 95.06 365 SER A CA 1
ATOM 2904 C C . SER A 1 365 ? 2.405 -17.542 -0.487 1.00 95.06 365 SER A C 1
ATOM 2906 O O . SER A 1 365 ? 2.788 -16.502 -1.015 1.00 95.06 365 SER A O 1
ATOM 2908 N N . GLU A 1 366 ? 2.555 -18.725 -1.082 1.00 93.75 366 GLU A N 1
ATOM 2909 C CA . GLU A 1 366 ? 2.862 -18.818 -2.510 1.00 93.75 366 GLU A CA 1
ATOM 2910 C C . GLU A 1 366 ? 1.783 -18.121 -3.368 1.00 93.75 366 GLU A C 1
ATOM 2912 O O . GLU A 1 366 ? 0.666 -17.822 -2.927 1.00 93.75 366 GLU A O 1
ATOM 2917 N N . ASN A 1 367 ? 2.107 -17.908 -4.642 1.00 93.50 367 ASN A N 1
ATOM 2918 C CA . ASN A 1 367 ? 1.201 -17.352 -5.640 1.00 93.50 367 ASN A CA 1
ATOM 2919 C C . ASN A 1 367 ? 0.047 -18.321 -5.956 1.00 93.50 367 ASN A C 1
ATOM 2921 O O . ASN A 1 367 ? 0.257 -19.363 -6.579 1.00 93.50 367 ASN A O 1
ATOM 2925 N N . PHE A 1 368 ? -1.190 -17.971 -5.589 1.00 93.25 368 PHE A N 1
ATOM 2926 C CA . PHE A 1 368 ? -2.351 -18.811 -5.885 1.00 93.25 368 PHE A CA 1
ATOM 2927 C C . PHE A 1 368 ? -2.750 -18.736 -7.365 1.00 93.25 368 PHE A C 1
ATOM 2929 O O . PHE A 1 368 ? -2.941 -17.658 -7.931 1.00 93.25 368 PHE A O 1
ATOM 2936 N N . ASN A 1 369 ? -2.976 -19.899 -7.974 1.00 91.19 369 ASN A N 1
ATOM 2937 C CA . ASN A 1 369 ? -3.531 -20.025 -9.320 1.00 91.19 369 ASN A CA 1
ATOM 2938 C C . ASN A 1 369 ? -5.074 -19.949 -9.333 1.00 91.19 369 ASN A C 1
ATOM 2940 O O . ASN A 1 369 ? -5.739 -19.979 -8.294 1.00 91.19 369 ASN A O 1
ATOM 2944 N N . GLU A 1 370 ? -5.673 -19.871 -10.527 1.00 87.81 370 GLU A N 1
ATOM 2945 C CA . GLU A 1 370 ? -7.131 -19.740 -10.675 1.00 87.81 370 GLU A CA 1
ATOM 2946 C C . GLU A 1 370 ? -7.926 -20.891 -10.038 1.00 87.81 370 GLU A C 1
ATOM 2948 O O . GLU A 1 370 ? -9.013 -20.659 -9.508 1.00 87.81 370 GLU A O 1
ATOM 2953 N N . GLU A 1 371 ? -7.396 -22.118 -10.041 1.00 91.12 371 GLU A N 1
ATOM 2954 C CA . GLU A 1 371 ? -8.075 -23.287 -9.475 1.00 91.12 371 GLU A CA 1
ATOM 2955 C C . GLU A 1 371 ? -8.071 -23.256 -7.938 1.00 91.12 371 GLU A C 1
ATOM 2957 O O . GLU A 1 371 ? -9.112 -23.487 -7.324 1.00 91.12 371 GLU A O 1
ATOM 2962 N N . GLN A 1 372 ? -6.966 -22.835 -7.311 1.00 91.00 372 GLN A N 1
ATOM 2963 C CA . GLN A 1 372 ? -6.878 -22.591 -5.859 1.00 91.00 372 GLN A CA 1
ATOM 2964 C C . GLN A 1 372 ? -7.776 -21.436 -5.375 1.00 91.00 372 GLN A C 1
ATOM 2966 O O . GLN A 1 372 ? -8.131 -21.374 -4.192 1.00 91.00 372 GLN A O 1
ATOM 2971 N N . MET A 1 373 ? -8.144 -20.514 -6.270 1.00 91.50 373 MET A N 1
ATOM 2972 C CA . MET A 1 373 ? -9.001 -19.360 -5.967 1.00 91.50 373 MET A CA 1
ATOM 2973 C C . MET A 1 373 ? -10.477 -19.567 -6.336 1.00 91.50 373 MET A C 1
ATOM 2975 O O . MET A 1 373 ? -11.327 -18.796 -5.887 1.00 91.50 373 MET A O 1
ATOM 2979 N N . LYS A 1 374 ? -10.794 -20.598 -7.127 1.00 88.06 374 LYS A N 1
ATOM 2980 C CA . LYS A 1 374 ? -12.111 -20.851 -7.733 1.00 88.06 374 LYS A CA 1
ATOM 2981 C C . LYS A 1 374 ? -13.257 -20.950 -6.728 1.00 88.06 374 LYS A C 1
ATOM 2983 O O . LYS A 1 374 ? -14.306 -20.347 -6.942 1.00 88.06 374 LYS A O 1
ATOM 2988 N N . ASP A 1 375 ? -13.043 -21.689 -5.642 1.00 87.75 375 ASP A N 1
ATOM 2989 C CA . ASP A 1 375 ? -14.061 -21.938 -4.613 1.00 87.75 375 ASP A CA 1
ATOM 2990 C C . ASP A 1 375 ? -13.961 -20.957 -3.426 1.00 87.75 375 ASP A C 1
ATOM 2992 O O . ASP A 1 375 ? -14.781 -20.997 -2.504 1.00 87.75 375 ASP A O 1
ATOM 2996 N N . ARG A 1 376 ? -12.989 -20.028 -3.441 1.00 90.00 376 ARG A N 1
ATOM 2997 C CA . ARG A 1 376 ? -12.842 -19.020 -2.382 1.00 90.00 376 ARG A CA 1
ATOM 2998 C C . ARG A 1 376 ? -13.911 -17.940 -2.505 1.00 90.00 376 ARG A C 1
ATOM 3000 O O . ARG A 1 376 ? -14.101 -17.323 -3.554 1.00 90.00 376 ARG A O 1
ATOM 3007 N N . LYS A 1 377 ? -14.562 -17.627 -1.386 1.00 84.50 377 LYS A N 1
ATOM 3008 C CA . LYS A 1 377 ? -15.594 -16.588 -1.311 1.00 84.50 377 LYS A CA 1
ATOM 3009 C C . LYS A 1 377 ? -14.959 -15.185 -1.235 1.00 84.50 377 LYS A C 1
ATOM 3011 O O . LYS A 1 377 ? -14.275 -14.902 -0.248 1.00 84.50 377 LYS A O 1
ATOM 3016 N N . PRO A 1 378 ? -15.207 -14.278 -2.201 1.00 92.94 378 PRO A N 1
ATOM 3017 C CA . PRO A 1 378 ? -14.798 -12.885 -2.067 1.00 92.94 378 PRO A CA 1
ATOM 3018 C C . PRO A 1 378 ? -15.604 -12.197 -0.952 1.00 92.94 378 PRO A C 1
ATOM 3020 O O . PRO A 1 378 ? -16.832 -12.309 -0.906 1.00 92.94 378 PRO A O 1
ATOM 3023 N N . VAL A 1 379 ? -14.916 -11.475 -0.066 1.00 94.94 379 VAL A N 1
ATOM 3024 C CA . VAL A 1 379 ? -15.521 -10.555 0.918 1.00 94.94 379 VAL A CA 1
ATOM 3025 C C . VAL A 1 379 ? -15.646 -9.143 0.353 1.00 94.94 379 VAL A C 1
ATOM 3027 O O . VAL A 1 379 ? -16.626 -8.462 0.634 1.00 94.94 379 VAL A O 1
ATOM 3030 N N . PHE A 1 380 ? -14.715 -8.743 -0.515 1.00 96.38 380 PHE A N 1
ATOM 3031 C CA . PHE A 1 380 ? -14.767 -7.495 -1.267 1.00 96.38 380 PHE A CA 1
ATOM 3032 C C . PHE A 1 380 ? -14.454 -7.757 -2.741 1.00 96.38 380 PHE A C 1
ATOM 3034 O O . PHE A 1 380 ? -13.580 -8.559 -3.075 1.00 96.38 380 PHE A O 1
ATOM 3041 N N . SER A 1 381 ? -15.158 -7.072 -3.641 1.00 96.50 381 SER A N 1
ATOM 3042 C CA . SER A 1 381 ? -14.760 -6.968 -5.043 1.00 96.50 381 SER A CA 1
ATOM 3043 C C . SER A 1 381 ? -15.286 -5.653 -5.610 1.00 96.50 381 SER A C 1
ATOM 3045 O O . SER A 1 381 ? -16.498 -5.463 -5.705 1.00 96.50 381 SER A O 1
ATOM 3047 N N . GLY A 1 382 ? -14.390 -4.733 -5.957 1.00 96.12 382 GLY A N 1
ATOM 3048 C CA . GLY A 1 382 ? -14.770 -3.378 -6.339 1.00 96.12 382 GLY A CA 1
ATOM 3049 C C . GLY A 1 382 ? -13.587 -2.504 -6.734 1.00 96.12 382 GLY A C 1
ATOM 3050 O O . GLY A 1 382 ? -12.429 -2.901 -6.629 1.00 96.12 382 GLY A O 1
ATOM 3051 N N . TRP A 1 383 ? -13.890 -1.297 -7.205 1.00 95.62 383 TRP A N 1
ATOM 3052 C CA . TRP A 1 383 ? -12.882 -0.276 -7.476 1.00 95.62 383 TRP A CA 1
ATOM 3053 C C . TRP A 1 383 ? -12.516 0.456 -6.187 1.00 95.62 383 TRP A C 1
ATOM 3055 O O . TRP A 1 383 ? -13.405 0.939 -5.487 1.00 95.62 383 TRP A O 1
ATOM 3065 N N . LEU A 1 384 ? -11.216 0.567 -5.919 1.00 95.44 384 LEU A N 1
ATOM 3066 C CA . LEU A 1 384 ? -10.672 1.639 -5.095 1.00 95.44 384 LEU A CA 1
ATOM 3067 C C . LEU A 1 384 ? -10.330 2.793 -6.036 1.00 95.44 384 LEU A C 1
ATOM 3069 O O . LEU A 1 384 ? -9.631 2.588 -7.031 1.00 95.44 384 LEU A O 1
ATOM 3073 N N . GLU A 1 385 ? -10.826 3.989 -5.739 1.00 92.81 385 GLU A N 1
ATOM 3074 C CA . GLU A 1 385 ? -10.586 5.205 -6.518 1.00 92.81 385 GLU A CA 1
ATOM 3075 C C . GLU A 1 385 ? -9.863 6.236 -5.640 1.00 92.81 385 GLU A C 1
ATOM 3077 O O . GLU A 1 385 ? -10.021 6.238 -4.418 1.00 92.81 385 GLU A O 1
ATOM 3082 N N . GLN A 1 386 ? -9.029 7.082 -6.248 1.00 90.25 386 GLN A N 1
ATOM 3083 C CA . GLN A 1 386 ? -8.245 8.100 -5.548 1.00 90.25 386 GLN A CA 1
ATOM 3084 C C . GLN A 1 386 ? -9.136 8.951 -4.636 1.00 90.25 386 GLN A C 1
ATOM 3086 O O . GLN A 1 386 ? -9.929 9.748 -5.122 1.00 90.25 386 GLN A O 1
ATOM 3091 N N . GLY A 1 387 ? -9.003 8.769 -3.318 1.00 72.56 387 GLY A N 1
ATOM 3092 C CA . GLY A 1 387 ? -9.713 9.524 -2.276 1.00 72.56 387 GLY A CA 1
ATOM 3093 C C . GLY A 1 387 ? -11.255 9.510 -2.312 1.00 72.56 387 GLY A C 1
ATOM 3094 O O . GLY A 1 387 ? -11.860 10.288 -1.574 1.00 72.56 387 GLY A O 1
ATOM 3095 N N . LEU A 1 388 ? -11.913 8.688 -3.137 1.00 57.22 388 LEU A N 1
ATOM 3096 C CA . LEU A 1 388 ? -13.375 8.721 -3.351 1.00 57.22 388 LEU A CA 1
ATOM 3097 C C . LEU A 1 388 ? -14.158 7.699 -2.518 1.00 57.22 388 LEU A C 1
ATOM 3099 O O . LEU A 1 388 ? -13.557 6.707 -2.070 1.00 57.22 388 LEU A O 1
#

Radius of gyration: 32.78 Å; chains: 1; bounding box: 72×83×144 Å

Sequence (388 aa):
MVKRKNGSPGHKNDKKKKRIMISSEKNAPVKAIIPKLEKEAALGAEDDDIIELKREDAIEMSEDEYDNEDSFFKTSFEGDSEDGEEEPEDGISLDGLEAEDDDDLMQDPAILTDSIYQENNEEDEGESGDEHVHGGNCCSSSKVDSVLTDIKVFEQTLFKDNGFFEYQCSLSEPPVNWVKMPFSQKLDSVTEGQNAFEWMIKGIPVSDFLTEMYGKKCVHVKRSNQYYYGSFFSTDSFMKMLDSNTCEFGKNINFATYVDGVRKTPNGKGRVTSNDAKKALKSKMSIQCINPQSFNQNIWYLCDILQEYFQCFVGANNYITPFGSSGFSPHHDEIEGFLLQLEGRKFWRVWAPSDADSMFPIYSSENFNEEQMKDRKPVFSGWLEQGL

pLDDT: mean 71.74, std 29.42, range [25.98, 98.69]